Protein AF-0000000073177075 (afdb_homodimer)

pLDDT: mean 92.56, std 8.44, range [56.84, 98.81]

Radius of gyration: 24.3 Å; Cα contacts (8 Å, |Δi|>4): 740; chains: 2; bounding box: 48×80×52 Å

Nearest PDB structures (foldseek):
  7rj1-assembly2_D-2  TM=9.735E-01  e=5.074E-26  Candida albicans SC5314
  7rj1-assembly1_B  TM=9.539E-01  e=8.743E-26  Candida albicans SC5314
  1csm-assembly1_B  TM=9.696E-01  e=1.059E-24  Saccharomyces cerevisiae
  7rj1-assembly2_C  TM=9.628E-01  e=1.390E-24  Candida albicans SC5314
  3csm-assembly1_A  TM=9.648E-01  e=2.314E-23  Saccharomyces cerevisiae

Sequence (520 aa):
MDFMKPETVLDLDNIRQALQRMEDSIIFNFIERSQFYTCPSVYKADVFPIPNFKGSFLDWLLSQHEAIQSQVRRYEAPDEYPFFPDALLPTFLPKINYPPILASYANDININNTIKKIYIETIVPGVSIGDADQMVNLGSTAMTDIDALQSLSRRIHFGMFVAEAKFRSERERFTKLIRENDVKGIEDAITNKVVEDKILLRLLEKGKAYGVDPTLKFTQHIEGKVKPEVIVNIYRDYVIPLTKKVEVDYLLRRLDVEDPMDFMKPETVLDLDNIRQALQRMEDSIIFNFIERSQFYTCPSVYKADVFPIPNFKGSFLDWLLSQHEAIQSQVRRYEAPDEYPFFPDALLPTFLPKINYPPILASYANDININNTIKKIYIETIVPGVSIGDADQMVNLGSTAMTDIDALQSLSRRIHFGMFVAEAKFRSERERFTKLIRENDVKGIEDAITNKVVEDKILLRLLEKGKAYGVDPTLKFTQHIEGKVKPEVIVNIYRDYVIPLTKKVEVDYLLRRLDVEDP

Foldseek 3Di:
DDLQDLVCLLPPVSLVVVLLVLLLLLLQLLLQLQLAALQLQQAAWPSDDDPPDTGGVLVVVLLVVQQVVLQCPQCVDPLFAGPCPVSHDHHPDDDDDGPDNADPCLNVLQPLVVLLVCCSPPVSCQRYNYHDRDPVCSVVNSVSVSSNSRSLRSSLSSLRSVLSSVCVVPVVQLVVCLVVVPLVSLLVSSDDVVVLVVSLVVLLVSLVVCQPDRDHDRDPGNPGRRHSVSSSCCCVPPSVVSSSVSSSVRSNCVVVDDRD/DDLQDLVCLLPPVSLVVVLLVLLLLLLQLLLQLQLAALQLQQAAWPSDDDPPDTGGVLVVVLLVVQQVCLQCPQCVDPLFAGPCPVSHDHHPDDDDDGDDNADPCLNVLQPLVVLLVCCSPPVSCQRYNYHDRDPVCSVVNSVSVSSNSRSLRSSLSSLRSVLSSVCVVPVVQLVVCLVVVPLVSLLVSSDDVVVLVVSLVVLLVSLVVCQPDRDHDRDPGNPGRRHSVSSSCCCVPPSVVSSSVSSSVRSNCVVVDDRD

InterPro domains:
  IPR002701 Chorismate mutase II, prokaryotic-type [PF01817] (142-247)
  IPR008238 Chorismate mutase, AroQ class, eukaryotic type [PIRSF017318] (2-256)
  IPR008238 Chorismate mutase, AroQ class, eukaryotic type [PS51169] (3-256)
  IPR008238 Chorismate mutase, AroQ class, eukaryotic type [PTHR21145] (4-256)
  IPR008238 Chorismate mutase, AroQ class, eukaryotic type [TIGR01802] (10-256)
  IPR036263 Chorismate mutase type II superfamily [SSF48600] (1-256)
  IPR037039 Chorismate mutase, AroQ class superfamily, eukaryotic [G3DSA:1.10.590.10] (4-258)

Solvent-accessible surface area (backbone atoms only — not comparable to full-atom values): 28112 Å² total; per-residue (Å²): 101,40,69,78,40,52,72,43,45,46,28,66,67,47,43,50,52,49,53,55,40,46,48,45,38,42,52,51,29,43,41,52,36,2,49,30,50,50,26,64,64,40,70,38,62,64,72,62,70,48,82,96,56,88,45,19,56,40,57,52,53,46,34,54,50,45,23,56,39,24,31,50,46,48,61,71,39,93,60,40,77,68,82,46,70,87,49,49,41,79,50,55,59,82,84,76,85,63,58,65,67,58,52,91,62,52,78,73,70,67,60,42,69,59,52,53,52,48,37,63,73,48,47,37,66,66,33,25,64,41,91,43,76,49,81,94,42,49,47,48,48,42,53,33,47,44,53,33,50,54,45,48,46,28,57,25,57,41,22,42,49,54,36,52,31,49,36,70,74,38,41,70,61,47,51,54,32,40,76,64,65,33,60,70,57,47,52,54,69,74,53,51,67,68,60,52,51,49,51,43,52,49,42,36,54,49,31,60,61,52,58,73,70,69,58,47,87,72,51,74,58,86,72,32,67,44,57,26,64,52,56,31,47,47,36,65,71,42,49,51,53,51,17,50,48,40,19,49,62,48,50,63,52,50,85,78,51,69,83,84,100,40,70,78,39,53,73,43,46,45,27,65,67,47,42,51,52,52,53,54,39,46,48,46,40,42,53,51,28,44,41,53,38,1,50,30,50,51,27,64,66,39,69,36,60,65,74,59,71,50,80,96,56,89,46,18,56,39,57,50,54,46,35,54,51,45,23,57,39,22,30,50,46,48,62,71,39,93,60,40,76,68,82,47,70,88,50,50,40,80,51,56,58,81,83,77,84,62,57,64,69,58,52,92,63,51,80,74,70,66,59,42,69,60,52,52,50,48,37,63,74,48,47,38,70,66,34,25,64,41,91,43,74,49,82,93,43,49,47,48,47,41,52,32,47,46,52,34,50,54,45,49,46,31,58,26,56,40,22,43,50,54,36,52,32,48,36,68,74,39,42,71,61,47,51,52,32,41,76,64,65,32,61,67,58,47,51,55,69,73,53,52,68,69,58,52,50,51,50,43,52,50,41,36,54,48,31,59,61,52,58,74,69,70,58,44,86,73,50,77,56,85,73,32,69,44,57,27,65,53,57,32,48,48,37,65,71,42,48,51,52,51,17,49,48,42,19,49,62,46,51,64,52,49,84,80,50,67,83,84

Organism: Brettanomyces naardenensis (NCBI:txid13370)

Structure (mmCIF, N/CA/C/O backbone):
data_AF-0000000073177075-model_v1
#
loop_
_entity.id
_entity.type
_entity.pdbx_description
1 polymer 'Chorismate mutase'
#
loop_
_atom_site.group_PDB
_atom_site.id
_atom_site.type_symbol
_atom_site.label_atom_id
_atom_site.label_alt_id
_atom_site.label_comp_id
_atom_site.label_asym_id
_atom_site.label_entity_id
_atom_site.label_seq_id
_atom_site.pdbx_PDB_ins_code
_atom_site.Cartn_x
_atom_site.Cartn_y
_atom_site.Cartn_z
_atom_site.occupancy
_atom_site.B_iso_or_equiv
_atom_site.auth_seq_id
_atom_site.auth_comp_id
_atom_site.auth_asym_id
_atom_site.auth_atom_id
_atom_site.pdbx_PDB_model_num
ATOM 1 N N . MET A 1 1 ? -12.328 11.477 12.852 1 81.62 1 MET A N 1
ATOM 2 C CA . MET A 1 1 ? -12.133 12.805 12.289 1 81.62 1 MET A CA 1
ATOM 3 C C . MET A 1 1 ? -12.734 12.898 10.891 1 81.62 1 MET A C 1
ATOM 5 O O . MET A 1 1 ? -12.625 11.961 10.102 1 81.62 1 MET A O 1
ATOM 9 N N . ASP A 1 2 ? -13.461 13.914 10.773 1 84.88 2 ASP A N 1
ATOM 10 C CA . ASP A 1 2 ? -14.156 14.172 9.516 1 84.88 2 ASP A CA 1
ATOM 11 C C . ASP A 1 2 ? -13.828 15.562 8.977 1 84.88 2 ASP A C 1
ATOM 13 O O . ASP A 1 2 ? -14.234 16.562 9.562 1 84.88 2 ASP A O 1
ATOM 17 N N . PHE A 1 3 ? -13.219 15.703 7.879 1 88.12 3 PHE A N 1
ATOM 18 C CA . PHE A 1 3 ? -12.758 16.969 7.332 1 88.12 3 PHE A CA 1
ATOM 19 C C . PHE A 1 3 ? -13.938 17.828 6.895 1 88.12 3 PHE A C 1
ATOM 21 O O . PHE A 1 3 ? -13.781 19.031 6.637 1 88.12 3 PHE A O 1
ATOM 28 N N . MET A 1 4 ? -15.094 17.188 6.84 1 87.75 4 MET A N 1
ATOM 29 C CA . MET A 1 4 ? -16.297 17.953 6.527 1 87.75 4 MET A CA 1
ATOM 30 C C . MET A 1 4 ? -16.828 18.656 7.773 1 87.75 4 MET A C 1
ATOM 32 O O . MET A 1 4 ? -17.672 19.547 7.672 1 87.75 4 MET A O 1
ATOM 36 N N . LYS A 1 5 ? -16.328 18.266 8.93 1 91.81 5 LYS A N 1
ATOM 37 C CA . LYS A 1 5 ? -16.703 18.844 10.211 1 91.81 5 LYS A CA 1
ATOM 38 C C . LYS A 1 5 ? -15.484 19.406 10.945 1 91.81 5 LYS A C 1
ATOM 40 O O . LYS A 1 5 ? -14.922 18.734 11.82 1 91.81 5 LYS A O 1
ATOM 45 N N . PRO A 1 6 ? -15.227 20.641 10.742 1 90.88 6 PRO A N 1
ATOM 46 C CA . PRO A 1 6 ? -14.008 21.25 11.258 1 90.88 6 PRO A CA 1
ATOM 47 C C . PRO A 1 6 ? -13.836 21.047 12.766 1 90.88 6 PRO A C 1
ATOM 49 O O . PRO A 1 6 ? -12.711 20.859 13.242 1 90.88 6 PRO A O 1
ATOM 52 N N . GLU A 1 7 ? -14.906 21.016 13.484 1 91.5 7 GLU A N 1
ATOM 53 C CA . GLU A 1 7 ? -14.844 20.875 14.938 1 91.5 7 GLU A CA 1
ATOM 54 C C . GLU A 1 7 ? -14.25 19.516 15.328 1 91.5 7 GLU A C 1
ATOM 56 O O . GLU A 1 7 ? -13.609 19.406 16.375 1 91.5 7 GLU A O 1
ATOM 61 N N . THR A 1 8 ? -14.445 18.547 14.477 1 91.56 8 THR A N 1
ATOM 62 C CA . THR A 1 8 ? -13.898 17.234 14.773 1 91.56 8 THR A CA 1
ATOM 63 C C . THR A 1 8 ? -12.406 17.172 14.453 1 91.56 8 THR A C 1
ATOM 65 O O . THR A 1 8 ? -11.656 16.422 15.078 1 91.56 8 THR A O 1
ATOM 68 N N . VAL A 1 9 ? -12.023 18.031 13.539 1 91.38 9 VAL A N 1
ATOM 69 C CA . VAL A 1 9 ? -10.641 18.031 13.078 1 91.38 9 VAL A CA 1
ATOM 70 C C . VAL A 1 9 ? -9.766 18.797 14.062 1 91.38 9 VAL A C 1
ATOM 72 O O . VAL A 1 9 ? -8.625 18.391 14.336 1 91.38 9 VAL A O 1
ATOM 75 N N . LEU A 1 10 ? -10.352 19.844 14.641 1 94.62 10 LEU A N 1
ATOM 76 C CA . LEU A 1 10 ? -9.547 20.719 15.477 1 94.62 10 LEU A CA 1
ATOM 77 C C . LEU A 1 10 ? -9.648 20.328 16.938 1 94.62 10 LEU A C 1
ATOM 79 O O . LEU A 1 10 ? -9.125 21.016 17.812 1 94.62 10 LEU A O 1
ATOM 83 N N . ASP A 1 11 ? -10.297 19.156 17.141 1 94.5 11 ASP A N 1
ATOM 84 C CA . ASP A 1 11 ? -10.273 18.562 18.484 1 94.5 11 ASP A CA 1
ATOM 85 C C . ASP A 1 11 ? -8.945 17.875 18.75 1 94.5 11 ASP A C 1
ATOM 87 O O . ASP A 1 11 ? -8.578 16.922 18.062 1 94.5 11 ASP A O 1
ATOM 91 N N . LEU A 1 12 ? -8.281 18.297 19.828 1 92.12 12 LEU A N 1
ATOM 92 C CA . LEU A 1 12 ? -6.922 17.844 20.109 1 92.12 12 LEU A CA 1
ATOM 93 C C . LEU A 1 12 ? -6.906 16.344 20.391 1 92.12 12 LEU A C 1
ATOM 95 O O . LEU A 1 12 ? -5.938 15.648 20.062 1 92.12 12 LEU A O 1
ATOM 99 N N . ASP A 1 13 ? -7.914 15.852 20.969 1 91.38 13 ASP A N 1
ATOM 100 C CA . ASP A 1 13 ? -7.98 14.414 21.219 1 91.38 13 ASP A CA 1
ATOM 101 C C . ASP A 1 13 ? -8.109 13.633 19.906 1 91.38 13 ASP A C 1
ATOM 103 O O . ASP A 1 13 ? -7.496 12.578 19.75 1 91.38 13 ASP A O 1
ATOM 107 N N . ASN A 1 14 ? -8.93 14.18 19.016 1 92.19 14 ASN A N 1
ATOM 108 C CA . ASN A 1 14 ? -9.062 13.555 17.703 1 92.19 14 ASN A CA 1
ATOM 109 C C . ASN A 1 14 ? -7.742 13.602 16.938 1 92.19 14 ASN A C 1
ATOM 111 O O . ASN A 1 14 ? -7.375 12.641 16.266 1 92.19 14 ASN A O 1
ATOM 115 N N . ILE A 1 15 ? -7.074 14.703 17.062 1 93.56 15 ILE A N 1
ATOM 116 C CA . ILE A 1 15 ? -5.785 14.867 16.391 1 93.56 15 ILE A CA 1
ATOM 117 C C . ILE A 1 15 ? -4.785 13.859 16.953 1 93.56 15 ILE A C 1
ATOM 119 O O . ILE A 1 15 ? -4.066 13.203 16.188 1 93.56 15 ILE A O 1
ATOM 123 N N . ARG A 1 16 ? -4.801 13.742 18.266 1 90.44 16 ARG A N 1
ATOM 124 C CA . ARG A 1 16 ? -3.898 12.797 18.906 1 90.44 16 ARG A CA 1
ATOM 125 C C . ARG A 1 16 ? -4.172 11.367 18.422 1 90.44 16 ARG A C 1
ATOM 127 O O . ARG A 1 16 ? -3.238 10.609 18.156 1 90.44 16 ARG A O 1
ATOM 134 N N . GLN A 1 17 ? -5.359 11.039 18.312 1 88.5 17 GLN A N 1
ATOM 135 C CA . GLN A 1 17 ? -5.723 9.703 17.844 1 88.5 17 GLN A CA 1
ATOM 136 C C . GLN A 1 17 ? -5.281 9.484 16.406 1 88.5 17 GLN A C 1
ATOM 138 O O . GLN A 1 17 ? -4.773 8.414 16.047 1 88.5 17 GLN A O 1
ATOM 143 N N . ALA A 1 18 ? -5.508 10.477 15.586 1 90.25 18 ALA A N 1
ATOM 144 C CA . ALA A 1 18 ? -5.07 10.391 14.195 1 90.25 18 ALA A CA 1
ATOM 145 C C . ALA A 1 18 ? -3.557 10.211 14.102 1 90.25 18 ALA A C 1
ATOM 147 O O . ALA A 1 18 ? -3.068 9.383 13.336 1 90.25 18 ALA A O 1
ATOM 148 N N . LEU A 1 19 ? -2.828 10.938 14.938 1 93.12 19 LEU A N 1
ATOM 149 C CA . LEU A 1 19 ? -1.371 10.875 14.938 1 93.12 19 LEU A CA 1
ATOM 150 C C . LEU A 1 19 ? -0.887 9.508 15.406 1 93.12 19 LEU A C 1
ATOM 152 O O . LEU A 1 19 ? 0.099 8.984 14.883 1 93.12 19 LEU A O 1
ATOM 156 N N . GLN A 1 20 ? -1.537 8.953 16.312 1 89.5 20 GLN A N 1
ATOM 157 C CA . GLN A 1 20 ? -1.19 7.617 16.781 1 89.5 20 GLN A CA 1
ATOM 158 C C . GLN A 1 20 ? -1.384 6.578 15.688 1 89.5 20 GLN A C 1
ATOM 160 O O . GLN A 1 20 ? -0.563 5.672 15.523 1 89.5 20 GLN A O 1
ATOM 165 N N . ARG A 1 21 ? -2.404 6.742 14.953 1 86.62 21 ARG A N 1
ATOM 166 C CA . ARG A 1 21 ? -2.66 5.82 13.852 1 86.62 21 ARG A CA 1
ATOM 167 C C . ARG A 1 21 ? -1.604 5.969 12.758 1 86.62 21 ARG A C 1
ATOM 169 O O . ARG A 1 21 ? -1.199 4.98 12.141 1 86.62 21 ARG A O 1
ATOM 176 N N . MET A 1 22 ? -1.221 7.133 12.531 1 91.81 22 MET A N 1
ATOM 177 C CA . MET A 1 22 ? -0.186 7.379 11.531 1 91.81 22 MET A CA 1
ATOM 178 C C . MET A 1 22 ? 1.133 6.734 11.945 1 91.81 22 MET A C 1
ATOM 180 O O . MET A 1 22 ? 1.918 6.32 11.094 1 91.81 22 MET A O 1
ATOM 184 N N . GLU A 1 23 ? 1.313 6.598 13.242 1 91.62 23 GLU A N 1
ATOM 185 C CA . GLU A 1 23 ? 2.492 5.891 13.734 1 91.62 23 GLU A CA 1
ATOM 186 C C . GLU A 1 23 ? 2.508 4.445 13.25 1 91.62 23 GLU A C 1
ATOM 188 O O . GLU A 1 23 ? 3.549 3.939 12.82 1 91.62 23 GLU A O 1
ATOM 193 N N . ASP A 1 24 ? 1.395 3.855 13.32 1 86.25 24 ASP A N 1
ATOM 194 C CA . ASP A 1 24 ? 1.286 2.463 12.891 1 86.25 24 ASP A CA 1
ATOM 195 C C . ASP A 1 24 ? 1.657 2.312 11.422 1 86.25 24 ASP A C 1
ATOM 197 O O . ASP A 1 24 ? 2.396 1.396 11.055 1 86.25 24 ASP A O 1
ATOM 201 N N . SER A 1 25 ? 1.092 3.201 10.617 1 87.31 25 SER A N 1
ATOM 202 C CA . SER A 1 25 ? 1.376 3.164 9.18 1 87.31 25 SER A CA 1
ATOM 203 C C . SER A 1 25 ? 2.863 3.357 8.906 1 87.31 25 SER A C 1
ATOM 205 O O . SER A 1 25 ? 3.438 2.672 8.062 1 87.31 25 SER A O 1
ATOM 207 N N . ILE A 1 26 ? 3.459 4.203 9.617 1 93.12 26 ILE A N 1
ATOM 208 C CA . ILE A 1 26 ? 4.867 4.516 9.406 1 93.12 26 ILE A CA 1
ATOM 209 C C . ILE A 1 26 ? 5.73 3.328 9.828 1 93.12 26 ILE A C 1
ATOM 211 O O . ILE A 1 26 ? 6.656 2.941 9.117 1 93.12 26 ILE A O 1
ATOM 215 N N . ILE A 1 27 ? 5.422 2.711 10.961 1 89.88 27 ILE A N 1
ATOM 216 C CA . ILE A 1 27 ? 6.152 1.538 11.43 1 89.88 27 ILE A CA 1
ATOM 217 C C . ILE A 1 27 ? 6.035 0.412 10.406 1 89.88 27 ILE A C 1
ATOM 219 O O . ILE A 1 27 ? 7.031 -0.229 10.062 1 89.88 27 ILE A O 1
ATOM 223 N N . PHE A 1 28 ? 4.859 0.224 9.906 1 84.94 28 PHE A N 1
ATOM 224 C CA . PHE A 1 28 ? 4.617 -0.809 8.906 1 84.94 28 PHE A CA 1
ATOM 225 C C . PHE A 1 28 ? 5.445 -0.547 7.648 1 84.94 28 PHE A C 1
ATOM 227 O O . PHE A 1 28 ? 6.043 -1.469 7.09 1 84.94 28 PHE A O 1
ATOM 234 N N . ASN A 1 29 ? 5.414 0.663 7.227 1 91.19 29 ASN A N 1
ATOM 235 C CA . ASN A 1 29 ? 6.164 1.011 6.023 1 91.19 29 ASN A CA 1
ATOM 236 C C . ASN A 1 29 ? 7.664 0.823 6.223 1 91.19 29 ASN A C 1
ATOM 238 O O . ASN A 1 29 ? 8.375 0.422 5.297 1 91.19 29 ASN A O 1
ATOM 242 N N . PHE A 1 30 ? 8.156 1.101 7.438 1 92.25 30 PHE A N 1
ATOM 243 C CA . PHE A 1 30 ? 9.57 0.893 7.73 1 92.25 30 PHE A CA 1
ATOM 244 C C . PHE A 1 30 ? 9.906 -0.594 7.746 1 92.25 30 PHE A C 1
ATOM 246 O O . PHE A 1 30 ? 10.977 -0.999 7.289 1 92.25 30 PHE A O 1
ATOM 253 N N . ILE A 1 31 ? 9.023 -1.356 8.258 1 86.69 31 ILE A N 1
ATOM 254 C CA . ILE A 1 31 ? 9.227 -2.801 8.273 1 86.69 31 ILE A CA 1
ATOM 255 C C . ILE A 1 31 ? 9.273 -3.334 6.844 1 86.69 31 ILE A C 1
ATOM 257 O O . ILE A 1 31 ? 10.141 -4.137 6.504 1 86.69 31 ILE A O 1
ATOM 261 N N . GLU A 1 32 ? 8.406 -2.879 6.012 1 87.44 32 GLU A N 1
ATOM 262 C CA . GLU A 1 32 ? 8.422 -3.281 4.609 1 87.44 32 GLU A CA 1
ATOM 263 C C . GLU A 1 32 ? 9.719 -2.861 3.924 1 87.44 32 GLU A C 1
ATOM 265 O O . GLU A 1 32 ? 10.305 -3.637 3.166 1 87.44 32 GLU A O 1
ATOM 270 N N . ARG A 1 33 ? 10.156 -1.699 4.258 1 92.5 33 ARG A N 1
ATOM 271 C CA . ARG A 1 33 ? 11.367 -1.18 3.635 1 92.5 33 ARG A CA 1
ATOM 272 C C . ARG A 1 33 ? 12.594 -1.939 4.117 1 92.5 33 ARG A C 1
ATOM 274 O O . ARG A 1 33 ? 13.562 -2.102 3.369 1 92.5 33 ARG A O 1
ATOM 281 N N . SER A 1 34 ? 12.523 -2.439 5.266 1 90.69 34 SER A N 1
ATOM 282 C CA . SER A 1 34 ? 13.672 -3.104 5.875 1 90.69 34 SER A CA 1
ATOM 283 C C . SER A 1 34 ? 13.969 -4.43 5.188 1 90.69 34 SER A C 1
ATOM 285 O O . SER A 1 34 ? 15.023 -5.027 5.414 1 90.69 34 SER A O 1
ATOM 287 N N . GLN A 1 35 ? 13.086 -4.824 4.277 1 87.75 35 GLN A N 1
ATOM 288 C CA . GLN A 1 35 ? 13.281 -6.094 3.586 1 87.75 35 GLN A CA 1
ATOM 289 C C . GLN A 1 35 ? 14.234 -5.934 2.4 1 87.75 35 GLN A C 1
ATOM 291 O O . GLN A 1 35 ? 14.625 -6.922 1.776 1 87.75 35 GLN A O 1
ATOM 296 N N . PHE A 1 36 ? 14.625 -4.723 2.15 1 91.56 36 PHE A N 1
ATOM 297 C CA . PHE A 1 36 ? 15.414 -4.453 0.95 1 91.56 36 PHE A CA 1
ATOM 298 C C . PHE A 1 36 ? 16.719 -3.76 1.304 1 91.56 36 PHE A C 1
ATOM 300 O O . PHE A 1 36 ? 16.812 -3.098 2.34 1 91.56 36 PHE A O 1
ATOM 307 N N . TYR A 1 37 ? 17.641 -3.941 0.435 1 94.12 37 TYR A N 1
ATOM 308 C CA . TYR A 1 37 ? 18.875 -3.193 0.534 1 94.12 37 TYR A CA 1
ATOM 309 C C . TYR A 1 37 ? 18.656 -1.712 0.261 1 94.12 37 TYR A C 1
ATOM 311 O O . TYR A 1 37 ? 17.562 -1.312 -0.155 1 94.12 37 TYR A O 1
ATOM 319 N N . THR A 1 38 ? 19.625 -0.916 0.52 1 96.31 38 THR A N 1
ATOM 320 C CA . THR A 1 38 ? 19.484 0.524 0.332 1 96.31 38 THR A CA 1
ATOM 321 C C . THR A 1 38 ? 19.172 0.853 -1.123 1 96.31 38 THR A C 1
ATOM 323 O O . THR A 1 38 ? 18.344 1.733 -1.399 1 96.31 38 THR A O 1
ATOM 326 N N . CYS A 1 39 ? 19.859 0.136 -2.098 1 96.06 39 CYS A N 1
ATOM 327 C CA . CYS A 1 39 ? 19.688 0.346 -3.529 1 96.06 39 CYS A CA 1
ATOM 328 C C . CYS A 1 39 ? 19.938 1.802 -3.904 1 96.06 39 CYS A C 1
ATOM 330 O O . CYS A 1 39 ? 19.047 2.473 -4.441 1 96.06 39 CYS A O 1
ATOM 332 N N . PRO A 1 40 ? 21.125 2.279 -3.758 1 96.94 40 PRO A N 1
ATOM 333 C CA . PRO A 1 40 ? 21.453 3.688 -3.998 1 96.94 40 PRO A CA 1
ATOM 334 C C . PRO A 1 40 ? 21.109 4.137 -5.418 1 96.94 40 PRO A C 1
ATOM 336 O O . PRO A 1 40 ? 20.812 5.312 -5.645 1 96.94 40 PRO A O 1
ATOM 339 N N . SER A 1 41 ? 21.047 3.268 -6.398 1 96.31 41 SER A N 1
ATOM 340 C CA . SER A 1 41 ? 20.75 3.609 -7.785 1 96.31 41 SER A CA 1
ATOM 341 C C . SER A 1 41 ? 19.344 4.164 -7.922 1 96.31 41 SER A C 1
ATOM 343 O O . SER A 1 41 ? 19.031 4.867 -8.891 1 96.31 41 SER A O 1
ATOM 345 N N . VAL A 1 42 ? 18.5 3.842 -6.98 1 97.38 42 VAL A N 1
ATOM 346 C CA . VAL A 1 42 ? 17.109 4.277 -6.988 1 97.38 42 VAL A CA 1
ATOM 347 C C . VAL A 1 42 ? 17.047 5.789 -6.789 1 97.38 42 VAL A C 1
ATOM 349 O O . VAL A 1 42 ? 16.125 6.445 -7.277 1 97.38 42 VAL A O 1
ATOM 352 N N . TYR A 1 43 ? 18.094 6.391 -6.16 1 98.19 43 TYR A N 1
ATOM 353 C CA . TYR A 1 43 ? 18.016 7.781 -5.723 1 98.19 43 TYR A CA 1
ATOM 354 C C . TYR A 1 43 ? 18.906 8.672 -6.578 1 98.19 43 TYR A C 1
ATOM 356 O O . TYR A 1 43 ? 18.812 9.898 -6.512 1 98.19 43 TYR A O 1
ATOM 364 N N . LYS A 1 44 ? 19.75 8.086 -7.297 1 96.69 44 LYS A N 1
ATOM 365 C CA . LYS A 1 44 ? 20.672 8.844 -8.125 1 96.69 44 LYS A CA 1
ATOM 366 C C . LYS A 1 44 ? 20.031 9.25 -9.445 1 96.69 44 LYS A C 1
ATOM 368 O O . LYS A 1 44 ? 19.312 8.453 -10.07 1 96.69 44 LYS A O 1
ATOM 373 N N . ALA A 1 45 ? 20.297 10.43 -9.859 1 95.69 45 ALA A N 1
ATOM 374 C CA . ALA A 1 45 ? 19.719 10.953 -11.094 1 95.69 45 ALA A CA 1
ATOM 375 C C . ALA A 1 45 ? 20.359 10.328 -12.32 1 95.69 45 ALA A C 1
ATOM 377 O O . ALA A 1 45 ? 21.578 10.102 -12.336 1 95.69 45 ALA A O 1
ATOM 378 N N . ASP A 1 46 ? 19.516 9.984 -13.266 1 93.19 46 ASP A N 1
ATOM 379 C CA . ASP A 1 46 ? 19.906 9.664 -14.633 1 93.19 46 ASP A CA 1
ATOM 380 C C . ASP A 1 46 ? 20.734 8.375 -14.688 1 93.19 46 ASP A C 1
ATOM 382 O O . ASP A 1 46 ? 21.703 8.289 -15.438 1 93.19 46 ASP A O 1
ATOM 386 N N . VAL A 1 47 ? 20.484 7.473 -13.781 1 93.69 47 VAL A N 1
ATOM 387 C CA . VAL A 1 47 ? 21.109 6.148 -13.789 1 93.69 47 VAL A CA 1
ATOM 388 C C . VAL A 1 47 ? 20.391 5.258 -14.805 1 93.69 47 VAL A C 1
ATOM 390 O O . VAL A 1 47 ? 21.031 4.48 -15.516 1 93.69 47 VAL A O 1
ATOM 393 N N . PHE A 1 48 ? 19.094 5.41 -14.922 1 94 48 PHE A N 1
ATOM 394 C CA . PHE A 1 48 ? 18.281 4.598 -15.82 1 94 48 PHE A CA 1
ATOM 395 C C . PHE A 1 48 ? 17.734 5.445 -16.953 1 94 48 PHE A C 1
ATOM 397 O O . PHE A 1 48 ? 17.5 6.645 -16.797 1 94 48 PHE A O 1
ATOM 404 N N . PRO A 1 49 ? 17.547 4.816 -18.062 1 93.69 49 PRO A N 1
ATOM 405 C CA . PRO A 1 49 ? 17.047 5.562 -19.219 1 93.69 49 PRO A CA 1
ATOM 406 C C . PRO A 1 49 ? 15.539 5.746 -19.203 1 93.69 49 PRO A C 1
ATOM 408 O O . PRO A 1 49 ? 14.844 5.23 -20.094 1 93.69 49 PRO A O 1
ATOM 411 N N . ILE A 1 50 ? 15.039 6.543 -18.344 1 94.5 50 ILE A N 1
ATOM 412 C CA . ILE A 1 50 ? 13.609 6.805 -18.219 1 94.5 50 ILE A CA 1
ATOM 413 C C . ILE A 1 50 ? 13.172 7.77 -19.312 1 94.5 50 ILE A C 1
ATOM 415 O O . ILE A 1 50 ? 13.68 8.891 -19.406 1 94.5 50 ILE A O 1
ATOM 419 N N . PRO A 1 51 ? 12.219 7.367 -20.078 1 92.5 51 PRO A N 1
ATOM 420 C CA . PRO A 1 51 ? 11.805 8.219 -21.203 1 92.5 51 PRO A CA 1
ATOM 421 C C . PRO A 1 51 ? 11.227 9.555 -20.75 1 92.5 51 PRO A C 1
ATOM 423 O O . PRO A 1 51 ? 10.367 9.594 -19.859 1 92.5 51 PRO A O 1
ATOM 426 N N . ASN A 1 52 ? 11.719 10.625 -21.344 1 92 52 ASN A N 1
ATOM 427 C CA . ASN A 1 52 ? 11.18 11.969 -21.172 1 92 52 ASN A CA 1
ATOM 428 C C . ASN A 1 52 ? 11.211 12.398 -19.703 1 92 52 ASN A C 1
ATOM 430 O O . ASN A 1 52 ? 10.258 13.016 -19.219 1 92 52 ASN A O 1
ATOM 434 N N . PHE A 1 53 ? 12.203 11.922 -19.031 1 95 53 PHE A N 1
ATOM 435 C CA . PHE A 1 53 ? 12.305 12.281 -17.625 1 95 53 PHE A CA 1
ATOM 436 C C . PHE A 1 53 ? 13.766 12.414 -17.188 1 95 53 PHE A C 1
ATOM 438 O O . PHE A 1 53 ? 14.578 11.531 -17.484 1 95 53 PHE A O 1
ATOM 445 N N . LYS A 1 54 ? 14.047 13.547 -16.609 1 94.25 54 LYS A N 1
ATOM 446 C CA . LYS A 1 54 ? 15.352 13.758 -16.016 1 94.25 54 LYS A CA 1
ATOM 447 C C . LYS A 1 54 ? 15.266 13.719 -14.484 1 94.25 54 LYS A C 1
ATOM 449 O O . LYS A 1 54 ? 14.492 14.469 -13.883 1 94.25 54 LYS A O 1
ATOM 454 N N . GLY A 1 55 ? 15.922 12.797 -13.859 1 96.69 55 GLY A N 1
ATOM 455 C CA . GLY A 1 55 ? 15.891 12.633 -12.414 1 96.69 55 GLY A CA 1
ATOM 456 C C . GLY A 1 55 ? 16.125 11.203 -11.961 1 96.69 55 GLY A C 1
ATOM 457 O O . GLY A 1 55 ? 16.672 10.398 -12.711 1 96.69 55 GLY A O 1
ATOM 458 N N . SER A 1 56 ? 15.859 10.93 -10.734 1 98 56 SER A N 1
ATOM 459 C CA . SER A 1 56 ? 16.094 9.602 -10.18 1 98 56 SER A CA 1
ATOM 460 C C . SER A 1 56 ? 14.914 8.672 -10.445 1 98 56 SER A C 1
ATOM 462 O O . SER A 1 56 ? 13.812 9.125 -10.758 1 98 56 SER A O 1
ATOM 464 N N . PHE A 1 57 ? 15.18 7.383 -10.312 1 97.44 57 PHE A N 1
ATOM 465 C CA . PHE A 1 57 ? 14.156 6.355 -10.422 1 97.44 57 PHE A CA 1
ATOM 466 C C . PHE A 1 57 ? 13.031 6.605 -9.43 1 97.44 57 PHE A C 1
ATOM 468 O O . PHE A 1 57 ? 11.852 6.562 -9.789 1 97.44 57 PHE A O 1
ATOM 475 N N . LEU A 1 58 ? 13.328 6.953 -8.203 1 98.38 58 LEU A N 1
ATOM 476 C CA . LEU A 1 58 ? 12.336 7.242 -7.172 1 98.38 58 LEU A CA 1
ATOM 477 C C . LEU A 1 58 ? 11.5 8.461 -7.551 1 98.38 58 LEU A C 1
ATOM 479 O O . LEU A 1 58 ? 10.273 8.445 -7.426 1 98.38 58 LEU A O 1
ATOM 483 N N . ASP A 1 59 ? 12.164 9.492 -8.008 1 98.38 59 ASP A N 1
ATOM 484 C CA . ASP A 1 59 ? 11.445 10.719 -8.359 1 98.38 59 ASP A CA 1
ATOM 485 C C . ASP A 1 59 ? 10.438 10.461 -9.477 1 98.38 59 ASP A C 1
ATOM 487 O O . ASP A 1 59 ? 9.312 10.969 -9.438 1 98.38 59 ASP A O 1
ATOM 491 N N . TRP A 1 60 ? 10.867 9.727 -10.422 1 98.19 60 TRP A N 1
ATOM 492 C CA . TRP A 1 60 ? 9.969 9.406 -11.523 1 98.19 60 TRP A CA 1
ATOM 493 C C . TRP A 1 60 ? 8.758 8.617 -11.031 1 98.19 60 TRP A C 1
ATOM 495 O O . TRP A 1 60 ? 7.617 9.008 -11.281 1 98.19 60 TRP A O 1
ATOM 505 N N . LEU A 1 61 ? 9.039 7.559 -10.352 1 98.06 61 LEU A N 1
ATOM 506 C CA . LEU A 1 61 ? 7.965 6.676 -9.914 1 98.06 61 LEU A CA 1
ATOM 507 C C . LEU A 1 61 ? 7.012 7.406 -8.977 1 98.06 61 LEU A C 1
ATOM 509 O O . LEU A 1 61 ? 5.789 7.27 -9.094 1 98.06 61 LEU A O 1
ATOM 513 N N . LEU A 1 62 ? 7.539 8.141 -8.023 1 98.5 62 LEU A N 1
ATOM 514 C CA . LEU A 1 62 ? 6.73 8.914 -7.09 1 98.5 62 LEU A CA 1
ATOM 515 C C . LEU A 1 62 ? 5.871 9.938 -7.828 1 98.5 62 LEU A C 1
ATOM 517 O O . LEU A 1 62 ? 4.691 10.102 -7.516 1 98.5 62 LEU A O 1
ATOM 521 N N . SER A 1 63 ? 6.461 10.602 -8.812 1 98.38 63 SER A N 1
ATOM 522 C CA . SER A 1 63 ? 5.711 11.602 -9.57 1 98.38 63 SER A CA 1
ATOM 523 C C . SER A 1 63 ? 4.582 10.953 -10.367 1 98.38 63 SER A C 1
ATOM 525 O O . SER A 1 63 ? 3.506 11.539 -10.516 1 98.38 63 SER A O 1
ATOM 527 N N . GLN A 1 64 ? 4.82 9.75 -10.938 1 97.88 64 GLN A N 1
ATOM 528 C CA . GLN A 1 64 ? 3.771 9.023 -11.648 1 97.88 64 GLN A CA 1
ATOM 529 C C . GLN A 1 64 ? 2.613 8.672 -10.711 1 97.88 64 GLN A C 1
ATOM 531 O O . GLN A 1 64 ? 1.447 8.836 -11.078 1 97.88 64 GLN A O 1
ATOM 536 N N . HIS A 1 65 ? 2.918 8.234 -9.539 1 97.38 65 HIS A N 1
ATOM 537 C CA . HIS A 1 65 ? 1.891 7.891 -8.562 1 97.38 65 HIS A CA 1
ATOM 538 C C . HIS A 1 65 ? 1.09 9.125 -8.148 1 97.38 65 HIS A C 1
ATOM 540 O O . HIS A 1 65 ? -0.139 9.07 -8.062 1 97.38 65 HIS A O 1
ATOM 546 N N . GLU A 1 66 ? 1.793 10.18 -7.906 1 98.06 66 GLU A N 1
ATOM 547 C CA . GLU A 1 66 ? 1.101 11.391 -7.48 1 98.06 66 GLU A CA 1
ATOM 548 C C . GLU A 1 66 ? 0.216 11.945 -8.594 1 98.06 66 GLU A C 1
ATOM 550 O O . GLU A 1 66 ? -0.849 12.508 -8.336 1 98.06 66 GLU A O 1
ATOM 555 N N . ALA A 1 67 ? 0.668 11.781 -9.859 1 97.81 67 ALA A N 1
ATOM 556 C CA . ALA A 1 67 ? -0.151 12.203 -10.992 1 97.81 67 ALA A CA 1
ATOM 557 C C . ALA A 1 67 ? -1.471 11.438 -11.031 1 97.81 67 ALA A C 1
ATOM 559 O O . ALA A 1 67 ? -2.537 12.039 -11.203 1 97.81 67 ALA A O 1
ATOM 560 N N . ILE A 1 68 ? -1.401 10.188 -10.797 1 96.94 68 ILE A N 1
ATOM 561 C CA . ILE A 1 68 ? -2.604 9.367 -10.812 1 96.94 68 ILE A CA 1
ATOM 562 C C . ILE A 1 68 ? -3.477 9.703 -9.609 1 96.94 68 ILE A C 1
ATOM 564 O O . ILE A 1 68 ? -4.688 9.883 -9.742 1 96.94 68 ILE A O 1
ATOM 568 N N . GLN A 1 69 ? -2.875 9.844 -8.492 1 95.62 69 GLN A N 1
ATOM 569 C CA . GLN A 1 69 ? -3.6 10.094 -7.25 1 95.62 69 GLN A CA 1
ATOM 570 C C . GLN A 1 69 ? -4.285 11.453 -7.277 1 95.62 69 GLN A C 1
ATOM 572 O O . GLN A 1 69 ? -5.367 11.617 -6.711 1 95.62 69 GLN A O 1
ATOM 577 N N . SER A 1 70 ? -3.662 12.406 -7.91 1 96.94 70 SER A N 1
ATOM 578 C CA . SER A 1 70 ? -4.258 13.734 -7.996 1 96.94 70 SER A CA 1
ATOM 579 C C . SER A 1 70 ? -5.547 13.711 -8.812 1 96.94 70 SER A C 1
ATOM 581 O O . SER A 1 70 ? -6.473 14.477 -8.547 1 96.94 70 SER A O 1
ATOM 583 N N . GLN A 1 71 ? -5.641 12.805 -9.758 1 96.38 71 GLN A N 1
ATOM 584 C CA . GLN A 1 71 ? -6.816 12.711 -10.617 1 96.38 71 GLN A CA 1
ATOM 585 C C . GLN A 1 71 ? -8.016 12.156 -9.852 1 96.38 71 GLN A C 1
ATOM 587 O O . GLN A 1 71 ? -9.156 12.25 -10.312 1 96.38 71 GLN A O 1
ATOM 592 N N . VAL A 1 72 ? -7.707 11.641 -8.664 1 94.5 72 VAL A N 1
ATOM 593 C CA . VAL A 1 72 ? -8.797 11.094 -7.855 1 94.5 72 VAL A CA 1
ATOM 594 C C . VAL A 1 72 ? -8.867 11.836 -6.523 1 94.5 72 VAL A C 1
ATOM 596 O O . VAL A 1 72 ? -9.25 11.258 -5.504 1 94.5 72 VAL A O 1
ATOM 599 N N . ARG A 1 73 ? -8.398 13.008 -6.43 1 93.94 73 ARG A N 1
ATOM 600 C CA . ARG A 1 73 ? -8.641 14.039 -5.426 1 93.94 73 ARG A CA 1
ATOM 601 C C . ARG A 1 73 ? -7.73 13.844 -4.215 1 93.94 73 ARG A C 1
ATOM 603 O O . ARG A 1 73 ? -8.008 14.375 -3.135 1 93.94 73 ARG A O 1
ATOM 610 N N . ARG A 1 74 ? -6.648 13.078 -4.332 1 93.06 74 ARG A N 1
ATOM 611 C CA . ARG A 1 74 ? -5.812 12.844 -3.16 1 93.06 74 ARG A CA 1
ATOM 612 C C . ARG A 1 74 ? -5.324 14.156 -2.561 1 93.06 74 ARG A C 1
ATOM 614 O O . ARG A 1 74 ? -5.488 14.391 -1.362 1 93.06 74 ARG A O 1
ATOM 621 N N . TYR A 1 75 ? -4.895 15.047 -3.354 1 93.88 75 TYR A N 1
ATOM 622 C CA . TYR A 1 75 ? -4.207 16.234 -2.852 1 93.88 75 TYR A CA 1
ATOM 623 C C . TYR A 1 75 ? -5.172 17.406 -2.709 1 93.88 75 TYR A C 1
ATOM 625 O O . TYR A 1 75 ? -4.746 18.547 -2.514 1 93.88 75 TYR A O 1
ATOM 633 N N . GLU A 1 76 ? -6.473 17.078 -2.848 1 92.06 76 GLU A N 1
ATOM 634 C CA . GLU A 1 76 ? -7.508 18.016 -2.441 1 92.06 76 GLU A CA 1
ATOM 635 C C . GLU A 1 76 ? -7.836 17.875 -0.958 1 92.06 76 GLU A C 1
ATOM 637 O O . GLU A 1 76 ? -8.438 18.766 -0.36 1 92.06 76 GLU A O 1
ATOM 642 N N . ALA A 1 77 ? -7.484 16.75 -0.442 1 90.25 77 ALA A N 1
ATOM 643 C CA . ALA A 1 77 ? -7.645 16.562 0.997 1 90.25 77 ALA A CA 1
ATOM 644 C C . ALA A 1 77 ? -6.719 17.484 1.779 1 90.25 77 ALA A C 1
ATOM 646 O O . ALA A 1 77 ? -5.559 17.672 1.407 1 90.25 77 ALA A O 1
ATOM 647 N N . PRO A 1 78 ? -7.188 18.031 2.871 1 91.69 78 PRO A N 1
ATOM 648 C CA . PRO A 1 78 ? -6.43 19.047 3.596 1 91.69 78 PRO A CA 1
ATOM 649 C C . PRO A 1 78 ? -5.137 18.5 4.203 1 91.69 78 PRO A C 1
ATOM 651 O O . PRO A 1 78 ? -4.223 19.281 4.508 1 91.69 78 PRO A O 1
ATOM 654 N N . ASP A 1 79 ? -5.043 17.219 4.375 1 93 79 ASP A N 1
ATOM 655 C CA . ASP A 1 79 ? -3.902 16.656 5.094 1 93 79 ASP A CA 1
ATOM 656 C C . ASP A 1 79 ? -2.912 16.016 4.129 1 93 79 ASP A C 1
ATOM 658 O O . ASP A 1 79 ? -1.971 15.336 4.559 1 93 79 ASP A O 1
ATOM 662 N N . GLU A 1 80 ? -3.107 16.125 2.852 1 94.38 80 GLU A N 1
ATOM 663 C CA . GLU A 1 80 ? -2.246 15.477 1.867 1 94.38 80 GLU A CA 1
ATOM 664 C C . GLU A 1 80 ? -1.439 16.5 1.08 1 94.38 80 GLU A C 1
ATOM 666 O O . GLU A 1 80 ? -2.004 17.453 0.524 1 94.38 80 GLU A O 1
ATOM 671 N N . TYR A 1 81 ? -0.121 16.344 1.005 1 97.31 81 TYR A N 1
ATOM 672 C CA . TYR A 1 81 ? 0.78 17.266 0.313 1 97.31 81 TYR A CA 1
ATOM 673 C C . TYR A 1 81 ? 1.662 16.516 -0.678 1 97.31 81 TYR A C 1
ATOM 675 O O . TYR A 1 81 ? 2.312 15.531 -0.319 1 97.31 81 TYR A O 1
ATOM 683 N N . PRO A 1 82 ? 1.73 16.938 -1.883 1 98.12 82 PRO A N 1
ATOM 684 C CA . PRO A 1 82 ? 2.508 16.234 -2.904 1 98.12 82 PRO A CA 1
ATOM 685 C C . PRO A 1 82 ? 3.998 16.562 -2.838 1 98.12 82 PRO A C 1
ATOM 687 O O . PRO A 1 82 ? 4.379 17.672 -2.469 1 98.12 82 PRO A O 1
ATOM 690 N N . PHE A 1 83 ? 4.84 15.648 -3.217 1 98.62 83 PHE A N 1
ATOM 691 C CA . PHE A 1 83 ? 6.27 15.852 -3.416 1 98.62 83 PHE A CA 1
ATOM 692 C C . PHE A 1 83 ? 6.539 16.562 -4.742 1 98.62 83 PHE A C 1
ATOM 694 O O . PHE A 1 83 ? 7.504 17.312 -4.863 1 98.62 83 PHE A O 1
ATOM 701 N N . PHE A 1 84 ? 5.711 16.359 -5.691 1 98.19 84 PHE A N 1
ATOM 702 C CA . PHE A 1 84 ? 5.859 16.906 -7.031 1 98.19 84 PHE A CA 1
ATOM 703 C C . PHE A 1 84 ? 4.594 17.641 -7.457 1 98.19 84 PHE A C 1
ATOM 705 O O . PHE A 1 84 ? 3.877 17.188 -8.352 1 98.19 84 PHE A O 1
ATOM 712 N N . PRO A 1 85 ? 4.398 18.828 -6.934 1 97.31 85 PRO A N 1
ATOM 713 C CA . PRO A 1 85 ? 3.188 19.578 -7.254 1 97.31 85 PRO A CA 1
ATOM 714 C C . PRO A 1 85 ? 3.033 19.844 -8.75 1 97.31 85 PRO A C 1
ATOM 716 O O . PRO A 1 85 ? 1.91 19.906 -9.258 1 97.31 85 PRO A O 1
ATOM 719 N N . ASP A 1 86 ? 4.098 19.938 -9.461 1 96.44 86 ASP A N 1
ATOM 720 C CA . ASP A 1 86 ? 4.062 20.266 -10.883 1 96.44 86 ASP A CA 1
ATOM 721 C C . ASP A 1 86 ? 3.613 19.062 -11.711 1 96.44 86 ASP A C 1
ATOM 723 O O . ASP A 1 86 ? 3.264 19.203 -12.883 1 96.44 86 ASP A O 1
ATOM 727 N N . ALA A 1 87 ? 3.641 17.875 -11.125 1 96.69 87 ALA A N 1
ATOM 728 C CA . ALA A 1 87 ? 3.27 16.656 -11.852 1 96.69 87 ALA A CA 1
ATOM 729 C C . ALA A 1 87 ? 1.782 16.359 -11.688 1 96.69 87 ALA A C 1
ATOM 731 O O . ALA A 1 87 ? 1.255 15.445 -12.328 1 96.69 87 ALA A O 1
ATOM 732 N N . LEU A 1 88 ? 1.083 17.094 -10.859 1 97.62 88 LEU A N 1
ATOM 733 C CA . LEU A 1 88 ? -0.314 16.812 -10.555 1 97.62 88 LEU A CA 1
ATOM 734 C C . LEU A 1 88 ? -1.205 17.094 -11.758 1 97.62 88 LEU A C 1
ATOM 736 O O . LEU A 1 88 ? -0.934 18.016 -12.531 1 97.62 88 LEU A O 1
ATOM 740 N N . LEU A 1 89 ? -2.213 16.312 -11.906 1 96.94 89 LEU A N 1
ATOM 741 C CA . LEU A 1 89 ? -3.209 16.438 -12.969 1 96.94 89 LEU A CA 1
ATOM 742 C C . LEU A 1 89 ? -4.578 16.766 -12.383 1 96.94 89 LEU A C 1
ATOM 744 O O . LEU A 1 89 ? -4.871 16.422 -11.242 1 96.94 89 LEU A O 1
ATOM 748 N N . PRO A 1 90 ? -5.395 17.453 -13.164 1 95.38 90 PRO A N 1
ATOM 749 C CA . PRO A 1 90 ? -6.73 17.781 -12.656 1 95.38 90 PRO A CA 1
ATOM 750 C C . PRO A 1 90 ? -7.59 16.547 -12.414 1 95.38 90 PRO A C 1
ATOM 752 O O . PRO A 1 90 ? -7.5 15.57 -13.164 1 95.38 90 PRO A O 1
ATOM 755 N N . THR A 1 91 ? -8.406 16.656 -11.453 1 94.94 91 THR A N 1
ATOM 756 C CA . THR A 1 91 ? -9.32 15.562 -11.133 1 94.94 91 THR A CA 1
ATOM 757 C C . THR A 1 91 ? -10.508 15.555 -12.086 1 94.94 91 THR A C 1
ATOM 759 O O . THR A 1 91 ? -10.914 16.594 -12.602 1 94.94 91 THR A O 1
ATOM 762 N N . PHE A 1 92 ? -11.055 14.344 -12.367 1 94.5 92 PHE A N 1
ATOM 763 C CA . PHE A 1 92 ? -12.281 14.219 -13.148 1 94.5 92 PHE A CA 1
ATOM 764 C C . PHE A 1 92 ? -13.469 13.93 -12.242 1 94.5 92 PHE A C 1
ATOM 766 O O . PHE A 1 92 ? -14.602 13.82 -12.719 1 94.5 92 PHE A O 1
ATOM 773 N N . LEU A 1 93 ? -13.211 13.828 -10.938 1 93.31 93 LEU A N 1
ATOM 774 C CA . LEU A 1 93 ? -14.281 13.625 -9.969 1 93.31 93 LEU A CA 1
ATOM 775 C C . LEU A 1 93 ? -14.891 14.961 -9.547 1 93.31 93 LEU A C 1
ATOM 777 O O . LEU A 1 93 ? -14.219 15.992 -9.586 1 93.31 93 LEU A O 1
ATOM 781 N N . PRO A 1 94 ? -16.141 14.859 -9.172 1 89.69 94 PRO A N 1
ATOM 782 C CA . PRO A 1 94 ? -16.734 16.094 -8.656 1 89.69 94 PRO A CA 1
ATOM 783 C C . PRO A 1 94 ? -16 16.641 -7.441 1 89.69 94 PRO A C 1
ATOM 785 O O . PRO A 1 94 ? -15.578 15.875 -6.574 1 89.69 94 PRO A O 1
ATOM 788 N N . LYS A 1 95 ? -15.914 17.891 -7.441 1 87.75 95 LYS A N 1
ATOM 789 C CA . LYS A 1 95 ? -15.188 18.547 -6.359 1 87.75 95 LYS A CA 1
ATOM 790 C C . LYS A 1 95 ? -15.898 18.344 -5.023 1 87.75 95 LYS A C 1
ATOM 792 O O . LYS A 1 95 ? -17.125 18.328 -4.961 1 87.75 95 LYS A O 1
ATOM 797 N N . ILE A 1 96 ? -15.055 18.141 -4.094 1 88.56 96 ILE A N 1
ATOM 798 C CA . ILE A 1 96 ? -15.547 18.156 -2.719 1 88.56 96 ILE A CA 1
ATOM 799 C C . ILE A 1 96 ? -15.258 19.5 -2.072 1 88.56 96 ILE A C 1
ATOM 801 O O . ILE A 1 96 ? -14.117 19.984 -2.098 1 88.56 96 ILE A O 1
ATOM 805 N N . ASN A 1 97 ? -16.234 20.094 -1.592 1 89.31 97 ASN A N 1
ATOM 806 C CA . ASN A 1 97 ? -16.047 21.391 -0.957 1 89.31 97 ASN A CA 1
ATOM 807 C C . ASN A 1 97 ? -15.789 21.25 0.541 1 89.31 97 ASN A C 1
ATOM 809 O O . ASN A 1 97 ? -16.703 21.422 1.352 1 89.31 97 ASN A O 1
ATOM 813 N N . TYR A 1 98 ? -14.547 21.062 0.853 1 89.12 98 TYR A N 1
ATOM 814 C CA . TYR A 1 98 ? -14.172 21 2.262 1 89.12 98 TYR A CA 1
ATOM 815 C C . TYR A 1 98 ? -14.258 22.391 2.906 1 89.12 98 TYR A C 1
ATOM 817 O O . TYR A 1 98 ? -13.812 23.375 2.322 1 89.12 98 TYR A O 1
ATOM 825 N N . PRO A 1 99 ? -14.836 22.391 4.074 1 92.94 99 PRO A N 1
ATOM 826 C CA . PRO A 1 99 ? -14.734 23.656 4.789 1 92.94 99 PRO A CA 1
ATOM 827 C C . PRO A 1 99 ? -13.289 24.031 5.117 1 92.94 99 PRO A C 1
ATOM 829 O O . PRO A 1 99 ? -12.445 23.156 5.305 1 92.94 99 PRO A O 1
ATOM 832 N N . PRO A 1 100 ? -13.094 25.312 5.105 1 92.5 100 PRO A N 1
ATOM 833 C CA . PRO A 1 100 ? -11.734 25.719 5.469 1 92.5 100 PRO A CA 1
ATOM 834 C C . PRO A 1 100 ? -11.391 25.406 6.926 1 92.5 100 PRO A C 1
ATOM 836 O O . PRO A 1 100 ? -12.125 25.812 7.836 1 92.5 100 PRO A O 1
ATOM 839 N N . ILE A 1 101 ? -10.383 24.703 7.051 1 94.38 101 ILE A N 1
ATOM 840 C CA . ILE A 1 101 ? -9.969 24.328 8.398 1 94.38 101 ILE A CA 1
ATOM 841 C C . ILE A 1 101 ? -8.656 25.031 8.75 1 94.38 101 ILE A C 1
ATOM 843 O O . ILE A 1 101 ? -8.531 25.625 9.828 1 94.38 101 ILE A O 1
ATOM 847 N N . LEU A 1 102 ? -7.754 25.047 7.863 1 96.69 102 LEU A N 1
ATOM 848 C CA . LEU A 1 102 ? -6.461 25.703 8.031 1 96.69 102 LEU A CA 1
ATOM 849 C C . LEU A 1 102 ? -6.43 27.047 7.324 1 96.69 102 LEU A C 1
ATOM 851 O O . LEU A 1 102 ? -7.309 27.344 6.508 1 96.69 102 LEU A O 1
ATOM 855 N N . ALA A 1 103 ? -5.484 27.844 7.734 1 95.94 103 ALA A N 1
ATOM 856 C CA . ALA A 1 103 ? -5.285 29.125 7.082 1 95.94 103 ALA A CA 1
ATOM 857 C C . ALA A 1 103 ? -5.02 28.953 5.59 1 95.94 103 ALA A C 1
ATOM 859 O O . ALA A 1 103 ? -4.535 27.906 5.156 1 95.94 103 ALA A O 1
ATOM 860 N N . SER A 1 104 ? -5.281 29.953 4.797 1 94.5 104 SER A N 1
ATOM 861 C CA . SER A 1 104 ? -5.262 29.875 3.34 1 94.5 104 SER A CA 1
ATOM 862 C C . SER A 1 104 ? -3.848 29.641 2.818 1 94.5 104 SER A C 1
ATOM 864 O O . SER A 1 104 ? -3.666 29.172 1.695 1 94.5 104 SER A O 1
ATOM 866 N N . TYR A 1 105 ? -2.855 29.938 3.631 1 95.38 105 TYR A N 1
ATOM 867 C CA . TYR A 1 105 ? -1.478 29.781 3.18 1 95.38 105 TYR A CA 1
ATOM 868 C C . TYR A 1 105 ? -0.931 28.406 3.535 1 95.38 105 TYR A C 1
ATOM 870 O O . TYR A 1 105 ? 0.254 28.125 3.33 1 95.38 105 TYR A O 1
ATOM 878 N N . ALA A 1 106 ? -1.713 27.562 4.109 1 95.12 106 ALA A N 1
ATOM 879 C CA . ALA A 1 106 ? -1.275 26.266 4.598 1 95.12 106 ALA A CA 1
ATOM 880 C C . ALA A 1 106 ? -0.526 25.5 3.51 1 95.12 106 ALA A C 1
ATOM 882 O O . ALA A 1 106 ? 0.507 24.875 3.779 1 95.12 106 ALA A O 1
ATOM 883 N N . ASN A 1 107 ? -0.979 25.562 2.301 1 92.44 107 ASN A N 1
ATOM 884 C CA . ASN A 1 107 ? -0.387 24.797 1.205 1 92.44 107 ASN A CA 1
ATOM 885 C C . ASN A 1 107 ? 1.018 25.281 0.874 1 92.44 107 ASN A C 1
ATOM 887 O O . ASN A 1 107 ? 1.799 24.578 0.245 1 92.44 107 ASN A O 1
ATOM 891 N N . ASP A 1 108 ? 1.289 26.453 1.359 1 94.19 108 ASP A N 1
ATOM 89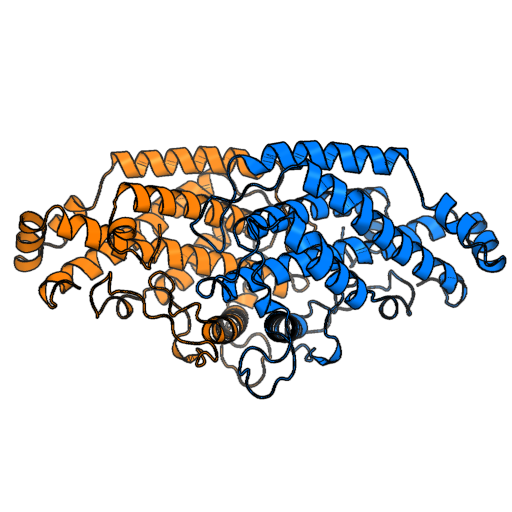2 C CA . ASP A 1 108 ? 2.615 27 1.115 1 94.19 108 ASP A CA 1
ATOM 893 C C . ASP A 1 108 ? 3.65 26.391 2.055 1 94.19 108 ASP A C 1
ATOM 895 O O . ASP A 1 108 ? 4.855 26.516 1.823 1 94.19 108 ASP A O 1
ATOM 899 N N . ILE A 1 109 ? 3.137 25.781 3.066 1 95.81 109 ILE A N 1
ATOM 900 C CA . ILE A 1 109 ? 4.031 25.172 4.035 1 95.81 109 ILE A CA 1
ATOM 901 C C . ILE A 1 109 ? 4.273 23.703 3.652 1 95.81 109 ILE A C 1
ATOM 903 O O . ILE A 1 109 ? 3.67 22.797 4.23 1 95.81 109 ILE A O 1
ATOM 907 N N . ASN A 1 110 ? 4.777 23.406 2.51 1 97.5 110 ASN A N 1
ATOM 908 C CA . ASN A 1 110 ? 5.156 22.078 2.037 1 97.5 110 ASN A CA 1
ATOM 909 C C . ASN A 1 110 ? 6.66 21.844 2.152 1 97.5 110 ASN A C 1
ATOM 911 O O . ASN A 1 110 ? 7.441 22.438 1.399 1 97.5 110 ASN A O 1
ATOM 915 N N . ILE A 1 111 ? 7.031 20.969 3.1 1 98.44 111 ILE A N 1
ATOM 916 C CA . ILE A 1 111 ? 8.461 20.75 3.324 1 98.44 111 ILE A CA 1
ATOM 917 C C . ILE A 1 111 ? 8.867 19.375 2.803 1 98.44 111 ILE A C 1
ATOM 919 O O . ILE A 1 111 ? 9.758 18.734 3.354 1 98.44 111 ILE A O 1
ATOM 923 N N . ASN A 1 112 ? 8.227 18.859 1.817 1 98.62 112 ASN A N 1
ATOM 924 C CA . ASN A 1 112 ? 8.438 17.516 1.275 1 98.62 112 ASN A CA 1
ATOM 925 C C . ASN A 1 112 ? 9.844 17.359 0.716 1 98.62 112 ASN A C 1
ATOM 927 O O . ASN A 1 112 ? 10.422 16.266 0.788 1 98.62 112 ASN A O 1
ATOM 931 N N . ASN A 1 113 ? 10.414 18.453 0.212 1 98.31 113 ASN A N 1
ATOM 932 C CA . ASN A 1 113 ? 11.797 18.344 -0.245 1 98.31 113 ASN A CA 1
ATOM 933 C C . ASN A 1 113 ? 12.742 17.984 0.899 1 98.31 113 ASN A C 1
ATOM 935 O O . ASN A 1 113 ? 13.633 17.156 0.738 1 98.31 113 ASN A O 1
ATOM 939 N N . THR A 1 114 ? 12.508 18.609 2.012 1 98.69 114 THR A N 1
ATOM 940 C CA . THR A 1 114 ? 13.312 18.344 3.197 1 98.69 114 THR A CA 1
ATOM 941 C C . THR A 1 114 ? 13.078 16.922 3.699 1 98.69 114 THR A C 1
ATOM 943 O O . THR A 1 114 ? 14.031 16.203 4.039 1 98.69 114 THR A O 1
ATOM 946 N N . ILE A 1 115 ? 11.828 16.5 3.732 1 98.81 115 ILE A N 1
ATOM 947 C CA . ILE A 1 115 ? 11.461 15.156 4.18 1 98.81 115 ILE A CA 1
ATOM 948 C C . ILE A 1 115 ? 12.133 14.117 3.289 1 98.81 115 ILE A C 1
ATOM 950 O O . ILE A 1 115 ? 12.742 13.164 3.787 1 98.81 115 ILE A O 1
ATOM 954 N N . LYS A 1 116 ? 12.047 14.312 1.975 1 98.81 116 LYS A N 1
ATOM 955 C CA . LYS A 1 116 ? 12.633 13.375 1.023 1 98.81 116 LYS A CA 1
ATOM 956 C C . LYS A 1 116 ? 14.141 13.281 1.192 1 98.81 116 LYS A C 1
ATOM 958 O O . LYS A 1 116 ? 14.711 12.188 1.157 1 98.81 116 LYS A O 1
ATOM 963 N N . LYS A 1 117 ? 14.797 14.398 1.393 1 98.62 117 LYS A N 1
ATOM 964 C CA . LYS A 1 117 ? 16.234 14.422 1.588 1 98.62 117 LYS A CA 1
ATOM 965 C C . LYS A 1 117 ? 16.641 13.641 2.83 1 98.62 117 LYS A C 1
ATOM 967 O O . LYS A 1 117 ? 17.531 12.789 2.771 1 98.62 117 LYS A O 1
ATOM 972 N N . ILE A 1 118 ? 16 13.883 3.941 1 98.62 118 ILE A N 1
ATOM 973 C CA . ILE A 1 118 ? 16.312 13.211 5.199 1 98.62 118 ILE A CA 1
ATOM 974 C C . ILE A 1 118 ? 16.016 11.719 5.066 1 98.62 118 ILE A C 1
ATOM 976 O O . ILE A 1 118 ? 16.781 10.883 5.551 1 98.62 118 ILE A O 1
ATOM 980 N N . TYR A 1 119 ? 14.922 11.43 4.391 1 98.81 119 TYR A N 1
ATOM 981 C CA . TYR A 1 119 ? 14.531 10.039 4.191 1 98.81 119 TYR A CA 1
ATOM 982 C C . TYR A 1 119 ? 15.633 9.266 3.475 1 98.81 119 TYR A C 1
ATOM 984 O O . TYR A 1 119 ? 16.062 8.211 3.945 1 98.81 119 TYR A O 1
ATOM 992 N N . ILE A 1 120 ? 16.109 9.781 2.383 1 98.56 120 ILE A N 1
ATOM 993 C CA . ILE A 1 120 ? 17.078 9.094 1.524 1 98.56 120 ILE A CA 1
ATOM 994 C C . ILE A 1 120 ? 18.422 9.016 2.223 1 98.56 120 ILE A C 1
ATOM 996 O O . ILE A 1 120 ? 19.062 7.961 2.234 1 98.56 120 ILE A O 1
ATOM 1000 N N . GLU A 1 121 ? 18.797 10.094 2.893 1 97.81 121 GLU A N 1
ATOM 1001 C CA . GLU A 1 121 ? 20.156 10.195 3.41 1 97.81 121 GLU A CA 1
ATOM 1002 C C . GLU A 1 121 ? 20.266 9.539 4.781 1 97.81 121 GLU A C 1
ATOM 1004 O O . GLU A 1 121 ? 21.344 9.078 5.164 1 97.81 121 GLU A O 1
ATOM 1009 N N . THR A 1 122 ? 19.188 9.469 5.504 1 97.06 122 THR A N 1
ATOM 1010 C CA . THR A 1 122 ? 19.312 9.047 6.895 1 97.06 122 THR A CA 1
ATOM 1011 C C . THR A 1 122 ? 18.422 7.848 7.188 1 97.06 122 THR A C 1
ATOM 1013 O O . THR A 1 122 ? 18.875 6.836 7.723 1 97.06 122 THR A O 1
ATOM 1016 N N . ILE A 1 123 ? 17.188 7.891 6.777 1 97.75 123 ILE A N 1
ATOM 1017 C CA . ILE A 1 123 ? 16.219 6.879 7.184 1 97.75 123 ILE A CA 1
ATOM 1018 C C . ILE A 1 123 ? 16.469 5.586 6.414 1 97.75 123 ILE A C 1
ATOM 1020 O O . ILE A 1 123 ? 16.531 4.504 7.004 1 97.75 123 ILE A O 1
ATOM 1024 N N . VAL A 1 124 ? 16.703 5.695 5.086 1 97.69 124 VAL A N 1
ATOM 1025 C CA . VAL A 1 124 ? 16.906 4.523 4.242 1 97.69 124 VAL A CA 1
ATOM 1026 C C . VAL A 1 124 ? 18.094 3.723 4.762 1 97.69 124 VAL A C 1
ATOM 1028 O O . VAL A 1 124 ? 17.984 2.521 5.02 1 97.69 124 VAL A O 1
ATOM 1031 N N . PRO A 1 125 ? 19.219 4.363 5.031 1 96.19 125 PRO A N 1
ATOM 1032 C CA . PRO A 1 125 ? 20.359 3.594 5.555 1 96.19 125 PRO A CA 1
ATOM 1033 C C . PRO A 1 125 ? 20.062 2.967 6.918 1 96.19 125 PRO A C 1
ATOM 1035 O O . PRO A 1 125 ? 20.609 1.912 7.246 1 96.19 125 PRO A O 1
ATOM 1038 N N . GLY A 1 126 ? 19.203 3.564 7.668 1 94.5 126 GLY A N 1
ATOM 1039 C CA . GLY A 1 126 ? 18.906 3.094 9.016 1 94.5 126 GLY A CA 1
ATOM 1040 C C . GLY A 1 126 ? 17.969 1.912 9.047 1 94.5 126 GLY A C 1
ATOM 1041 O O . GLY A 1 126 ? 18 1.098 9.969 1 94.5 126 GLY A O 1
ATOM 1042 N N . VAL A 1 127 ? 17.141 1.762 7.984 1 94.62 127 VAL A N 1
ATOM 1043 C CA . VAL A 1 127 ? 16.078 0.765 8.047 1 94.62 127 VAL A CA 1
ATOM 1044 C C . VAL A 1 127 ? 16.375 -0.384 7.094 1 94.62 127 VAL A C 1
ATOM 1046 O O . VAL A 1 127 ? 15.828 -1.478 7.227 1 94.62 127 VAL A O 1
ATOM 1049 N N . SER A 1 128 ? 17.281 -0.164 6.133 1 94.44 128 SER A N 1
ATOM 1050 C CA . SER A 1 128 ? 17.562 -1.158 5.102 1 94.44 128 SER A CA 1
ATOM 1051 C C . SER A 1 128 ? 18.328 -2.344 5.676 1 94.44 128 SER A C 1
ATOM 1053 O O . SER A 1 128 ? 19 -2.221 6.707 1 94.44 128 SER A O 1
ATOM 1055 N N . ILE A 1 129 ? 18.281 -3.461 5.023 1 91.5 129 ILE A N 1
ATOM 1056 C CA . ILE A 1 129 ? 18.891 -4.684 5.516 1 91.5 129 ILE A CA 1
ATOM 1057 C C . ILE A 1 129 ? 20.406 -4.641 5.25 1 91.5 129 ILE A C 1
ATOM 1059 O O . ILE A 1 129 ? 21.172 -5.367 5.887 1 91.5 129 ILE A O 1
ATOM 1063 N N . GLY A 1 130 ? 20.828 -3.824 4.371 1 92.56 130 GLY A N 1
ATOM 1064 C CA . GLY A 1 130 ? 22.234 -3.674 4.031 1 92.56 130 GLY A CA 1
ATOM 1065 C C . GLY A 1 130 ? 22.469 -2.645 2.943 1 92.56 130 GLY A C 1
ATOM 1066 O O . GLY A 1 130 ? 21.531 -2.09 2.383 1 92.56 130 GLY A O 1
ATOM 1067 N N . ASP A 1 131 ? 23.766 -2.439 2.746 1 93.75 131 ASP A N 1
ATOM 1068 C CA . ASP A 1 131 ? 24.156 -1.422 1.776 1 93.75 131 ASP A CA 1
ATOM 1069 C C . ASP A 1 131 ? 24.594 -2.061 0.46 1 93.75 131 ASP A C 1
ATOM 1071 O O . ASP A 1 131 ? 25.766 -2.402 0.29 1 93.75 131 ASP A O 1
ATOM 1075 N N . ALA A 1 132 ? 23.688 -2.213 -0.452 1 94.69 132 ALA A N 1
ATOM 1076 C CA . ALA A 1 132 ? 23.953 -2.783 -1.769 1 94.69 132 ALA A CA 1
ATOM 1077 C C . ALA A 1 132 ? 22.891 -2.375 -2.775 1 94.69 132 ALA A C 1
ATOM 1079 O O . ALA A 1 132 ? 21.844 -1.831 -2.398 1 94.69 132 ALA A O 1
ATOM 1080 N N . ASP A 1 133 ? 23.281 -2.539 -4.027 1 92.94 133 ASP A N 1
ATOM 1081 C CA . ASP A 1 133 ? 22.297 -2.418 -5.094 1 92.94 133 ASP A CA 1
ATOM 1082 C C . ASP A 1 133 ? 21.719 -3.783 -5.473 1 92.94 133 ASP A C 1
ATOM 1084 O O . ASP A 1 133 ? 22.469 -4.758 -5.598 1 92.94 133 ASP A O 1
ATOM 1088 N N . GLN A 1 134 ? 20.484 -3.926 -5.438 1 88.88 134 GLN A N 1
ATOM 1089 C CA . GLN A 1 134 ? 19.812 -5.145 -5.887 1 88.88 134 GLN A CA 1
ATOM 1090 C C . GLN A 1 134 ? 18.922 -4.867 -7.09 1 88.88 134 GLN A C 1
ATOM 1092 O O . GLN A 1 134 ? 17.75 -4.484 -6.93 1 88.88 134 GLN A O 1
ATOM 1097 N N . MET A 1 135 ? 19.312 -5.27 -8.195 1 85.5 135 MET A N 1
ATOM 1098 C CA . MET A 1 135 ? 18.672 -4.91 -9.461 1 85.5 135 MET A CA 1
ATOM 1099 C C . MET A 1 135 ? 17.297 -5.57 -9.578 1 85.5 135 MET A C 1
ATOM 1101 O O . MET A 1 135 ? 16.375 -5 -10.164 1 85.5 135 MET A O 1
ATOM 1105 N N . VAL A 1 136 ? 17.156 -6.691 -8.977 1 86.38 136 VAL A N 1
ATOM 1106 C CA . VAL A 1 136 ? 15.938 -7.473 -9.133 1 86.38 136 VAL A CA 1
ATOM 1107 C C . VAL A 1 136 ? 14.82 -6.863 -8.289 1 86.38 136 VAL A C 1
ATOM 1109 O O . VAL A 1 136 ? 13.641 -7.152 -8.508 1 86.38 136 VAL A O 1
ATOM 1112 N N . ASN A 1 137 ? 15.203 -5.883 -7.398 1 88.38 137 ASN A N 1
ATOM 1113 C CA . ASN A 1 137 ? 14.203 -5.391 -6.453 1 88.38 137 ASN A CA 1
ATOM 1114 C C . ASN A 1 137 ? 14.062 -3.871 -6.523 1 88.38 137 ASN A C 1
ATOM 1116 O O . ASN A 1 137 ? 13.562 -3.244 -5.594 1 88.38 137 ASN A O 1
ATOM 1120 N N . LEU A 1 138 ? 14.469 -3.303 -7.582 1 91.94 138 LEU A N 1
ATOM 1121 C CA . LEU A 1 138 ? 14.453 -1.847 -7.68 1 91.94 138 LEU A CA 1
ATOM 1122 C C . LEU A 1 138 ? 13.031 -1.305 -7.598 1 91.94 138 LEU A C 1
ATOM 1124 O O . LEU A 1 138 ? 12.773 -0.351 -6.863 1 91.94 138 LEU A O 1
ATOM 1128 N N . GLY A 1 139 ? 12.133 -1.903 -8.367 1 92.69 139 GLY A N 1
ATOM 1129 C CA . GLY A 1 139 ? 10.75 -1.461 -8.344 1 92.69 139 GLY A CA 1
ATOM 1130 C C . GLY A 1 139 ? 10.102 -1.585 -6.973 1 92.69 139 GLY A C 1
ATOM 1131 O O . GLY A 1 139 ? 9.5 -0.63 -6.477 1 92.69 139 GLY A O 1
ATOM 1132 N N . SER A 1 140 ? 10.234 -2.732 -6.387 1 91.5 140 SER A N 1
ATOM 1133 C CA . SER A 1 140 ? 9.672 -2.973 -5.059 1 91.5 140 SER A CA 1
ATOM 1134 C C . SER A 1 140 ? 10.281 -2.035 -4.023 1 91.5 140 SER A C 1
ATOM 1136 O O . SER A 1 140 ? 9.578 -1.533 -3.145 1 91.5 140 SER A O 1
ATOM 1138 N N . THR A 1 141 ? 11.555 -1.854 -4.133 1 94.12 141 THR A N 1
ATOM 1139 C CA . THR A 1 141 ? 12.242 -0.936 -3.232 1 94.12 141 THR A CA 1
ATOM 1140 C C . THR A 1 141 ? 11.656 0.468 -3.342 1 94.12 141 THR A C 1
ATOM 1142 O O . THR A 1 141 ? 11.312 1.081 -2.33 1 94.12 141 THR A O 1
ATOM 1145 N N . ALA A 1 142 ? 11.5 0.923 -4.535 1 96.56 142 ALA A N 1
ATOM 1146 C CA . ALA A 1 142 ? 10.984 2.27 -4.762 1 96.56 142 ALA A CA 1
ATOM 1147 C C . ALA A 1 142 ? 9.531 2.381 -4.297 1 96.56 142 ALA A C 1
ATOM 1149 O O . ALA A 1 142 ? 9.109 3.426 -3.795 1 96.56 142 ALA A O 1
ATOM 1150 N N . MET A 1 143 ? 8.766 1.331 -4.465 1 94.38 143 MET A N 1
ATOM 1151 C CA . MET A 1 143 ? 7.375 1.335 -4.023 1 94.38 143 MET A CA 1
ATOM 1152 C C . MET A 1 143 ? 7.285 1.479 -2.506 1 94.38 143 MET A C 1
ATOM 1154 O O . MET A 1 143 ? 6.434 2.209 -1.996 1 94.38 143 MET A O 1
ATOM 1158 N N . THR A 1 144 ? 8.156 0.785 -1.785 1 94.25 144 THR A N 1
ATOM 1159 C CA . THR A 1 144 ? 8.172 0.905 -0.332 1 94.25 144 THR A CA 1
ATOM 1160 C C . THR A 1 144 ? 8.609 2.305 0.091 1 94.25 144 THR A C 1
ATOM 1162 O O . THR A 1 144 ? 8.117 2.84 1.088 1 94.25 144 THR A O 1
ATOM 1165 N N . ASP A 1 145 ? 9.547 2.855 -0.691 1 98.06 145 ASP A N 1
ATOM 1166 C CA . ASP A 1 145 ? 9.969 4.23 -0.433 1 98.06 145 ASP A CA 1
ATOM 1167 C C . ASP A 1 145 ? 8.797 5.195 -0.551 1 98.06 145 ASP A C 1
ATOM 1169 O O . ASP A 1 145 ? 8.641 6.098 0.277 1 98.06 145 ASP A O 1
ATOM 1173 N N . ILE A 1 146 ? 8.039 5.012 -1.583 1 97.75 146 ILE A N 1
ATOM 1174 C CA . ILE A 1 146 ? 6.91 5.902 -1.846 1 97.75 146 ILE A CA 1
ATOM 1175 C C . ILE A 1 146 ? 5.918 5.832 -0.688 1 97.75 146 ILE A C 1
ATOM 1177 O O . ILE A 1 146 ? 5.469 6.863 -0.183 1 97.75 146 ILE A O 1
ATOM 1181 N N . ASP A 1 147 ? 5.613 4.648 -0.231 1 94.38 147 ASP A N 1
ATOM 1182 C CA . ASP A 1 147 ? 4.695 4.48 0.89 1 94.38 147 ASP A CA 1
ATOM 1183 C C . ASP A 1 147 ? 5.227 5.172 2.145 1 94.38 147 ASP A C 1
ATOM 1185 O O . ASP A 1 147 ? 4.48 5.859 2.844 1 94.38 147 ASP A O 1
ATOM 1189 N N . ALA A 1 148 ? 6.492 4.953 2.389 1 97.06 148 ALA A N 1
ATOM 1190 C CA . ALA A 1 148 ? 7.117 5.547 3.568 1 97.06 148 ALA A CA 1
ATOM 1191 C C . ALA A 1 148 ? 7.121 7.07 3.48 1 97.06 148 ALA A C 1
ATOM 1193 O O . ALA A 1 148 ? 6.746 7.754 4.438 1 97.06 148 ALA A O 1
ATOM 1194 N N . LEU A 1 149 ? 7.465 7.566 2.334 1 98.69 149 LEU A N 1
ATOM 1195 C CA . LEU A 1 149 ? 7.555 9.008 2.135 1 98.69 149 LEU A CA 1
ATOM 1196 C C . LEU A 1 149 ? 6.188 9.664 2.281 1 98.69 149 LEU A C 1
ATOM 1198 O O . LEU A 1 149 ? 6.051 10.688 2.961 1 98.69 149 LEU A O 1
ATOM 1202 N N . GLN A 1 150 ? 5.199 9.102 1.667 1 97.06 150 GLN A N 1
ATOM 1203 C CA . GLN A 1 150 ? 3.867 9.695 1.717 1 97.06 150 GLN A CA 1
ATOM 1204 C C . GLN A 1 150 ? 3.297 9.648 3.133 1 97.06 150 GLN A C 1
ATOM 1206 O O . GLN A 1 150 ? 2.623 10.586 3.568 1 97.06 150 GLN A O 1
ATOM 1211 N N . SER A 1 151 ? 3.59 8.578 3.83 1 95.94 151 SER A N 1
ATOM 1212 C CA . SER A 1 151 ? 3.125 8.492 5.211 1 95.94 151 SER A CA 1
ATOM 1213 C C . SER A 1 151 ? 3.854 9.5 6.102 1 95.94 151 SER A C 1
ATOM 1215 O O . SER A 1 151 ? 3.246 10.109 6.98 1 95.94 151 SER A O 1
ATOM 1217 N N . LEU A 1 152 ? 5.145 9.664 5.883 1 98.25 152 LEU A N 1
ATOM 1218 C CA . LEU A 1 152 ? 5.918 10.648 6.629 1 98.25 152 LEU A CA 1
ATOM 1219 C C . LEU A 1 152 ? 5.418 12.062 6.34 1 98.25 152 LEU A C 1
ATOM 1221 O O . LEU A 1 152 ? 5.258 12.867 7.258 1 98.25 152 LEU A O 1
ATOM 1225 N N . SER A 1 153 ? 5.215 12.312 5.082 1 98.38 153 SER A N 1
ATOM 1226 C CA . SER A 1 153 ? 4.723 13.625 4.68 1 98.38 153 SER A CA 1
ATOM 1227 C C . SER A 1 153 ? 3.414 13.961 5.387 1 98.38 153 SER A C 1
ATOM 1229 O O . SER A 1 153 ? 3.279 15.047 5.969 1 98.38 153 SER A O 1
ATOM 1231 N N . ARG A 1 154 ? 2.459 13.047 5.34 1 96.5 154 ARG A N 1
ATOM 1232 C CA . ARG A 1 154 ? 1.165 13.281 5.973 1 96.5 154 ARG A CA 1
ATOM 1233 C C . ARG A 1 154 ? 1.32 13.508 7.473 1 96.5 154 ARG A C 1
ATOM 1235 O O . ARG A 1 154 ? 0.743 14.453 8.023 1 96.5 154 ARG A O 1
ATOM 1242 N N . ARG A 1 155 ? 2.08 12.695 8.125 1 97 155 ARG A N 1
ATOM 1243 C CA . ARG A 1 155 ? 2.299 12.781 9.562 1 97 155 ARG A CA 1
ATOM 1244 C C . ARG A 1 155 ? 2.902 14.133 9.945 1 97 155 ARG A C 1
ATOM 1246 O O . ARG A 1 155 ? 2.475 14.758 10.914 1 97 155 ARG A O 1
ATOM 1253 N N . ILE A 1 156 ? 3.865 14.531 9.211 1 98.44 156 ILE A N 1
ATOM 1254 C CA . ILE A 1 156 ? 4.609 15.742 9.539 1 98.44 156 ILE A CA 1
ATOM 1255 C C . ILE A 1 156 ? 3.744 16.969 9.25 1 98.44 156 ILE A C 1
ATOM 1257 O O . ILE A 1 156 ? 3.641 17.875 10.086 1 98.44 156 ILE A O 1
ATOM 1261 N N . HIS A 1 157 ? 3.086 16.984 8.141 1 98.19 157 HIS A N 1
ATOM 1262 C CA . HIS A 1 157 ? 2.273 18.141 7.773 1 98.19 157 HIS A CA 1
ATOM 1263 C C . HIS A 1 157 ? 1 18.203 8.609 1 98.19 157 HIS A C 1
ATOM 1265 O O . HIS A 1 157 ? 0.358 19.25 8.695 1 98.19 157 HIS A O 1
ATOM 1271 N N . PHE A 1 158 ? 0.633 17.062 9.188 1 96.69 158 PHE A N 1
ATOM 1272 C CA . PHE A 1 158 ? -0.519 17.062 10.078 1 96.69 158 PHE A CA 1
ATOM 1273 C C . PHE A 1 158 ? -0.302 18 11.25 1 96.69 158 PHE A C 1
ATOM 1275 O O . PHE A 1 158 ? -1.261 18.422 11.906 1 96.69 158 PHE A O 1
ATOM 1282 N N . GLY A 1 159 ? 0.899 18.406 11.531 1 97.31 159 GLY A N 1
ATOM 1283 C CA . GLY A 1 159 ? 1.252 19.391 12.539 1 97.31 159 GLY A CA 1
ATOM 1284 C C . GLY A 1 159 ? 0.521 20.703 12.367 1 97.31 159 GLY A C 1
ATOM 1285 O O . GLY A 1 159 ? 0.314 21.438 13.344 1 97.31 159 GLY A O 1
ATOM 1286 N N . MET A 1 160 ? 0.129 20.984 11.195 1 97.75 160 MET A N 1
ATOM 1287 C CA . MET A 1 160 ? -0.579 22.234 10.961 1 97.75 160 MET A CA 1
ATOM 1288 C C . MET A 1 160 ? -1.942 22.234 11.648 1 97.75 160 MET A C 1
ATOM 1290 O O . MET A 1 160 ? -2.416 23.266 12.109 1 97.75 160 MET A O 1
ATOM 1294 N N . PHE A 1 161 ? -2.578 21.078 11.688 1 97.06 161 PHE A N 1
ATOM 1295 C CA . PHE A 1 161 ? -3.836 20.953 12.414 1 97.06 161 PHE A CA 1
ATOM 1296 C C . PHE A 1 161 ? -3.609 21.109 13.914 1 97.06 161 PHE A C 1
ATOM 1298 O O . PHE A 1 161 ? -4.43 21.703 14.617 1 97.06 161 PHE A O 1
ATOM 1305 N N . VAL A 1 162 ? -2.494 20.562 14.383 1 96.69 162 VAL A N 1
ATOM 1306 C CA . VAL A 1 162 ? -2.115 20.734 15.781 1 96.69 162 VAL A CA 1
ATOM 1307 C C . VAL A 1 162 ? -1.912 22.203 16.094 1 96.69 162 VAL A C 1
ATOM 1309 O O . VAL A 1 162 ? -2.443 22.719 17.078 1 96.69 162 VAL A O 1
ATOM 1312 N N . ALA A 1 163 ? -1.166 22.844 15.25 1 97.75 163 ALA A N 1
ATOM 1313 C CA . ALA A 1 163 ? -0.867 24.266 15.422 1 97.75 163 ALA A CA 1
ATOM 1314 C C . ALA A 1 163 ? -2.146 25.094 15.445 1 97.75 163 ALA A C 1
ATOM 1316 O O . ALA A 1 163 ? -2.318 25.953 16.312 1 97.75 163 ALA A O 1
ATOM 1317 N N . GLU A 1 164 ? -3.002 24.844 14.484 1 97.69 164 GLU A N 1
ATOM 1318 C CA . GLU A 1 164 ? -4.254 25.578 14.414 1 97.69 164 GLU A CA 1
ATOM 1319 C C . GLU A 1 164 ? -5.117 25.344 15.648 1 97.69 164 GLU A C 1
ATOM 1321 O O . GLU A 1 164 ? -5.691 26.281 16.203 1 97.69 164 GLU A O 1
ATOM 1326 N N . ALA A 1 165 ? -5.227 24.094 16.047 1 96.38 165 ALA A N 1
ATOM 1327 C CA . ALA A 1 165 ? -6.012 23.75 17.234 1 96.38 165 ALA A CA 1
ATOM 1328 C C . ALA A 1 165 ? -5.469 24.453 18.469 1 96.38 165 ALA A C 1
ATOM 1330 O O . ALA A 1 165 ? -6.234 24.984 19.281 1 96.38 165 ALA A O 1
ATOM 1331 N N . LYS A 1 166 ? -4.207 24.484 18.656 1 96.38 166 LYS A N 1
ATOM 1332 C CA . LYS A 1 166 ? -3.578 25.141 19.812 1 96.38 166 LYS A CA 1
ATOM 1333 C C . LYS A 1 166 ? -3.746 26.656 19.75 1 96.38 166 LYS A C 1
ATOM 1335 O O . LYS A 1 166 ? -4.004 27.297 20.766 1 96.38 166 LYS A O 1
ATOM 1340 N N . PHE A 1 167 ? -3.594 27.203 18.594 1 97.56 167 PHE A N 1
ATOM 1341 C CA . PHE A 1 167 ? -3.791 28.641 18.422 1 97.56 167 PHE A CA 1
ATOM 1342 C C . PHE A 1 167 ? -5.188 29.047 18.875 1 97.56 167 PHE A C 1
ATOM 1344 O O . PHE A 1 167 ? -5.348 30.016 19.625 1 97.56 167 PHE A O 1
ATOM 1351 N N . ARG A 1 168 ? -6.098 28.25 18.422 1 95.62 168 ARG A N 1
ATOM 1352 C CA . ARG A 1 168 ? -7.484 28.578 18.734 1 95.62 168 ARG A CA 1
ATOM 1353 C C . ARG A 1 168 ? -7.773 28.391 20.219 1 95.62 168 ARG A C 1
ATOM 1355 O O . ARG A 1 168 ? -8.562 29.125 20.797 1 95.62 168 ARG A O 1
ATOM 1362 N N . SER A 1 169 ? -7.156 27.453 20.828 1 94.94 169 SER A N 1
ATOM 1363 C CA . SER A 1 169 ? -7.379 27.156 22.234 1 94.94 169 SER A CA 1
ATOM 1364 C C . SER A 1 169 ? -6.66 28.156 23.141 1 94.94 169 SER A C 1
ATOM 1366 O O . SER A 1 169 ? -7.098 28.422 24.25 1 94.94 169 SER A O 1
ATOM 1368 N N . GLU A 1 170 ? -5.555 28.641 22.703 1 96.44 170 GLU A N 1
ATOM 1369 C CA . GLU A 1 170 ? -4.75 29.594 23.453 1 96.44 170 GLU A CA 1
ATOM 1370 C C . GLU A 1 170 ? -4.414 30.828 22.609 1 96.44 170 GLU A C 1
ATOM 1372 O O . GLU A 1 170 ? -3.25 31.219 22.516 1 96.44 170 GLU A O 1
ATOM 1377 N N . ARG A 1 171 ? -5.383 31.469 22.141 1 96.44 171 ARG A N 1
ATOM 1378 C CA . ARG A 1 171 ? -5.246 32.531 21.141 1 96.44 171 ARG A CA 1
ATOM 1379 C C . ARG A 1 171 ? -4.422 33.688 21.688 1 96.44 171 ARG A C 1
ATOM 1381 O O . ARG A 1 171 ? -3.539 34.219 21 1 96.44 171 ARG A O 1
ATOM 1388 N N . GLU A 1 172 ? -4.738 34.094 22.906 1 97.62 172 GLU A N 1
ATOM 1389 C CA . GLU A 1 172 ? -4.039 35.219 23.484 1 97.62 172 GLU A CA 1
ATOM 1390 C C . GLU A 1 172 ? -2.541 34.969 23.609 1 97.62 172 GLU A C 1
ATOM 1392 O O . GLU A 1 172 ? -1.718 35.781 23.234 1 97.62 172 GLU A O 1
ATOM 1397 N N . ARG A 1 173 ? -2.258 33.781 24.031 1 97.62 173 ARG A N 1
ATOM 1398 C CA . ARG A 1 173 ? -0.865 33.406 24.219 1 97.62 173 ARG A CA 1
ATOM 1399 C C . ARG A 1 173 ? -0.115 33.375 22.891 1 97.62 173 ARG A C 1
ATOM 1401 O O . ARG A 1 173 ? 0.956 33.969 22.766 1 97.62 173 ARG A O 1
ATOM 1408 N N . PHE A 1 174 ? -0.66 32.781 21.922 1 97.94 174 PHE A N 1
ATOM 1409 C CA . PHE A 1 174 ? 0.03 32.625 20.641 1 97.94 174 PHE A CA 1
ATOM 1410 C C . PHE A 1 174 ? 0.061 33.938 19.875 1 97.94 174 PHE A C 1
ATOM 1412 O O . PHE A 1 174 ? 1.025 34.219 19.156 1 97.94 174 PHE A O 1
ATOM 1419 N N . THR A 1 175 ? -0.963 34.781 20.047 1 97.94 175 THR A N 1
ATOM 1420 C CA . THR A 1 175 ? -0.962 36.094 19.422 1 97.94 175 THR A CA 1
ATOM 1421 C C . THR A 1 175 ? 0.212 36.938 19.922 1 97.94 175 THR A C 1
ATOM 1423 O O . THR A 1 175 ? 0.915 37.562 19.141 1 97.94 175 THR A O 1
ATOM 1426 N N . LYS A 1 176 ? 0.388 36.875 21.188 1 98.19 176 LYS A N 1
ATOM 1427 C CA . LYS A 1 176 ? 1.496 37.625 21.797 1 98.19 176 LYS A CA 1
ATOM 1428 C C . LYS A 1 176 ? 2.838 37.125 21.266 1 98.19 176 LYS A C 1
ATOM 1430 O O . LYS A 1 176 ? 3.686 37.906 20.859 1 98.19 176 LYS A O 1
ATOM 1435 N N . LEU A 1 177 ? 3.025 35.812 21.266 1 98.19 177 LEU A N 1
ATOM 1436 C CA . LEU A 1 177 ? 4.281 35.219 20.828 1 98.19 177 LEU A CA 1
ATOM 1437 C C . LEU A 1 177 ? 4.562 35.531 19.359 1 98.19 177 LEU A C 1
ATOM 1439 O O . LEU A 1 177 ? 5.707 35.781 18.984 1 98.19 177 LEU A O 1
ATOM 1443 N N . ILE A 1 178 ? 3.547 35.5 18.469 1 97.88 178 ILE A N 1
ATOM 1444 C CA . ILE A 1 178 ? 3.682 35.719 17.047 1 97.88 178 ILE A CA 1
ATOM 1445 C C . ILE A 1 178 ? 4.039 37.188 16.781 1 97.88 178 ILE A C 1
ATOM 1447 O O . ILE A 1 178 ? 4.938 37.5 16 1 97.88 178 ILE A O 1
ATOM 1451 N N . ARG A 1 179 ? 3.363 38.062 17.531 1 97.69 179 ARG A N 1
ATOM 1452 C CA . ARG A 1 179 ? 3.621 39.5 17.359 1 97.69 179 ARG A CA 1
ATOM 1453 C C . ARG A 1 179 ? 5.043 39.844 17.797 1 97.69 179 ARG A C 1
ATOM 1455 O O . ARG A 1 179 ? 5.668 40.75 17.203 1 97.69 179 ARG A O 1
ATOM 1462 N N . GLU A 1 180 ? 5.539 39.156 18.734 1 97.69 180 GLU A N 1
ATOM 1463 C CA . GLU A 1 180 ? 6.887 39.375 19.234 1 97.69 180 GLU A CA 1
ATOM 1464 C C . GLU A 1 180 ? 7.922 38.625 18.406 1 97.69 180 GLU A C 1
ATOM 1466 O O . GLU A 1 180 ? 9.125 38.688 18.688 1 97.69 180 GLU A O 1
ATOM 1471 N N . ASN A 1 181 ? 7.457 37.969 17.438 1 96.25 181 ASN A N 1
ATOM 1472 C CA . ASN A 1 181 ? 8.328 37.125 16.625 1 96.25 181 ASN A CA 1
ATOM 1473 C C . ASN A 1 181 ? 9.211 36.219 17.5 1 96.25 181 ASN A C 1
ATOM 1475 O O . ASN A 1 181 ? 10.406 36.094 17.266 1 96.25 181 ASN A O 1
ATOM 1479 N N . ASP A 1 182 ? 8.594 35.688 18.547 1 96.88 182 ASP A N 1
ATOM 1480 C CA . ASP A 1 182 ? 9.312 34.875 19.516 1 96.88 182 ASP A CA 1
ATOM 1481 C C . ASP A 1 182 ? 9.305 33.406 19.109 1 96.88 182 ASP A C 1
ATOM 1483 O O . ASP A 1 182 ? 8.609 32.562 19.719 1 96.88 182 ASP A O 1
ATOM 1487 N N . VAL A 1 183 ? 10.094 33.062 18.234 1 97.12 183 VAL A N 1
ATOM 1488 C CA . VAL A 1 183 ? 10.156 31.734 17.672 1 97.12 183 VAL A CA 1
ATOM 1489 C C . VAL A 1 183 ? 10.406 30.719 18.781 1 97.12 183 VAL A C 1
ATOM 1491 O O . VAL A 1 183 ? 9.742 29.672 18.844 1 97.12 183 VAL A O 1
ATOM 1494 N N . LYS A 1 184 ? 11.359 30.969 19.609 1 96.69 184 LYS A N 1
ATOM 1495 C CA . LYS A 1 184 ? 11.664 30.062 20.703 1 96.69 184 LYS A CA 1
ATOM 1496 C C . LYS A 1 184 ? 10.469 29.906 21.641 1 96.69 184 LYS A C 1
ATOM 1498 O O . LYS A 1 184 ? 10.18 28.797 22.125 1 96.69 184 LYS A O 1
ATOM 1503 N N . GLY A 1 185 ? 9.828 30.984 21.906 1 97.38 185 GLY A N 1
ATOM 1504 C CA . GLY A 1 185 ? 8.633 30.953 22.734 1 97.38 185 GLY A CA 1
ATOM 1505 C C . GLY A 1 185 ? 7.527 30.094 22.141 1 97.38 185 GLY A C 1
ATOM 1506 O O . GLY A 1 185 ? 6.848 29.359 22.859 1 97.38 185 GLY A O 1
ATOM 1507 N N . ILE A 1 186 ? 7.316 30.219 20.844 1 97.94 186 ILE A N 1
ATOM 1508 C CA . ILE A 1 186 ? 6.328 29.406 20.141 1 97.94 186 ILE A CA 1
ATOM 1509 C C . ILE A 1 186 ? 6.715 27.938 20.219 1 97.94 186 ILE A C 1
ATOM 1511 O O . ILE A 1 186 ? 5.879 27.078 20.531 1 97.94 186 ILE A O 1
ATOM 1515 N N . GLU A 1 187 ? 7.934 27.656 19.953 1 96.81 187 GLU A N 1
ATOM 1516 C CA . GLU A 1 187 ? 8.422 26.281 20.031 1 96.81 187 GLU A CA 1
ATOM 1517 C C . GLU A 1 187 ? 8.164 25.688 21.422 1 96.81 187 GLU A C 1
ATOM 1519 O O . GLU A 1 187 ? 7.734 24.531 21.531 1 96.81 187 GLU A O 1
ATOM 1524 N N . ASP A 1 188 ? 8.492 26.453 22.422 1 95.88 188 ASP A N 1
ATOM 1525 C CA . ASP A 1 188 ? 8.297 25.984 23.797 1 95.88 188 ASP A CA 1
ATOM 1526 C C . ASP A 1 188 ? 6.816 25.75 24.094 1 95.88 188 ASP A C 1
ATOM 1528 O O . ASP A 1 188 ? 6.461 24.797 24.781 1 95.88 188 ASP A O 1
ATOM 1532 N N . ALA A 1 189 ? 6.027 26.578 23.562 1 96.06 189 ALA A N 1
ATOM 1533 C CA . ALA A 1 189 ? 4.59 26.516 23.828 1 96.06 189 ALA A CA 1
ATOM 1534 C C . ALA A 1 189 ? 3.975 25.281 23.188 1 96.06 189 ALA A C 1
ATOM 1536 O O . ALA A 1 189 ? 3.027 24.688 23.734 1 96.06 189 ALA A O 1
ATOM 1537 N N . ILE A 1 190 ? 4.5 24.859 22.062 1 95.56 190 ILE A N 1
ATOM 1538 C CA . ILE A 1 190 ? 3.877 23.75 21.359 1 95.56 190 ILE A CA 1
ATOM 1539 C C . ILE A 1 190 ? 4.559 22.438 21.781 1 95.56 190 ILE A C 1
ATOM 1541 O O . ILE A 1 190 ? 4.094 21.359 21.422 1 95.56 190 ILE A O 1
ATOM 1545 N N . THR A 1 191 ? 5.652 22.562 22.5 1 93.88 191 THR A N 1
ATOM 1546 C CA . THR A 1 191 ? 6.398 21.375 22.922 1 93.88 191 THR A CA 1
ATOM 1547 C C . THR A 1 191 ? 5.852 20.828 24.234 1 93.88 191 THR A C 1
ATOM 1549 O O . THR A 1 191 ? 5.656 21.562 25.188 1 93.88 191 THR A O 1
ATOM 1552 N N . ASN A 1 192 ? 5.449 19.625 24.25 1 91.81 192 ASN A N 1
ATOM 1553 C CA . ASN A 1 192 ? 5.105 18.859 25.453 1 91.81 192 ASN A CA 1
ATOM 1554 C C . ASN A 1 192 ? 5.996 17.641 25.609 1 91.81 192 ASN A C 1
ATOM 1556 O O . ASN A 1 192 ? 5.695 16.578 25.062 1 91.81 192 ASN A O 1
ATOM 1560 N N . LYS A 1 193 ? 6.961 17.734 26.438 1 93.06 193 LYS A N 1
ATOM 1561 C CA . LYS A 1 193 ? 7.98 16.688 26.578 1 93.06 193 LYS A CA 1
ATOM 1562 C C . LYS A 1 193 ? 7.375 15.391 27.094 1 93.06 193 LYS A C 1
ATOM 1564 O O . LYS A 1 193 ? 7.82 14.305 26.703 1 93.06 193 LYS A O 1
ATOM 1569 N N . VAL A 1 194 ? 6.457 15.453 27.906 1 93.25 194 VAL A N 1
ATOM 1570 C CA . VAL A 1 194 ? 5.805 14.266 28.453 1 93.25 194 VAL A CA 1
ATOM 1571 C C . VAL A 1 194 ? 5.105 13.492 27.344 1 93.25 194 VAL A C 1
ATOM 1573 O O . VAL A 1 194 ? 5.203 12.266 27.266 1 93.25 194 VAL A O 1
ATOM 1576 N N . VAL A 1 195 ? 4.445 14.258 26.516 1 91.38 195 VAL A N 1
ATOM 1577 C CA . VAL A 1 195 ? 3.746 13.641 25.391 1 91.38 195 VAL A CA 1
ATOM 1578 C C . VAL A 1 195 ? 4.758 13.031 24.422 1 91.38 195 VAL A C 1
ATOM 1580 O O . VAL A 1 195 ? 4.562 11.922 23.922 1 91.38 195 VAL A O 1
ATOM 1583 N N . GLU A 1 196 ? 5.801 13.758 24.188 1 94.25 196 GLU A N 1
ATOM 1584 C CA . GLU A 1 196 ? 6.84 13.266 23.297 1 94.25 196 GLU A CA 1
ATOM 1585 C C . GLU A 1 196 ? 7.445 11.961 23.812 1 94.25 196 GLU A C 1
ATOM 1587 O O . GLU A 1 196 ? 7.637 11.008 23.062 1 94.25 196 GLU A O 1
ATOM 1592 N N . ASP A 1 197 ? 7.684 11.898 25.094 1 95 197 ASP A N 1
ATOM 1593 C CA . ASP A 1 197 ? 8.25 10.695 25.688 1 95 197 ASP A CA 1
ATOM 1594 C C . ASP A 1 197 ? 7.285 9.516 25.578 1 95 197 ASP A C 1
ATOM 1596 O O . ASP A 1 197 ? 7.707 8.383 25.344 1 95 197 ASP A O 1
ATOM 1600 N N . LYS A 1 198 ? 6.109 9.812 25.75 1 94.75 198 LYS A N 1
ATOM 1601 C CA . LYS A 1 198 ? 5.094 8.766 25.625 1 94.75 198 LYS A CA 1
ATOM 1602 C C . LYS A 1 198 ? 5.035 8.227 24.203 1 94.75 198 LYS A C 1
ATOM 1604 O O . LYS A 1 198 ? 4.844 7.023 24 1 94.75 198 LYS A O 1
ATOM 1609 N N . ILE A 1 199 ? 5.121 9.125 23.266 1 94.81 199 ILE A N 1
ATOM 1610 C CA . ILE A 1 199 ? 5.145 8.727 21.859 1 94.81 199 ILE A CA 1
ATOM 1611 C C . ILE A 1 199 ? 6.305 7.762 21.625 1 94.81 199 ILE A C 1
ATOM 1613 O O . ILE A 1 199 ? 6.129 6.707 21 1 94.81 199 ILE A O 1
ATOM 1617 N N . LEU A 1 200 ? 7.477 8.117 22.141 1 96.69 200 LEU A N 1
ATOM 1618 C CA . LEU A 1 200 ? 8.672 7.312 21.922 1 96.69 200 LEU A CA 1
ATOM 1619 C C . LEU A 1 200 ? 8.547 5.945 22.578 1 96.69 200 LEU A C 1
ATOM 1621 O O . LEU A 1 200 ? 8.93 4.93 21.984 1 96.69 200 LEU A O 1
ATOM 1625 N N . LEU A 1 201 ? 7.973 5.891 23.75 1 95.75 201 LEU A N 1
ATOM 1626 C CA . LEU A 1 201 ? 7.742 4.625 24.438 1 95.75 201 LEU A CA 1
ATOM 1627 C C . LEU A 1 201 ? 6.754 3.758 23.672 1 95.75 201 LEU A C 1
ATOM 1629 O O . LEU A 1 201 ? 6.945 2.547 23.547 1 95.75 201 LEU A O 1
ATOM 1633 N N . ARG A 1 202 ? 5.742 4.348 23.203 1 94.38 202 ARG A N 1
ATOM 1634 C CA . ARG A 1 202 ? 4.734 3.627 22.438 1 94.38 202 ARG A CA 1
ATOM 1635 C C . ARG A 1 202 ? 5.336 3.062 21.141 1 94.38 202 ARG A C 1
ATOM 1637 O O . ARG A 1 202 ? 5.043 1.927 20.766 1 94.38 202 ARG A O 1
ATOM 1644 N N . LEU A 1 203 ? 6.133 3.854 20.516 1 94.12 203 LEU A N 1
ATOM 1645 C CA . LEU A 1 203 ? 6.805 3.412 19.297 1 94.12 203 LEU A CA 1
ATOM 1646 C C . LEU A 1 203 ? 7.691 2.201 19.578 1 94.12 203 LEU A C 1
ATOM 1648 O O . LEU A 1 203 ? 7.754 1.277 18.766 1 94.12 203 LEU A O 1
ATOM 1652 N N . LEU A 1 204 ? 8.391 2.256 20.703 1 93.69 204 LEU A N 1
ATOM 1653 C CA . LEU A 1 204 ? 9.242 1.129 21.078 1 93.69 204 LEU A CA 1
ATOM 1654 C C . LEU A 1 204 ? 8.406 -0.137 21.266 1 93.69 204 LEU A C 1
ATOM 1656 O O . LEU A 1 204 ? 8.773 -1.201 20.75 1 93.69 204 LEU A O 1
ATOM 1660 N N . GLU A 1 205 ? 7.305 -0.02 21.906 1 90.94 205 GLU A N 1
ATOM 1661 C CA . GLU A 1 205 ? 6.418 -1.152 22.156 1 90.94 205 GLU A CA 1
ATOM 1662 C C . GLU A 1 205 ? 5.812 -1.671 20.859 1 90.94 205 GLU A C 1
ATOM 1664 O O . GLU A 1 205 ? 5.781 -2.881 20.625 1 90.94 205 GLU A O 1
ATOM 1669 N N . LYS A 1 206 ? 5.344 -0.772 20.031 1 86.94 206 LYS A N 1
ATOM 1670 C CA . LYS A 1 206 ? 4.777 -1.161 18.734 1 86.94 206 LYS A CA 1
ATOM 1671 C C . LYS A 1 206 ? 5.824 -1.833 17.859 1 86.94 206 LYS A C 1
ATOM 1673 O O . LYS A 1 206 ? 5.531 -2.828 17.188 1 86.94 206 LYS A O 1
ATOM 1678 N N . GLY A 1 207 ? 7.004 -1.216 17.828 1 86.44 207 GLY A N 1
ATOM 1679 C CA . GLY A 1 207 ? 8.086 -1.79 17.047 1 86.44 207 GLY A CA 1
ATOM 1680 C C . GLY A 1 207 ? 8.422 -3.213 17.453 1 86.44 207 GLY A C 1
ATOM 1681 O O . GLY A 1 207 ? 8.703 -4.055 16.594 1 86.44 207 GLY A O 1
ATOM 1682 N N . LYS A 1 208 ? 8.344 -3.537 18.75 1 84.94 208 LYS A N 1
ATOM 1683 C CA . LYS A 1 208 ? 8.578 -4.887 19.266 1 84.94 208 LYS A CA 1
ATOM 1684 C C . LYS A 1 208 ? 7.457 -5.832 18.859 1 84.94 208 LYS A C 1
ATOM 1686 O O . LYS A 1 208 ? 7.703 -6.996 18.531 1 84.94 208 LYS A O 1
ATOM 1691 N N . ALA A 1 209 ? 6.328 -5.332 18.844 1 78 209 ALA A N 1
ATOM 1692 C CA . ALA A 1 209 ? 5.152 -6.145 18.547 1 78 209 ALA A CA 1
ATOM 1693 C C . ALA A 1 209 ? 5.078 -6.488 17.062 1 78 209 ALA A C 1
ATOM 1695 O O . ALA A 1 209 ? 4.77 -7.621 16.688 1 78 209 ALA A O 1
ATOM 1696 N N . TYR A 1 210 ? 5.289 -5.543 16.141 1 73.5 210 TYR A N 1
ATOM 1697 C CA . TYR A 1 210 ? 5.164 -5.719 14.695 1 73.5 210 TYR A CA 1
ATOM 1698 C C . TYR A 1 210 ? 6.332 -6.531 14.148 1 73.5 210 TYR A C 1
ATOM 1700 O O . TYR A 1 210 ? 6.211 -7.16 13.094 1 73.5 210 TYR A O 1
ATOM 1708 N N . GLY A 1 211 ? 7.457 -6.562 14.688 1 63.59 211 GLY A N 1
ATOM 1709 C CA . GLY A 1 211 ? 8.648 -7.25 14.219 1 63.59 211 GLY A CA 1
ATOM 1710 C C . GLY A 1 211 ? 8.5 -8.758 14.211 1 63.59 211 GLY A C 1
ATOM 1711 O O . GLY A 1 211 ? 9.305 -9.469 13.594 1 63.59 211 GLY A O 1
ATOM 1712 N N . VAL A 1 212 ? 7.551 -9.328 14.703 1 59.72 212 VAL A N 1
ATOM 1713 C CA . VAL A 1 212 ? 7.484 -10.781 14.859 1 59.72 212 VAL A CA 1
ATOM 1714 C C . VAL A 1 212 ? 6.914 -11.406 13.594 1 59.72 212 VAL A C 1
ATOM 1716 O O . VAL A 1 212 ? 7.297 -12.516 13.211 1 59.72 212 VAL A O 1
ATOM 1719 N N . ASP A 1 213 ? 5.988 -10.852 12.836 1 58.84 213 ASP A N 1
ATOM 1720 C CA . ASP A 1 213 ? 5.465 -11.469 11.617 1 58.84 213 ASP A CA 1
ATOM 1721 C C . ASP A 1 213 ? 5.012 -10.414 10.617 1 58.84 213 ASP A C 1
ATOM 1723 O O . ASP A 1 213 ? 3.828 -10.062 10.57 1 58.84 213 ASP A O 1
ATOM 1727 N N . PRO A 1 214 ? 6.047 -9.984 9.828 1 56.84 214 PRO A N 1
ATOM 1728 C CA . PRO A 1 214 ? 5.672 -8.844 8.977 1 56.84 214 PRO A CA 1
ATOM 1729 C C . PRO A 1 214 ? 4.852 -9.266 7.758 1 56.84 214 PRO A C 1
ATOM 1731 O O . PRO A 1 214 ? 4.949 -10.406 7.305 1 56.84 214 PRO A O 1
ATOM 1734 N N . THR A 1 215 ? 3.713 -8.617 7.461 1 60 215 THR A N 1
ATOM 1735 C CA . THR A 1 215 ? 3.084 -8.68 6.145 1 60 215 THR A CA 1
ATOM 1736 C C . THR A 1 215 ? 4.066 -8.266 5.055 1 60 215 THR A C 1
ATOM 1738 O O . THR A 1 215 ? 4.914 -7.398 5.27 1 60 215 THR A O 1
ATOM 1741 N N . LEU A 1 216 ? 4.309 -9.102 4.086 1 64.44 216 LEU A N 1
ATOM 1742 C CA . LEU A 1 216 ? 5.246 -8.719 3.031 1 64.44 216 LEU A CA 1
ATOM 1743 C C . LEU A 1 216 ? 4.508 -8.461 1.721 1 64.44 216 LEU A C 1
ATOM 1745 O O . LEU A 1 216 ? 4.238 -9.398 0.962 1 64.44 216 LEU A O 1
ATOM 1749 N N . LYS A 1 217 ? 4.324 -7.242 1.452 1 65.38 217 LYS A N 1
ATOM 1750 C CA . LYS A 1 217 ? 3.588 -6.793 0.275 1 65.38 217 LYS A CA 1
ATOM 1751 C C . LYS A 1 217 ? 4.426 -6.941 -0.991 1 65.38 217 LYS A C 1
ATOM 1753 O O . LYS A 1 217 ? 3.914 -7.344 -2.037 1 65.38 217 LYS A O 1
ATOM 1758 N N . PHE A 1 218 ? 5.695 -6.711 -0.801 1 63.12 218 PHE A N 1
ATOM 1759 C CA . PHE A 1 218 ? 6.449 -6.52 -2.035 1 63.12 218 PHE A CA 1
ATOM 1760 C C . PHE A 1 218 ? 7.539 -7.578 -2.174 1 63.12 218 PHE A C 1
ATOM 1762 O O . PHE A 1 218 ? 8.195 -7.668 -3.215 1 63.12 218 PHE A O 1
ATOM 1769 N N . THR A 1 219 ? 7.879 -8.266 -1.115 1 61.69 219 THR A N 1
ATOM 1770 C CA . THR A 1 219 ? 8.961 -9.242 -1.188 1 61.69 219 THR A CA 1
ATOM 1771 C C . THR A 1 219 ? 8.57 -10.539 -0.488 1 61.69 219 THR A C 1
ATOM 1773 O O . THR A 1 219 ? 7.621 -10.57 0.297 1 61.69 219 THR A O 1
ATOM 1776 N N . GLN A 1 220 ? 9.227 -11.555 -0.969 1 60.78 220 GLN A N 1
ATOM 1777 C CA . GLN A 1 220 ? 9.062 -12.836 -0.29 1 60.78 220 GLN A CA 1
ATOM 1778 C C . GLN A 1 220 ? 10.188 -13.07 0.717 1 60.78 220 GLN A C 1
ATOM 1780 O O . GLN A 1 220 ? 10.156 -14.047 1.472 1 60.78 220 GLN A O 1
ATOM 1785 N N . HIS A 1 221 ? 11.062 -12.133 0.853 1 62.16 221 HIS A N 1
ATOM 1786 C CA . HIS A 1 221 ? 12.227 -12.336 1.706 1 62.16 221 HIS A CA 1
ATOM 1787 C C . HIS A 1 221 ? 12.023 -11.703 3.078 1 62.16 221 HIS A C 1
ATOM 1789 O O . HIS A 1 221 ? 11.57 -10.555 3.176 1 62.16 221 HIS A O 1
ATOM 1795 N N . ILE A 1 222 ? 12.023 -12.664 4.219 1 62.22 222 ILE A N 1
ATOM 1796 C CA . ILE A 1 222 ? 11.883 -12.156 5.582 1 62.22 222 ILE A CA 1
ATOM 1797 C C . ILE A 1 222 ? 13.266 -11.898 6.176 1 62.22 222 ILE A C 1
ATOM 1799 O O . ILE A 1 222 ? 13.906 -12.812 6.707 1 62.22 222 ILE A O 1
ATOM 1803 N N . GLU A 1 223 ? 13.977 -11.25 5.578 1 61.19 223 GLU A N 1
ATOM 1804 C CA . GLU A 1 223 ? 15.273 -11.125 6.227 1 61.19 223 GLU A CA 1
ATOM 1805 C C . GLU A 1 223 ? 15.359 -9.844 7.051 1 61.19 223 GLU A C 1
ATOM 1807 O O . GLU A 1 223 ? 16.047 -9.797 8.07 1 61.19 223 GLU A O 1
ATOM 1812 N N . GLY A 1 224 ? 14.531 -9.031 6.711 1 62.53 224 GLY A N 1
ATOM 1813 C CA . GLY A 1 224 ? 14.773 -7.742 7.34 1 62.53 224 GLY A CA 1
ATOM 1814 C C . GLY A 1 224 ? 13.859 -7.465 8.516 1 62.53 224 GLY A C 1
ATOM 1815 O O . GLY A 1 224 ? 12.664 -7.758 8.461 1 62.53 224 GLY A O 1
ATOM 1816 N N . LYS A 1 225 ? 14.539 -7.312 9.664 1 77 225 LYS A N 1
ATOM 1817 C CA . LYS A 1 225 ? 13.82 -6.816 10.836 1 77 225 LYS A CA 1
ATOM 1818 C C . LYS A 1 225 ? 14.344 -5.453 11.266 1 77 225 LYS A C 1
ATOM 1820 O O . LYS A 1 225 ? 15.555 -5.266 11.406 1 77 225 LYS A O 1
ATOM 1825 N N . VAL A 1 226 ? 13.469 -4.52 11.266 1 82.88 226 VAL A N 1
ATOM 1826 C CA . VAL A 1 226 ? 13.875 -3.209 11.758 1 82.88 226 VAL A CA 1
ATOM 1827 C C . VAL A 1 226 ? 13.906 -3.217 13.289 1 82.88 226 VAL A C 1
ATOM 1829 O O . VAL A 1 226 ? 12.922 -3.584 13.93 1 82.88 226 VAL A O 1
ATOM 1832 N N . LYS A 1 227 ? 15.109 -2.867 13.844 1 88.69 227 LYS A N 1
ATOM 1833 C CA . LYS A 1 227 ? 15.188 -2.729 15.297 1 88.69 227 LYS A CA 1
ATOM 1834 C C . LYS A 1 227 ? 14.258 -1.627 15.797 1 88.69 227 LYS A C 1
ATOM 1836 O O . LYS A 1 227 ? 14.281 -0.506 15.281 1 88.69 227 LYS A O 1
ATOM 1841 N N . PRO A 1 228 ? 13.445 -1.978 16.75 1 91.31 228 PRO A N 1
ATOM 1842 C CA . PRO A 1 228 ? 12.531 -0.976 17.297 1 91.31 228 PRO A CA 1
ATOM 1843 C C . PRO A 1 228 ? 13.227 0.336 17.656 1 91.31 228 PRO A C 1
ATOM 1845 O O . PRO A 1 228 ? 12.648 1.412 17.484 1 91.31 228 PRO A O 1
ATOM 1848 N N . GLU A 1 229 ? 14.43 0.287 18.125 1 95 229 GLU A N 1
ATOM 1849 C CA . GLU A 1 229 ? 15.18 1.473 18.531 1 95 229 GLU A CA 1
ATOM 1850 C C . GLU A 1 229 ? 15.438 2.395 17.344 1 95 229 GLU A C 1
ATOM 1852 O O . GLU A 1 229 ? 15.492 3.617 17.5 1 95 229 GLU A O 1
ATOM 1857 N N . VAL A 1 230 ? 15.602 1.819 16.234 1 94.44 230 VAL A N 1
ATOM 1858 C CA . VAL A 1 230 ? 15.836 2.613 15.031 1 94.44 230 VAL A CA 1
ATOM 1859 C C . VAL A 1 230 ? 14.609 3.467 14.727 1 94.44 230 VAL A C 1
ATOM 1861 O O . VAL A 1 230 ? 14.734 4.648 14.398 1 94.44 230 VAL A O 1
ATOM 1864 N N . ILE A 1 231 ? 13.469 2.895 14.859 1 94.38 231 ILE A N 1
ATOM 1865 C CA . ILE A 1 231 ? 12.219 3.609 14.633 1 94.38 231 ILE A CA 1
ATOM 1866 C C . ILE A 1 231 ? 12.086 4.762 15.625 1 94.38 231 ILE A C 1
ATOM 1868 O O . ILE A 1 231 ? 11.742 5.883 15.242 1 94.38 231 ILE A O 1
ATOM 1872 N N . VAL A 1 232 ? 12.414 4.441 16.844 1 96.62 232 VAL A N 1
ATOM 1873 C CA . VAL A 1 232 ? 12.344 5.441 17.891 1 96.62 232 VAL A CA 1
ATOM 1874 C C . VAL A 1 232 ? 13.297 6.598 17.578 1 96.62 232 VAL A C 1
ATOM 1876 O O . VAL A 1 232 ? 12.914 7.766 17.672 1 96.62 232 VAL A O 1
ATOM 1879 N N . ASN A 1 233 ? 14.477 6.289 17.188 1 97.38 233 ASN A N 1
ATOM 1880 C CA . ASN A 1 233 ? 15.477 7.305 16.875 1 97.38 233 ASN A CA 1
ATOM 1881 C C . ASN A 1 233 ? 15.062 8.156 15.688 1 97.38 233 ASN A C 1
ATOM 1883 O O . ASN A 1 233 ? 15.273 9.375 15.68 1 97.38 233 ASN A O 1
ATOM 1887 N N . ILE A 1 234 ? 14.492 7.543 14.727 1 97.31 234 ILE A N 1
ATOM 1888 C CA . ILE A 1 234 ? 14.023 8.266 13.547 1 97.31 234 ILE A CA 1
ATOM 1889 C C . ILE A 1 234 ? 12.938 9.258 13.953 1 97.31 234 ILE A C 1
ATOM 1891 O O . ILE A 1 234 ? 12.953 10.422 13.531 1 97.31 234 ILE A O 1
ATOM 1895 N N . TYR A 1 235 ? 12.078 8.836 14.789 1 97.38 235 TYR A N 1
ATOM 1896 C CA . TYR A 1 235 ? 11 9.711 15.227 1 97.38 235 TYR A CA 1
ATOM 1897 C C . TYR A 1 235 ? 11.539 10.859 16.078 1 97.38 235 TYR A C 1
ATOM 1899 O O . TYR A 1 235 ? 11.156 12.016 15.883 1 97.38 235 TYR A O 1
ATOM 1907 N N . ARG A 1 236 ? 12.383 10.492 16.969 1 97.44 236 ARG A N 1
ATOM 1908 C CA . ARG A 1 236 ? 12.938 11.461 17.906 1 97.44 236 ARG A CA 1
ATOM 1909 C C . ARG A 1 236 ? 13.758 12.523 17.172 1 97.44 236 ARG A C 1
ATOM 1911 O O . ARG A 1 236 ? 13.609 13.719 17.438 1 97.44 236 ARG A O 1
ATOM 1918 N N . ASP A 1 237 ? 14.492 12.094 16.266 1 97.94 237 ASP A N 1
ATOM 1919 C CA . ASP A 1 237 ? 15.523 12.969 15.711 1 97.94 237 ASP A CA 1
ATOM 1920 C C . ASP A 1 237 ? 15.031 13.68 14.453 1 97.94 237 ASP A C 1
ATOM 1922 O O . ASP A 1 237 ? 15.578 14.711 14.062 1 97.94 237 ASP A O 1
ATOM 1926 N N . TYR A 1 238 ? 13.945 13.148 13.867 1 98.12 238 TYR A N 1
ATOM 1927 C CA . TYR A 1 238 ? 13.578 13.734 12.586 1 98.12 238 TYR A CA 1
ATOM 1928 C C . TYR A 1 238 ? 12.078 14.008 12.516 1 98.12 238 TYR A C 1
ATOM 1930 O O . TYR A 1 238 ? 11.656 15.141 12.273 1 98.12 238 TYR A O 1
ATOM 1938 N N . VAL A 1 239 ? 11.195 13.062 12.789 1 98.19 239 VAL A N 1
ATOM 1939 C CA . VAL A 1 239 ? 9.758 13.211 12.57 1 98.19 239 VAL A CA 1
ATOM 1940 C C . VAL A 1 239 ? 9.195 14.266 13.516 1 98.19 239 VAL A C 1
ATOM 1942 O O . VAL A 1 239 ? 8.477 15.18 13.086 1 98.19 239 VAL A O 1
ATOM 1945 N N . ILE A 1 240 ? 9.539 14.148 14.797 1 97.62 240 ILE A N 1
ATOM 1946 C CA . ILE A 1 240 ? 9 15.07 15.789 1 97.62 240 ILE A CA 1
ATOM 1947 C C . ILE A 1 240 ? 9.539 16.469 15.539 1 97.62 240 ILE A C 1
ATOM 1949 O O . ILE A 1 240 ? 8.766 17.438 15.43 1 97.62 240 ILE A O 1
ATOM 1953 N N . PRO A 1 241 ? 10.852 16.625 15.305 1 97.62 241 PRO A N 1
ATOM 1954 C CA . PRO A 1 241 ? 11.367 17.969 15.047 1 97.62 241 PRO A CA 1
ATOM 1955 C C . PRO A 1 241 ? 10.805 18.578 13.766 1 97.62 241 PRO A C 1
ATOM 1957 O O . PRO A 1 241 ? 10.523 19.781 13.727 1 97.62 241 PRO A O 1
ATOM 1960 N N . LEU A 1 242 ? 10.633 17.812 12.727 1 98.38 242 LEU A N 1
ATOM 1961 C CA . LEU A 1 242 ? 10.078 18.344 11.484 1 98.38 242 LEU A CA 1
ATOM 1962 C C . LEU A 1 242 ? 8.617 18.719 11.656 1 98.38 242 LEU A C 1
ATOM 1964 O O . LEU A 1 242 ? 8.148 19.688 11.047 1 98.38 242 LEU A O 1
ATOM 1968 N N . THR A 1 243 ? 7.883 17.938 12.453 1 98.06 243 THR A N 1
ATOM 1969 C CA . THR A 1 243 ? 6.504 18.297 12.773 1 98.06 243 THR A CA 1
ATOM 1970 C C . THR A 1 243 ? 6.441 19.641 13.484 1 98.06 243 THR A C 1
ATOM 1972 O O . THR A 1 243 ? 5.598 20.484 13.164 1 98.06 243 THR A O 1
ATOM 1975 N N . LYS A 1 244 ? 7.352 19.828 14.445 1 97.12 244 LYS A N 1
ATOM 1976 C CA . LYS A 1 244 ? 7.422 21.094 15.172 1 97.12 244 LYS A CA 1
ATOM 1977 C C . LYS A 1 244 ? 7.762 22.25 14.234 1 97.12 244 LYS A C 1
ATOM 1979 O O . LYS A 1 244 ? 7.223 23.344 14.375 1 97.12 244 LYS A O 1
ATOM 1984 N N . LYS A 1 245 ? 8.641 21.953 13.328 1 97.44 245 LYS A N 1
ATOM 1985 C CA . LYS A 1 245 ? 9 22.969 12.359 1 97.44 245 LYS A CA 1
ATOM 1986 C C . LYS A 1 245 ? 7.781 23.438 11.57 1 97.44 245 LYS A C 1
ATOM 1988 O O . LYS A 1 245 ? 7.574 24.641 11.383 1 97.44 245 LYS A O 1
ATOM 1993 N N . VAL A 1 246 ? 6.992 22.5 11.125 1 98.12 246 VAL A N 1
ATOM 1994 C CA . VAL A 1 246 ? 5.781 22.797 10.375 1 98.12 246 VAL A CA 1
ATOM 1995 C C . VAL A 1 246 ? 4.809 23.578 11.25 1 98.12 246 VAL A C 1
ATOM 1997 O O . VAL A 1 246 ? 4.172 24.531 10.789 1 98.12 246 VAL A O 1
ATOM 2000 N N . GLU A 1 247 ? 4.68 23.203 12.516 1 98.19 247 GLU A N 1
ATOM 2001 C CA . GLU A 1 247 ? 3.816 23.922 13.453 1 98.19 247 GLU A CA 1
ATOM 2002 C C . GLU A 1 247 ? 4.258 25.359 13.625 1 98.19 247 GLU A C 1
ATOM 2004 O O . GLU A 1 247 ? 3.434 26.281 13.562 1 98.19 247 GLU A O 1
ATOM 2009 N N . VAL A 1 248 ? 5.527 25.531 13.797 1 98 248 VAL A N 1
ATOM 2010 C CA . VAL A 1 248 ? 6.07 26.859 14.016 1 98 248 VAL A CA 1
ATOM 2011 C C . VAL A 1 248 ? 5.879 27.719 12.758 1 98 248 VAL A C 1
ATOM 2013 O O . VAL A 1 248 ? 5.426 28.859 12.836 1 98 248 VAL A O 1
ATOM 2016 N N . ASP A 1 249 ? 6.238 27.156 11.578 1 97.5 249 ASP A N 1
ATOM 2017 C CA . ASP A 1 249 ? 6.082 27.875 10.32 1 97.5 249 ASP A CA 1
ATOM 2018 C C . ASP A 1 249 ? 4.633 28.297 10.102 1 97.5 249 ASP A C 1
ATOM 2020 O O . ASP A 1 249 ? 4.371 29.391 9.578 1 97.5 249 ASP A O 1
ATOM 2024 N N . TYR A 1 250 ? 3.707 27.469 10.492 1 98.06 250 TYR A N 1
ATOM 2025 C CA . TYR A 1 250 ? 2.281 27.75 10.375 1 98.06 250 TYR A CA 1
ATOM 2026 C C . TYR A 1 250 ? 1.872 28.891 11.312 1 98.06 250 TYR A C 1
ATOM 2028 O O . TYR A 1 250 ? 1.202 29.828 10.898 1 98.06 250 TYR A O 1
ATOM 2036 N N . LEU A 1 251 ? 2.336 28.844 12.562 1 98.12 251 LEU A N 1
ATOM 2037 C CA . LEU A 1 251 ? 1.897 29.781 13.594 1 98.12 251 LEU A CA 1
ATOM 2038 C C . LEU A 1 251 ? 2.459 31.172 13.336 1 98.12 251 LEU A C 1
ATOM 2040 O O . LEU A 1 251 ? 1.78 32.188 13.578 1 98.12 251 LEU A O 1
ATOM 2044 N N . LEU A 1 252 ? 3.615 31.203 12.82 1 97.44 252 LEU A N 1
ATOM 2045 C CA . LEU A 1 252 ? 4.281 32.5 12.625 1 97.44 252 LEU A CA 1
ATOM 2046 C C . LEU A 1 252 ? 3.512 33.375 11.641 1 97.44 252 LEU A C 1
ATOM 2048 O O . LEU A 1 252 ? 3.588 34.594 11.703 1 97.44 252 LEU A O 1
ATOM 2052 N N . ARG A 1 253 ? 2.719 32.75 10.781 1 96.25 253 ARG A N 1
ATOM 2053 C CA . ARG A 1 253 ? 1.991 33.5 9.766 1 96.25 253 ARG A CA 1
ATOM 2054 C C . ARG A 1 253 ? 0.499 33.531 10.078 1 96.25 253 ARG A C 1
ATOM 2056 O O . ARG A 1 253 ? -0.295 34.031 9.273 1 96.25 253 ARG A O 1
ATOM 2063 N N . ARG A 1 254 ? 0.13 33.062 11.242 1 96.88 254 ARG A N 1
ATOM 2064 C CA . ARG A 1 254 ? -1.281 32.781 11.5 1 96.88 254 ARG A CA 1
ATOM 2065 C C . ARG A 1 254 ? -2.066 34.094 11.656 1 96.88 254 ARG A C 1
ATOM 2067 O O . ARG A 1 254 ? -3.27 34.125 11.391 1 96.88 254 ARG A O 1
ATOM 2074 N N . LEU A 1 255 ? -1.445 35.156 12.039 1 95.81 255 LEU A N 1
ATOM 2075 C CA . LEU A 1 255 ? -2.133 36.438 12.266 1 95.81 255 LEU A CA 1
ATOM 2076 C C . LEU A 1 255 ? -2.283 37.219 10.953 1 95.81 255 LEU A C 1
ATOM 2078 O O . LEU A 1 255 ? -2.953 38.25 10.914 1 95.81 255 LEU A O 1
ATOM 2082 N N . ASP A 1 256 ? -1.735 36.656 9.836 1 92.25 256 ASP A N 1
ATOM 2083 C CA . ASP A 1 256 ? -1.775 37.312 8.539 1 92.25 256 ASP A CA 1
ATOM 2084 C C . ASP A 1 256 ? -3.141 37.156 7.879 1 92.25 256 ASP A C 1
ATOM 2086 O O . ASP A 1 256 ? -3.463 37.875 6.922 1 92.25 256 ASP A O 1
ATOM 2090 N N . VAL A 1 257 ? -3.83 36.188 8.367 1 91.12 257 VAL A N 1
ATOM 2091 C CA . VAL A 1 257 ? -5.117 35.906 7.746 1 91.12 257 VAL A CA 1
ATOM 2092 C C . VAL A 1 257 ? -6.191 35.781 8.82 1 91.12 257 VAL A C 1
ATOM 2094 O O . VAL A 1 257 ? -5.883 35.594 10 1 91.12 257 VAL A O 1
ATOM 2097 N N . GLU A 1 258 ? -7.387 35.844 8.328 1 86.38 258 GLU A N 1
ATOM 2098 C CA . GLU A 1 258 ? -8.508 35.625 9.234 1 86.38 258 GLU A CA 1
ATOM 2099 C C . GLU A 1 258 ? -8.719 34.125 9.508 1 86.38 258 GLU A C 1
ATOM 2101 O O . GLU A 1 258 ? -8.109 33.281 8.852 1 86.38 258 GLU A O 1
ATOM 2106 N N . ASP A 1 259 ? -9.484 34 10.578 1 88.06 259 ASP A N 1
ATOM 2107 C CA . ASP A 1 259 ? -9.82 32.625 10.898 1 88.06 259 ASP A CA 1
ATOM 2108 C C . ASP A 1 259 ? -10.523 31.953 9.727 1 88.06 259 ASP A C 1
ATOM 2110 O O . ASP A 1 259 ? -11.367 32.562 9.055 1 88.06 259 ASP A O 1
ATOM 2114 N N . PRO A 1 260 ? -10.031 30.891 9.477 1 84.62 260 PRO A N 1
ATOM 2115 C CA . PRO A 1 260 ? -10.75 30.156 8.422 1 84.62 260 PRO A CA 1
ATOM 2116 C C . PRO A 1 260 ? -12.18 29.812 8.82 1 84.62 260 PRO A C 1
ATOM 2118 O O . PRO A 1 260 ? -12.5 29.734 10.008 1 84.62 260 PRO A O 1
ATOM 2121 N N . MET B 1 1 ? 12.477 -17.719 -0.902 1 81.94 1 MET B N 1
ATOM 2122 C CA . MET B 1 1 ? 12.281 -18.062 -2.307 1 81.94 1 MET B CA 1
ATOM 2123 C C . MET B 1 1 ? 12.906 -17.016 -3.221 1 81.94 1 MET B C 1
ATOM 2125 O O . MET B 1 1 ? 12.812 -15.82 -2.951 1 81.94 1 MET B O 1
ATOM 2129 N N . ASP B 1 2 ? 13.625 -17.547 -4.102 1 85.19 2 ASP B N 1
ATOM 2130 C CA . ASP B 1 2 ? 14.344 -16.719 -5.066 1 85.19 2 ASP B CA 1
ATOM 2131 C C . ASP B 1 2 ? 14.039 -17.156 -6.496 1 85.19 2 ASP B C 1
ATOM 2133 O O . ASP B 1 2 ? 14.445 -18.234 -6.918 1 85.19 2 ASP B O 1
ATOM 2137 N N . PHE B 1 3 ? 13.453 -16.375 -7.301 1 88.25 3 PHE B N 1
ATOM 2138 C CA . PHE B 1 3 ? 13.016 -16.719 -8.648 1 88.25 3 PHE B CA 1
ATOM 2139 C C . PHE B 1 3 ? 14.219 -16.922 -9.57 1 88.25 3 PHE B C 1
ATOM 2141 O O . PHE B 1 3 ? 14.078 -17.469 -10.672 1 88.25 3 PHE B O 1
ATOM 2148 N N . MET B 1 4 ? 15.359 -16.484 -9.062 1 87.81 4 MET B N 1
ATOM 2149 C CA . MET B 1 4 ? 16.578 -16.734 -9.836 1 87.81 4 MET B CA 1
ATOM 2150 C C . MET B 1 4 ? 17.094 -18.141 -9.594 1 87.81 4 MET B C 1
ATOM 2152 O O . MET B 1 4 ? 17.969 -18.625 -10.328 1 87.81 4 MET B O 1
ATOM 2156 N N . LYS B 1 5 ? 16.562 -18.797 -8.602 1 91.88 5 LYS B N 1
ATOM 2157 C CA . LYS B 1 5 ? 16.922 -20.172 -8.242 1 91.88 5 LYS B CA 1
ATOM 2158 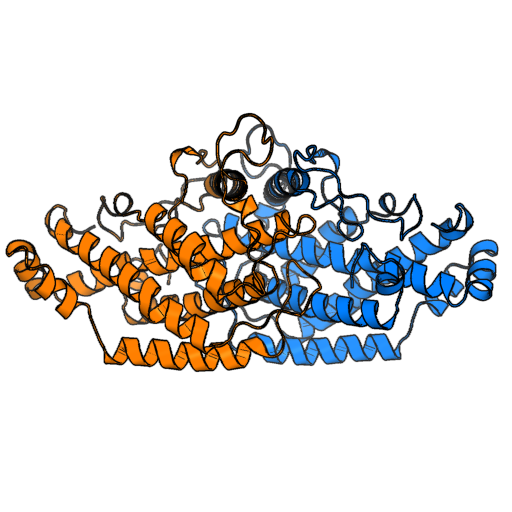C C . LYS B 1 5 ? 15.703 -21.078 -8.242 1 91.88 5 LYS B C 1
ATOM 2160 O O . LYS B 1 5 ? 15.117 -21.344 -7.188 1 91.88 5 LYS B O 1
ATOM 2165 N N . PRO B 1 6 ? 15.453 -21.688 -9.352 1 91 6 PRO B N 1
ATOM 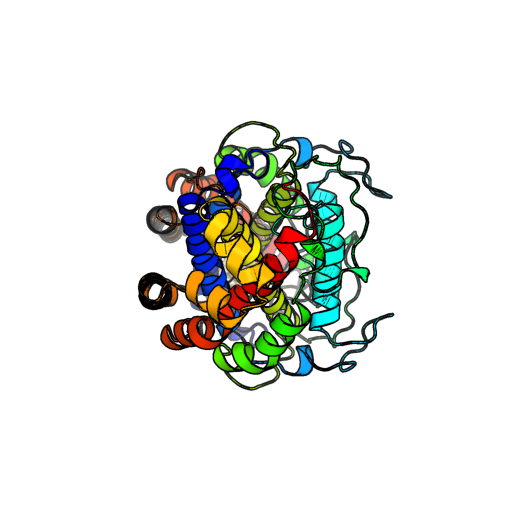2166 C CA . PRO B 1 6 ? 14.227 -22.469 -9.531 1 91 6 PRO B CA 1
ATOM 2167 C C . PRO B 1 6 ? 14.031 -23.516 -8.438 1 91 6 PRO B C 1
ATOM 2169 O O . PRO B 1 6 ? 12.898 -23.766 -8.023 1 91 6 PRO B O 1
ATOM 2172 N N . GLU B 1 7 ? 15.086 -24.078 -7.949 1 91.56 7 GLU B N 1
ATOM 2173 C CA . GLU B 1 7 ? 14.992 -25.125 -6.938 1 91.56 7 GLU B CA 1
ATOM 2174 C C . GLU B 1 7 ? 14.383 -24.578 -5.645 1 91.56 7 GLU B C 1
ATOM 2176 O O . GLU B 1 7 ? 13.719 -25.328 -4.914 1 91.56 7 GLU B O 1
ATOM 2181 N N . THR B 1 8 ? 14.586 -23.312 -5.41 1 91.56 8 THR B N 1
ATOM 2182 C CA . THR B 1 8 ? 14.023 -22.719 -4.203 1 91.56 8 THR B CA 1
ATOM 2183 C C . THR B 1 8 ? 12.539 -22.422 -4.391 1 91.56 8 THR B C 1
ATOM 2185 O O . THR B 1 8 ? 11.766 -22.438 -3.428 1 91.56 8 THR B O 1
ATOM 2188 N N . VAL B 1 9 ? 12.172 -22.234 -5.629 1 91.5 9 VAL B N 1
ATOM 2189 C CA . VAL B 1 9 ? 10.797 -21.859 -5.949 1 91.5 9 VAL B CA 1
ATOM 2190 C C . VAL B 1 9 ? 9.914 -23.109 -5.945 1 91.5 9 VAL B C 1
ATOM 2192 O O . VAL B 1 9 ? 8.773 -23.062 -5.48 1 91.5 9 VAL B O 1
ATOM 2195 N N . LEU B 1 10 ? 10.492 -24.203 -6.391 1 94.69 10 LEU B N 1
ATOM 2196 C CA . LEU B 1 10 ? 9.688 -25.406 -6.578 1 94.69 10 LEU B CA 1
ATOM 2197 C C . LEU B 1 10 ? 9.75 -26.312 -5.348 1 94.69 10 LEU B C 1
ATOM 2199 O O . LEU B 1 10 ? 9.227 -27.422 -5.359 1 94.69 10 LEU B O 1
ATOM 2203 N N . ASP B 1 11 ? 10.391 -25.734 -4.305 1 94.5 11 ASP B N 1
ATOM 2204 C CA . ASP B 1 11 ? 10.336 -26.422 -3.012 1 94.5 11 ASP B CA 1
ATOM 2205 C C . ASP B 1 11 ? 8.992 -26.188 -2.326 1 94.5 11 ASP B C 1
ATOM 2207 O O . ASP B 1 11 ? 8.641 -25.047 -2.02 1 94.5 11 ASP B O 1
ATOM 2211 N N . LEU B 1 12 ? 8.305 -27.281 -1.999 1 92.19 12 LEU B N 1
ATOM 2212 C CA . LEU B 1 12 ? 6.941 -27.203 -1.494 1 92.19 12 LEU B CA 1
ATOM 2213 C C . LEU B 1 12 ? 6.898 -26.5 -0.145 1 92.19 12 LEU B C 1
ATOM 2215 O O . LEU B 1 12 ? 5.934 -25.797 0.166 1 92.19 12 LEU B O 1
ATOM 2219 N N . ASP B 1 13 ? 7.895 -26.656 0.609 1 91.38 13 ASP B N 1
ATOM 2220 C CA . ASP B 1 13 ? 7.945 -25.953 1.892 1 91.38 13 ASP B CA 1
ATOM 2221 C C . ASP B 1 13 ? 8.094 -24.453 1.691 1 91.38 13 ASP B C 1
ATOM 2223 O O . ASP B 1 13 ? 7.473 -23.656 2.406 1 91.38 13 ASP B O 1
ATOM 2227 N N . ASN B 1 14 ? 8.938 -24.109 0.729 1 92.25 14 ASN B N 1
ATOM 2228 C CA . ASN B 1 14 ? 9.086 -22.688 0.401 1 92.25 14 ASN B CA 1
ATOM 2229 C C . ASN B 1 14 ? 7.789 -22.094 -0.145 1 92.25 14 ASN B C 1
ATOM 2231 O O . ASN B 1 14 ? 7.426 -20.969 0.187 1 92.25 14 ASN B O 1
ATOM 2235 N N . ILE B 1 15 ? 7.129 -22.875 -0.944 1 93.56 15 ILE B N 1
ATOM 2236 C CA . ILE B 1 15 ? 5.852 -22.438 -1.51 1 93.56 15 ILE B CA 1
ATOM 2237 C C . ILE B 1 15 ? 4.832 -22.25 -0.391 1 93.56 15 ILE B C 1
ATOM 2239 O O . ILE B 1 15 ? 4.129 -21.234 -0.361 1 93.56 15 ILE B O 1
ATOM 2243 N N . ARG B 1 16 ? 4.824 -23.203 0.518 1 90.38 16 ARG B N 1
ATOM 2244 C CA . ARG B 1 16 ? 3.898 -23.109 1.644 1 90.38 16 ARG B CA 1
ATOM 2245 C C . ARG B 1 16 ? 4.164 -21.844 2.469 1 90.38 16 ARG B C 1
ATOM 2247 O O . ARG B 1 16 ? 3.23 -21.156 2.879 1 90.38 16 ARG B O 1
ATOM 2254 N N . GLN B 1 17 ? 5.359 -21.562 2.686 1 88.38 17 GLN B N 1
ATOM 2255 C CA . GLN B 1 17 ? 5.723 -20.375 3.443 1 88.38 17 GLN B CA 1
ATOM 2256 C C . GLN B 1 17 ? 5.297 -19.094 2.709 1 88.38 17 GLN B C 1
ATOM 2258 O O . GLN B 1 17 ? 4.789 -18.156 3.324 1 88.38 17 GLN B O 1
ATOM 2263 N N . ALA B 1 18 ? 5.543 -19.078 1.43 1 90.25 18 ALA B N 1
ATOM 2264 C CA . ALA B 1 18 ? 5.129 -17.938 0.622 1 90.25 18 ALA B CA 1
ATOM 2265 C C . ALA B 1 18 ? 3.619 -17.734 0.676 1 90.25 18 ALA B C 1
ATOM 2267 O O . ALA B 1 18 ? 3.137 -16.609 0.843 1 90.25 18 ALA B O 1
ATOM 2268 N N . LEU B 1 19 ? 2.887 -18.828 0.613 1 93.12 19 LEU B N 1
ATOM 2269 C CA . LEU B 1 19 ? 1.428 -18.781 0.636 1 93.12 19 LEU B CA 1
ATOM 2270 C C . LEU B 1 19 ? 0.921 -18.297 1.989 1 93.12 19 LEU B C 1
ATOM 2272 O O . LEU B 1 19 ? -0.061 -17.562 2.061 1 93.12 19 LEU B O 1
ATOM 2276 N N . GLN B 1 20 ? 1.55 -18.672 2.996 1 89.31 20 GLN B N 1
ATOM 2277 C CA . GLN B 1 20 ? 1.183 -18.203 4.328 1 89.31 20 GLN B CA 1
ATOM 2278 C C . GLN B 1 20 ? 1.389 -16.703 4.465 1 89.31 20 GLN B C 1
ATOM 2280 O O . GLN B 1 20 ? 0.563 -16 5.062 1 89.31 20 GLN B O 1
ATOM 2285 N N . ARG B 1 21 ? 2.424 -16.25 3.9 1 86.56 21 ARG B N 1
ATOM 2286 C CA . ARG B 1 21 ? 2.693 -14.812 3.945 1 86.56 21 ARG B CA 1
ATOM 2287 C C . ARG B 1 21 ? 1.665 -14.031 3.131 1 86.56 21 ARG B C 1
ATOM 2289 O O . ARG B 1 21 ? 1.267 -12.93 3.516 1 86.56 21 ARG B O 1
ATOM 2296 N N . MET B 1 22 ? 1.293 -14.578 2.078 1 91.75 22 MET B N 1
ATOM 2297 C CA . MET B 1 22 ? 0.282 -13.938 1.242 1 91.75 22 MET B CA 1
ATOM 2298 C C . MET B 1 22 ? -1.05 -13.836 1.978 1 91.75 22 MET B C 1
ATOM 2300 O O . MET B 1 22 ? -1.818 -12.898 1.757 1 91.75 22 MET B O 1
ATOM 2304 N N . GLU B 1 23 ? -1.258 -14.758 2.891 1 91.38 23 GLU B N 1
ATOM 2305 C CA . GLU B 1 23 ? -2.451 -14.688 3.727 1 91.38 23 GLU B CA 1
ATOM 2306 C C . GLU B 1 23 ? -2.475 -13.406 4.551 1 91.38 23 GLU B C 1
ATOM 2308 O O . GLU B 1 23 ? -3.512 -12.75 4.66 1 91.38 23 GLU B O 1
ATOM 2313 N N . ASP B 1 24 ? -1.361 -13.102 5.078 1 86.06 24 ASP B N 1
ATOM 2314 C CA . ASP B 1 24 ? -1.258 -11.906 5.902 1 86.06 24 ASP B CA 1
ATOM 2315 C C . ASP B 1 24 ? -1.605 -10.656 5.098 1 86.06 24 ASP B C 1
ATOM 2317 O O . ASP B 1 24 ? -2.342 -9.789 5.574 1 86.06 24 ASP B O 1
ATOM 2321 N N . SER B 1 25 ? -1.032 -10.586 3.902 1 87.31 25 SER B N 1
ATOM 2322 C CA . SER B 1 25 ? -1.294 -9.445 3.037 1 87.31 25 SER B CA 1
ATOM 2323 C C . SER B 1 25 ? -2.775 -9.344 2.688 1 87.31 25 SER B C 1
ATOM 2325 O O . SER B 1 25 ? -3.344 -8.25 2.684 1 87.31 25 SER B O 1
ATOM 2327 N N . ILE B 1 26 ? -3.367 -10.422 2.463 1 93 26 ILE B N 1
ATOM 2328 C CA . ILE B 1 26 ? -4.77 -10.445 2.062 1 93 26 ILE B CA 1
ATOM 2329 C C . ILE B 1 26 ? -5.648 -10.031 3.238 1 93 26 ILE B C 1
ATOM 2331 O O . ILE B 1 26 ? -6.57 -9.219 3.08 1 93 26 ILE B O 1
ATOM 2335 N N . ILE B 1 27 ? -5.367 -10.523 4.426 1 89.88 27 ILE B N 1
ATOM 2336 C CA . ILE B 1 27 ? -6.113 -10.164 5.625 1 89.88 27 ILE B CA 1
ATOM 2337 C C . ILE B 1 27 ? -5.992 -8.656 5.871 1 89.88 27 ILE B C 1
ATOM 2339 O O . ILE B 1 27 ? -6.988 -7.984 6.141 1 89.88 27 ILE B O 1
ATOM 2343 N N . PHE B 1 28 ? -4.805 -8.172 5.73 1 85.06 28 PHE B N 1
ATOM 2344 C CA . PHE B 1 28 ? -4.555 -6.742 5.918 1 85.06 28 PHE B CA 1
ATOM 2345 C C . PHE B 1 28 ? -5.359 -5.918 4.918 1 85.06 28 PHE B C 1
ATOM 2347 O O . PHE B 1 28 ? -5.957 -4.906 5.285 1 85.06 28 PHE B O 1
ATOM 2354 N N . ASN B 1 29 ? -5.32 -6.332 3.709 1 91.25 29 ASN B N 1
ATOM 2355 C CA . ASN B 1 29 ? -6.043 -5.602 2.674 1 91.25 29 ASN B CA 1
ATOM 2356 C C . ASN B 1 29 ? -7.547 -5.629 2.916 1 91.25 29 ASN B C 1
ATOM 2358 O O . ASN B 1 29 ? -8.242 -4.648 2.641 1 91.25 29 ASN B O 1
ATOM 2362 N N . PHE B 1 30 ? -8.055 -6.742 3.447 1 92.25 30 PHE B N 1
ATOM 2363 C CA . PHE B 1 30 ? -9.477 -6.832 3.764 1 92.25 30 PHE B CA 1
ATOM 2364 C C . PHE B 1 30 ? -9.828 -5.918 4.93 1 92.25 30 PHE B C 1
ATOM 2366 O O . PHE B 1 30 ? -10.898 -5.297 4.941 1 92.25 30 PHE B O 1
ATOM 2373 N N . ILE B 1 31 ? -8.961 -5.844 5.863 1 86.81 31 ILE B N 1
ATOM 2374 C CA . ILE B 1 31 ? -9.18 -4.957 7 1 86.81 31 ILE B CA 1
ATOM 2375 C C . ILE B 1 31 ? -9.211 -3.506 6.523 1 86.81 31 ILE B C 1
ATOM 2377 O O . ILE B 1 31 ? -10.078 -2.732 6.922 1 86.81 31 ILE B O 1
ATOM 2381 N N . GLU B 1 32 ? -8.32 -3.148 5.668 1 87.62 32 GLU B N 1
ATOM 2382 C CA . GLU B 1 32 ? -8.312 -1.799 5.109 1 87.62 32 GLU B CA 1
ATOM 2383 C C . GLU B 1 32 ? -9.594 -1.514 4.328 1 87.62 32 GLU B C 1
ATOM 2385 O O . GLU B 1 32 ? -10.172 -0.434 4.453 1 87.62 32 GLU B O 1
ATOM 2390 N N . ARG B 1 33 ? -10.023 -2.494 3.617 1 92.62 33 ARG B N 1
ATOM 2391 C CA . ARG B 1 33 ? -11.219 -2.318 2.797 1 92.62 33 ARG B CA 1
ATOM 2392 C C . ARG B 1 33 ? -12.469 -2.213 3.664 1 92.62 33 ARG B C 1
ATOM 2394 O O . ARG B 1 33 ? -13.422 -1.519 3.307 1 92.62 33 ARG B O 1
ATOM 2401 N N . SER B 1 34 ? -12.414 -2.799 4.773 1 90.88 34 SER B N 1
ATOM 2402 C CA . SER B 1 34 ? -13.578 -2.852 5.652 1 90.88 34 SER B CA 1
ATOM 2403 C C . SER B 1 34 ? -13.875 -1.486 6.258 1 90.88 34 SER B C 1
ATOM 2405 O O . SER B 1 34 ? -14.938 -1.284 6.855 1 90.88 34 SER B O 1
ATOM 2407 N N . GLN B 1 35 ? -12.984 -0.536 6.016 1 87.94 35 GLN B N 1
ATOM 2408 C CA . GLN B 1 35 ? -13.172 0.797 6.578 1 87.94 35 GLN B CA 1
ATOM 2409 C C . GLN B 1 35 ? -14.102 1.635 5.703 1 87.94 35 GLN B C 1
ATOM 2411 O O . GLN B 1 35 ? -14.492 2.738 6.09 1 87.94 35 GLN B O 1
ATOM 2416 N N . PHE B 1 36 ? -14.477 1.082 4.586 1 91.69 36 PHE B N 1
ATOM 2417 C CA . PHE B 1 36 ? -15.242 1.862 3.619 1 91.69 36 PHE B CA 1
ATOM 2418 C C . PHE B 1 36 ? -16.547 1.161 3.268 1 91.69 36 PHE B C 1
ATOM 2420 O O . PHE B 1 36 ? -16.656 -0.061 3.393 1 91.69 36 PHE B O 1
ATOM 2427 N N . TYR B 1 37 ? -17.453 1.956 2.852 1 94.31 37 TYR B N 1
ATOM 2428 C CA . TYR B 1 37 ? -18.688 1.42 2.309 1 94.31 37 TYR B CA 1
ATOM 2429 C C . TYR B 1 37 ? -18.438 0.708 0.983 1 94.31 37 TYR B C 1
ATOM 2431 O O . TYR B 1 37 ? -17.344 0.776 0.43 1 94.31 37 TYR B O 1
ATOM 2439 N N . THR B 1 38 ? -19.422 0.014 0.499 1 96.38 38 THR B N 1
ATOM 2440 C CA . THR B 1 38 ? -19.266 -0.737 -0.743 1 96.38 38 THR B CA 1
ATOM 2441 C C . THR B 1 38 ? -18.922 0.193 -1.899 1 96.38 38 THR B C 1
ATOM 2443 O O . THR B 1 38 ? -18.094 -0.15 -2.746 1 96.38 38 THR B O 1
ATOM 2446 N N . CYS B 1 39 ? -19.578 1.426 -1.956 1 96.12 39 CYS B N 1
ATOM 2447 C CA . CYS B 1 39 ? -19.359 2.414 -3.006 1 96.12 39 CYS B CA 1
ATOM 2448 C C . CYS B 1 39 ? -19.609 1.807 -4.383 1 96.12 39 CYS B C 1
ATOM 2450 O O . CYS B 1 39 ? -18.703 1.802 -5.23 1 96.12 39 CYS B O 1
ATOM 2452 N N . PRO B 1 40 ? -20.797 1.412 -4.684 1 97 40 PRO B N 1
ATOM 2453 C CA . PRO B 1 40 ? -21.109 0.731 -5.941 1 97 40 PRO B CA 1
ATOM 2454 C C . PRO B 1 40 ? -20.734 1.563 -7.168 1 97 40 PRO B C 1
ATOM 2456 O O . PRO B 1 40 ? -20.438 1.008 -8.227 1 97 40 PRO B O 1
ATOM 2459 N N . SER B 1 41 ? -20.656 2.869 -7.09 1 96.31 41 SER B N 1
ATOM 2460 C CA . SER B 1 41 ? -20.328 3.742 -8.211 1 96.31 41 SER B CA 1
ATOM 2461 C C . SER B 1 41 ? -18.906 3.488 -8.703 1 96.31 41 SER B C 1
ATOM 2463 O O . SER B 1 41 ? -18.578 3.811 -9.844 1 96.31 41 SER B O 1
ATOM 2465 N N . VAL B 1 42 ? -18.094 2.936 -7.859 1 97.38 42 VAL B N 1
ATOM 2466 C CA . VAL B 1 42 ? -16.703 2.656 -8.18 1 97.38 42 VAL B CA 1
ATOM 2467 C C . VAL B 1 42 ? -16.625 1.561 -9.242 1 97.38 42 VAL B C 1
ATOM 2469 O O . VAL B 1 42 ? -15.68 1.526 -10.039 1 97.38 42 VAL B O 1
ATOM 2472 N N . TYR B 1 43 ? -17.672 0.712 -9.336 1 98.19 43 TYR B N 1
ATOM 2473 C CA . TYR B 1 43 ? -17.594 -0.494 -10.156 1 98.19 43 TYR B CA 1
ATOM 2474 C C . TYR B 1 43 ? -18.469 -0.369 -11.406 1 98.19 43 TYR B C 1
ATOM 2476 O O . TYR B 1 43 ? -18.359 -1.187 -12.32 1 98.19 43 TYR B O 1
ATOM 2484 N N . LYS B 1 44 ? -19.281 0.566 -11.406 1 96.62 44 LYS B N 1
ATOM 2485 C CA . LYS B 1 44 ? -20.203 0.755 -12.531 1 96.62 44 LYS B CA 1
ATOM 2486 C C . LYS B 1 44 ? -19.516 1.53 -13.656 1 96.62 44 LYS B C 1
ATOM 2488 O O . LYS B 1 44 ? -18.812 2.506 -13.406 1 96.62 44 LYS B O 1
ATOM 2493 N N . ALA B 1 45 ? -19.766 1.123 -14.852 1 95.62 45 ALA B N 1
ATOM 2494 C CA . ALA B 1 45 ? -19.156 1.76 -16.016 1 95.62 45 ALA B CA 1
ATOM 2495 C C . ALA B 1 45 ? -19.797 3.117 -16.297 1 95.62 45 ALA B C 1
ATOM 2497 O O . ALA B 1 45 ? -21.016 3.283 -16.141 1 95.62 45 ALA B O 1
ATOM 2498 N N . ASP B 1 46 ? -18.938 4.062 -16.594 1 93.06 46 ASP B N 1
ATOM 2499 C CA . ASP B 1 46 ? -19.297 5.344 -17.203 1 93.06 46 ASP B CA 1
ATOM 2500 C C . ASP B 1 46 ? -20.141 6.184 -16.234 1 93.06 46 ASP B C 1
ATOM 2502 O O . ASP B 1 46 ? -21.094 6.84 -16.641 1 93.06 46 ASP B O 1
ATOM 2506 N N . VAL B 1 47 ? -19.922 6.031 -14.961 1 93.62 47 VAL B N 1
ATOM 2507 C CA . VAL B 1 47 ? -20.547 6.871 -13.938 1 93.62 47 VAL B CA 1
ATOM 2508 C C . VAL B 1 47 ? -19.812 8.211 -13.859 1 93.62 47 VAL B C 1
ATOM 2510 O O . VAL B 1 47 ? -20.453 9.258 -13.695 1 93.62 47 VAL B O 1
ATOM 2513 N N . PHE B 1 48 ? -18.516 8.195 -14.023 1 94.06 48 PHE B N 1
ATOM 2514 C CA . PHE B 1 48 ? -17.703 9.398 -13.945 1 94.06 48 PHE B CA 1
ATOM 2515 C C . PHE B 1 48 ? -17.109 9.75 -15.305 1 94.06 48 PHE B C 1
ATOM 2517 O O . PHE B 1 48 ? -16.875 8.875 -16.141 1 94.06 48 PHE B O 1
ATOM 2524 N N . PRO B 1 49 ? -16.922 11 -15.5 1 93.75 49 PRO B N 1
ATOM 2525 C CA . PRO B 1 49 ? -16.391 11.438 -16.797 1 93.75 49 PRO B CA 1
ATOM 2526 C C . PRO B 1 49 ? -14.875 11.297 -16.891 1 93.75 49 PRO B C 1
ATOM 2528 O O . PRO B 1 49 ? -14.172 12.305 -17.016 1 93.75 49 PRO B O 1
ATOM 2531 N N . ILE B 1 50 ? -14.398 10.109 -16.969 1 94.5 50 ILE B N 1
ATOM 2532 C CA . ILE B 1 50 ? -12.969 9.836 -17.062 1 94.5 50 ILE B CA 1
ATOM 2533 C C . ILE B 1 50 ? -12.492 10.086 -18.484 1 94.5 50 ILE B C 1
ATOM 2535 O O . ILE B 1 50 ? -12.992 9.477 -19.438 1 94.5 50 ILE B O 1
ATOM 2539 N N . PRO B 1 51 ? -11.516 10.945 -18.641 1 92.5 51 PRO B N 1
ATOM 2540 C CA . PRO B 1 51 ? -11.07 11.289 -20 1 92.5 51 PRO B CA 1
ATOM 2541 C C . PRO B 1 51 ? -10.492 10.094 -20.75 1 92.5 51 PRO B C 1
ATOM 2543 O O . PRO B 1 51 ? -9.648 9.367 -20.203 1 92.5 51 PRO B O 1
ATOM 2546 N N . ASN B 1 52 ? -10.969 9.891 -21.969 1 91.94 52 ASN B N 1
ATOM 2547 C CA . ASN B 1 52 ? -10.422 8.914 -22.891 1 91.94 52 ASN B CA 1
ATOM 2548 C C . ASN B 1 52 ? -10.477 7.5 -22.328 1 91.94 52 ASN B C 1
ATOM 2550 O O . ASN B 1 52 ? -9.539 6.723 -22.484 1 91.94 52 ASN B O 1
ATOM 2554 N N . PHE B 1 53 ? -11.492 7.277 -21.562 1 95 53 PHE B N 1
ATOM 2555 C CA . PHE B 1 53 ? -11.617 5.949 -20.969 1 95 53 PHE B CA 1
ATOM 2556 C C . PHE B 1 53 ? -13.086 5.555 -20.828 1 95 53 PHE B C 1
ATOM 2558 O O . PHE B 1 53 ? -13.898 6.336 -20.328 1 95 53 PHE B O 1
ATOM 2565 N N . LYS B 1 54 ? -13.367 4.398 -21.359 1 94.19 54 LYS B N 1
ATOM 2566 C CA . LYS B 1 54 ? -14.688 3.807 -21.172 1 94.19 54 LYS B CA 1
ATOM 2567 C C . LYS B 1 54 ? -14.641 2.639 -20.203 1 94.19 54 LYS B C 1
ATOM 2569 O O . LYS B 1 54 ? -13.883 1.687 -20.391 1 94.19 54 LYS B O 1
ATOM 2574 N N . GLY B 1 55 ? -15.305 2.734 -19.094 1 96.62 55 GLY B N 1
ATOM 2575 C CA . GLY B 1 55 ? -15.305 1.698 -18.078 1 96.62 55 GLY B CA 1
ATOM 2576 C C . GLY B 1 55 ? -15.562 2.236 -16.672 1 96.62 55 GLY B C 1
ATOM 2577 O O . GLY B 1 55 ? -16.109 3.33 -16.516 1 96.62 55 GLY B O 1
ATOM 2578 N N . SER B 1 56 ? -15.32 1.443 -15.695 1 98 56 SER B N 1
ATOM 2579 C CA . SER B 1 56 ? -15.578 1.835 -14.312 1 98 56 SER B CA 1
ATOM 2580 C C . SER B 1 56 ? -14.406 2.609 -13.727 1 98 56 SER B C 1
ATOM 2582 O O . SER B 1 56 ? -13.297 2.561 -14.258 1 98 56 SER B O 1
ATOM 2584 N N . PHE B 1 57 ? -14.68 3.312 -12.641 1 97.44 57 PHE B N 1
ATOM 2585 C CA . PHE B 1 57 ? -13.656 4.027 -11.883 1 97.44 57 PHE B CA 1
ATOM 2586 C C . PHE B 1 57 ? -12.547 3.08 -11.445 1 97.44 57 PHE B C 1
ATOM 2588 O O . PHE B 1 57 ? -11.367 3.381 -11.609 1 97.44 57 PHE B O 1
ATOM 2595 N N . LEU B 1 58 ? -12.883 1.912 -10.961 1 98.38 58 LEU B N 1
ATOM 2596 C CA . LEU B 1 58 ? -11.906 0.917 -10.531 1 98.38 58 LEU B CA 1
ATOM 2597 C C . LEU B 1 58 ? -11.055 0.444 -11.703 1 98.38 58 LEU B C 1
ATOM 2599 O O . LEU B 1 58 ? -9.828 0.341 -11.586 1 98.38 58 LEU B O 1
ATOM 2603 N N . ASP B 1 59 ? -11.688 0.167 -12.805 1 98.38 59 ASP B N 1
ATOM 2604 C CA . ASP B 1 59 ? -10.961 -0.323 -13.969 1 98.38 59 ASP B CA 1
ATOM 2605 C C . ASP B 1 59 ? -9.93 0.703 -14.445 1 98.38 59 ASP B C 1
ATOM 2607 O O . ASP B 1 59 ? -8.805 0.346 -14.789 1 98.38 59 ASP B O 1
ATOM 2611 N N . TRP B 1 60 ? -10.344 1.9 -14.469 1 98.19 60 TRP B N 1
ATOM 2612 C CA . TRP B 1 60 ? -9.43 2.959 -14.883 1 98.19 60 TRP B CA 1
ATOM 2613 C C . TRP B 1 60 ? -8.234 3.049 -13.938 1 98.19 60 TRP B C 1
ATOM 2615 O O . TRP B 1 60 ? -7.086 2.992 -14.375 1 98.19 60 TRP B O 1
ATOM 2625 N N . LEU B 1 61 ? -8.547 3.18 -12.688 1 98.06 61 LEU B N 1
ATOM 2626 C CA . LEU B 1 61 ? -7.484 3.379 -11.703 1 98.06 61 LEU B CA 1
ATOM 2627 C C . LEU B 1 61 ? -6.539 2.182 -11.68 1 98.06 61 LEU B C 1
ATOM 2629 O O . LEU B 1 61 ? -5.32 2.35 -11.625 1 98.06 61 LEU B O 1
ATOM 2633 N N . LEU B 1 62 ? -7.086 0.986 -11.672 1 98.44 62 LEU B N 1
ATOM 2634 C CA . LEU B 1 62 ? -6.285 -0.236 -11.68 1 98.44 62 LEU B CA 1
ATOM 2635 C C . LEU B 1 62 ? -5.406 -0.301 -12.922 1 98.44 62 LEU B C 1
ATOM 2637 O O . LEU B 1 62 ? -4.227 -0.657 -12.836 1 98.44 62 LEU B O 1
ATOM 2641 N N . SER B 1 63 ? -5.965 0.055 -14.07 1 98.38 63 SER B N 1
ATOM 2642 C CA . SER B 1 63 ? -5.195 0.023 -15.312 1 98.38 63 SER B CA 1
ATOM 2643 C C . SER B 1 63 ? -4.055 1.038 -15.281 1 98.38 63 SER B C 1
ATOM 2645 O O . SER B 1 63 ? -2.971 0.779 -15.805 1 98.38 63 SER B O 1
ATOM 2647 N N . GLN B 1 64 ? -4.293 2.232 -14.688 1 97.81 64 GLN B N 1
ATOM 2648 C CA . GLN B 1 64 ? -3.238 3.232 -14.539 1 97.81 64 GLN B CA 1
ATOM 2649 C C . GLN B 1 64 ? -2.102 2.705 -13.672 1 97.81 64 GLN B C 1
ATOM 2651 O O . GLN B 1 64 ? -0.927 2.883 -14 1 97.81 64 GLN B O 1
ATOM 2656 N N . HIS B 1 65 ? -2.434 2.062 -12.602 1 97.38 65 HIS B N 1
ATOM 2657 C CA . HIS B 1 65 ? -1.428 1.499 -11.703 1 97.38 65 HIS B CA 1
ATOM 2658 C C . HIS B 1 65 ? -0.625 0.403 -12.398 1 97.38 65 HIS B C 1
ATOM 2660 O O . HIS B 1 65 ? 0.601 0.354 -12.273 1 97.38 65 HIS B O 1
ATOM 2666 N N . GLU B 1 66 ? -1.32 -0.431 -13.086 1 98.06 66 GLU B N 1
ATOM 2667 C CA . GLU B 1 66 ? -0.625 -1.525 -13.758 1 98.06 66 GLU B CA 1
ATOM 2668 C C . GLU B 1 66 ? 0.286 -1.003 -14.867 1 98.06 66 GLU B C 1
ATOM 2670 O O . GLU B 1 66 ? 1.35 -1.572 -15.117 1 98.06 66 GLU B O 1
ATOM 2675 N N . ALA B 1 67 ? -0.142 0.083 -15.523 1 97.81 67 ALA B N 1
ATOM 2676 C CA . ALA B 1 67 ? 0.704 0.698 -16.547 1 97.81 67 ALA B CA 1
ATOM 2677 C C . ALA B 1 67 ? 2.018 1.19 -15.945 1 97.81 67 ALA B C 1
ATOM 2679 O O . ALA B 1 67 ? 3.092 0.942 -16.5 1 97.81 67 ALA B O 1
ATOM 2680 N N . ILE B 1 68 ? 1.934 1.796 -14.836 1 96.94 68 ILE B N 1
ATOM 2681 C CA . ILE B 1 68 ? 3.127 2.311 -14.172 1 96.94 68 ILE B CA 1
ATOM 2682 C C . ILE B 1 68 ? 3.977 1.146 -13.664 1 96.94 68 ILE B C 1
ATOM 2684 O O . ILE B 1 68 ? 5.195 1.127 -13.859 1 96.94 68 ILE B O 1
ATOM 2688 N N . GLN B 1 69 ? 3.355 0.188 -13.094 1 95.56 69 GLN B N 1
ATOM 2689 C CA . GLN B 1 69 ? 4.059 -0.946 -12.5 1 95.56 69 GLN B CA 1
ATOM 2690 C C . GLN B 1 69 ? 4.758 -1.778 -13.57 1 95.56 69 GLN B C 1
ATOM 2692 O O . GLN B 1 69 ? 5.832 -2.336 -13.328 1 95.56 69 GLN B O 1
ATOM 2697 N N . SER B 1 70 ? 4.156 -1.865 -14.727 1 96.88 70 SER B N 1
ATOM 2698 C CA . SER B 1 70 ? 4.766 -2.631 -15.805 1 96.88 70 SER B CA 1
ATOM 2699 C C . SER B 1 70 ? 6.07 -1.987 -16.266 1 96.88 70 SER B C 1
ATOM 2701 O O . SER B 1 70 ? 6.996 -2.684 -16.688 1 96.88 70 SER B O 1
ATOM 2703 N N . GLN B 1 71 ? 6.176 -0.694 -16.156 1 96.38 71 GLN B N 1
ATOM 2704 C CA . GLN B 1 71 ? 7.367 0.025 -16.594 1 96.38 71 GLN B CA 1
ATOM 2705 C C . GLN B 1 71 ? 8.547 -0.239 -15.656 1 96.38 71 GLN B C 1
ATOM 2707 O O . GLN B 1 71 ? 9.688 0.055 -16 1 96.38 71 GLN B O 1
ATOM 2712 N N . VAL B 1 72 ? 8.211 -0.841 -14.523 1 94.38 72 VAL B N 1
ATOM 2713 C CA . VAL B 1 72 ? 9.281 -1.146 -13.578 1 94.38 72 VAL B CA 1
ATOM 2714 C C . VAL B 1 72 ? 9.328 -2.652 -13.328 1 94.38 72 VAL B C 1
ATOM 2716 O O . VAL B 1 72 ? 9.68 -3.092 -12.227 1 94.38 72 VAL B O 1
ATOM 2719 N N . ARG B 1 73 ? 8.867 -3.441 -14.18 1 93.88 73 ARG B N 1
ATOM 2720 C CA . ARG B 1 73 ? 9.102 -4.871 -14.359 1 93.88 73 ARG B CA 1
ATOM 2721 C C . ARG B 1 73 ? 8.164 -5.691 -13.477 1 93.88 73 ARG B C 1
ATOM 2723 O O . ARG B 1 73 ? 8.422 -6.871 -13.219 1 93.88 73 ARG B O 1
ATOM 2730 N N . ARG B 1 74 ? 7.086 -5.109 -12.961 1 93 74 ARG B N 1
ATOM 2731 C CA . ARG B 1 74 ? 6.223 -5.871 -12.062 1 93 74 ARG B CA 1
ATOM 2732 C C . ARG B 1 74 ? 5.734 -7.152 -12.734 1 93 74 ARG B C 1
ATOM 2734 O O . ARG B 1 74 ? 5.879 -8.242 -12.172 1 93 74 ARG B O 1
ATOM 2741 N N . TYR B 1 75 ? 5.328 -7.082 -13.938 1 93.88 75 TYR B N 1
ATOM 2742 C CA . TYR B 1 75 ? 4.645 -8.211 -14.562 1 93.88 75 TYR B CA 1
ATOM 2743 C C . TYR B 1 75 ? 5.621 -9.055 -15.375 1 93.88 75 TYR B C 1
ATOM 2745 O O . TYR B 1 75 ? 5.207 -9.914 -16.156 1 93.88 75 TYR B O 1
ATOM 2753 N N . GLU B 1 76 ? 6.922 -8.758 -15.18 1 92.06 76 GLU B N 1
ATOM 2754 C CA . GLU B 1 76 ? 7.961 -9.672 -15.641 1 92.06 76 GLU B CA 1
ATOM 2755 C C . GLU B 1 76 ? 8.258 -10.75 -14.602 1 92.06 76 GLU B C 1
ATOM 2757 O O . GLU B 1 76 ? 8.852 -11.781 -14.914 1 92.06 76 GLU B O 1
ATOM 2762 N N . ALA B 1 77 ? 7.879 -10.453 -13.398 1 90.19 77 ALA B N 1
ATOM 2763 C CA . ALA B 1 77 ? 8.008 -11.461 -12.352 1 90.19 77 ALA B CA 1
ATOM 2764 C C . ALA B 1 77 ? 7.074 -12.641 -12.609 1 90.19 77 ALA B C 1
ATOM 2766 O O . ALA B 1 77 ? 5.926 -12.453 -13.016 1 90.19 77 ALA B O 1
ATOM 2767 N N . PRO B 1 78 ? 7.527 -13.836 -12.352 1 91.75 78 PRO B N 1
ATOM 2768 C CA . PRO B 1 78 ? 6.762 -15.023 -12.719 1 91.75 78 PRO B CA 1
ATOM 2769 C C . PRO B 1 78 ? 5.453 -15.148 -11.938 1 91.75 78 PRO B C 1
ATOM 2771 O O . PRO B 1 78 ? 4.543 -15.859 -12.367 1 91.75 78 PRO B O 1
ATOM 2774 N N . ASP B 1 79 ? 5.352 -14.484 -10.82 1 93 79 ASP B N 1
ATOM 2775 C CA . ASP B 1 79 ? 4.191 -14.688 -9.961 1 93 79 ASP B CA 1
ATOM 2776 C C . ASP B 1 79 ? 3.213 -13.523 -10.07 1 93 79 ASP B C 1
ATOM 2778 O O . ASP B 1 79 ? 2.258 -13.43 -9.297 1 93 79 ASP B O 1
ATOM 2782 N N . GLU B 1 80 ? 3.43 -12.594 -10.953 1 94.31 80 GLU B N 1
ATOM 2783 C CA . GLU B 1 80 ? 2.58 -11.414 -11.078 1 94.31 80 GLU B CA 1
ATOM 2784 C C . GLU B 1 80 ? 1.799 -11.438 -12.391 1 94.31 80 GLU B C 1
ATOM 2786 O O . GLU B 1 80 ? 2.381 -11.602 -13.461 1 94.31 80 GLU B O 1
ATOM 2791 N N . TYR B 1 81 ? 0.476 -11.25 -12.336 1 97.38 81 TYR B N 1
ATOM 2792 C CA . TYR B 1 81 ? -0.406 -11.273 -13.5 1 97.38 81 TYR B CA 1
ATOM 2793 C C . TYR B 1 81 ? -1.274 -10.023 -13.555 1 97.38 81 TYR B C 1
ATOM 2795 O O . TYR B 1 81 ? -1.936 -9.672 -12.57 1 97.38 81 TYR B O 1
ATOM 2803 N N . PRO B 1 82 ? -1.314 -9.359 -14.641 1 98.12 82 PRO B N 1
ATOM 2804 C CA . PRO B 1 82 ? -2.076 -8.109 -14.742 1 98.12 82 PRO B CA 1
ATOM 2805 C C . PRO B 1 82 ? -3.566 -8.344 -14.977 1 98.12 82 PRO B C 1
ATOM 2807 O O . PRO B 1 82 ? -3.945 -9.328 -15.625 1 98.12 82 PRO B O 1
ATOM 2810 N N . PHE B 1 83 ? -4.406 -7.484 -14.516 1 98.62 83 PHE B N 1
ATOM 2811 C CA . PHE B 1 83 ? -5.832 -7.438 -14.828 1 98.62 83 PHE B CA 1
ATOM 2812 C C . PHE B 1 83 ? -6.07 -6.836 -16.203 1 98.62 83 PHE B C 1
ATOM 2814 O O . PHE B 1 83 ? -7.027 -7.199 -16.891 1 98.62 83 PHE B O 1
ATOM 2821 N N . PHE B 1 84 ? -5.227 -5.965 -16.625 1 98.19 84 PHE B N 1
ATOM 2822 C CA . PHE B 1 84 ? -5.348 -5.266 -17.891 1 98.19 84 PHE B CA 1
ATOM 2823 C C . PHE B 1 84 ? -4.066 -5.402 -18.703 1 98.19 84 PHE B C 1
ATOM 2825 O O . PHE B 1 84 ? -3.334 -4.43 -18.891 1 98.19 84 PHE B O 1
ATOM 2832 N N . PRO B 1 85 ? -3.873 -6.547 -19.297 1 97.31 85 PRO B N 1
ATOM 2833 C CA . PRO B 1 85 ? -2.65 -6.781 -20.078 1 97.31 85 PRO B CA 1
ATOM 2834 C C . PRO B 1 85 ? -2.467 -5.77 -21.203 1 97.31 85 PRO B C 1
ATOM 2836 O O . PRO B 1 85 ? -1.334 -5.418 -21.547 1 97.31 85 PRO B O 1
ATOM 2839 N N . ASP B 1 86 ? -3.512 -5.258 -21.734 1 96.44 86 ASP B N 1
ATOM 2840 C CA . ASP B 1 86 ? -3.449 -4.348 -22.875 1 96.44 86 ASP B CA 1
ATOM 2841 C C . ASP B 1 86 ? -2.994 -2.955 -22.438 1 96.44 86 ASP B C 1
ATOM 2843 O O . ASP B 1 86 ? -2.625 -2.127 -23.266 1 96.44 86 ASP B O 1
ATOM 2847 N N . ALA B 1 87 ? -3.037 -2.68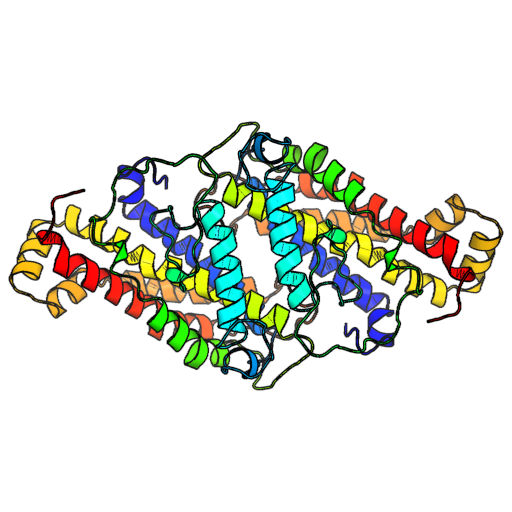 -21.141 1 96.69 87 ALA B N 1
ATOM 2848 C CA . ALA B 1 87 ? -2.662 -1.364 -20.625 1 96.69 87 ALA B CA 1
ATOM 2849 C C . ALA B 1 87 ? -1.18 -1.32 -20.266 1 96.69 87 ALA B C 1
ATOM 2851 O O . ALA B 1 87 ? -0.646 -0.259 -19.938 1 96.69 87 ALA B O 1
ATOM 2852 N N . LEU B 1 88 ? -0.494 -2.43 -20.312 1 97.62 88 LEU B N 1
ATOM 2853 C CA . LEU B 1 88 ? 0.895 -2.508 -19.875 1 97.62 88 LEU B CA 1
ATOM 2854 C C . LEU B 1 88 ? 1.81 -1.746 -20.828 1 97.62 88 LEU B C 1
ATOM 2856 O O . LEU B 1 88 ? 1.562 -1.709 -22.047 1 97.62 88 LEU B O 1
ATOM 2860 N N . LEU B 1 89 ? 2.809 -1.146 -20.297 1 96.94 89 LEU B N 1
ATOM 2861 C CA . LEU B 1 89 ? 3.826 -0.407 -21.031 1 96.94 89 LEU B CA 1
ATOM 2862 C C . LEU B 1 89 ? 5.188 -1.082 -20.906 1 96.94 89 LEU B C 1
ATOM 2864 O O . LEU B 1 89 ? 5.457 -1.768 -19.922 1 96.94 89 LEU B O 1
ATOM 2868 N N . PRO B 1 90 ? 6.027 -0.914 -21.922 1 95.31 90 PRO B N 1
ATOM 2869 C CA . PRO B 1 90 ? 7.355 -1.525 -21.844 1 95.31 90 PRO B CA 1
ATOM 2870 C C . PRO B 1 90 ? 8.203 -0.958 -20.703 1 95.31 90 PRO B C 1
ATOM 2872 O O . PRO B 1 90 ? 8.125 0.238 -20.406 1 95.31 90 PRO B O 1
ATOM 2875 N N . THR B 1 91 ? 9 -1.798 -20.172 1 94.88 91 THR B N 1
ATOM 2876 C CA . THR B 1 91 ? 9.891 -1.38 -19.094 1 94.88 91 THR B CA 1
ATOM 2877 C C . THR B 1 91 ? 11.094 -0.629 -19.656 1 94.88 91 THR B C 1
ATOM 2879 O O . THR B 1 91 ? 11.516 -0.882 -20.797 1 94.88 91 THR B O 1
ATOM 2882 N N . PHE B 1 92 ? 11.633 0.338 -18.875 1 94.5 92 PHE B N 1
ATOM 2883 C CA . PHE B 1 92 ? 12.867 1.019 -19.234 1 94.5 92 PHE B CA 1
ATOM 2884 C C . PHE B 1 92 ? 14.047 0.478 -18.438 1 94.5 92 PHE B C 1
ATOM 2886 O O . PHE B 1 92 ? 15.188 0.908 -18.625 1 94.5 92 PHE B O 1
ATOM 2893 N N . LEU B 1 93 ? 13.758 -0.472 -17.547 1 93.12 93 LEU B N 1
ATOM 2894 C CA . LEU B 1 93 ? 14.812 -1.123 -16.781 1 93.12 93 LEU B CA 1
ATOM 2895 C C . LEU B 1 93 ? 15.414 -2.289 -17.547 1 93.12 93 LEU B C 1
ATOM 2897 O O . LEU B 1 93 ? 14.742 -2.902 -18.391 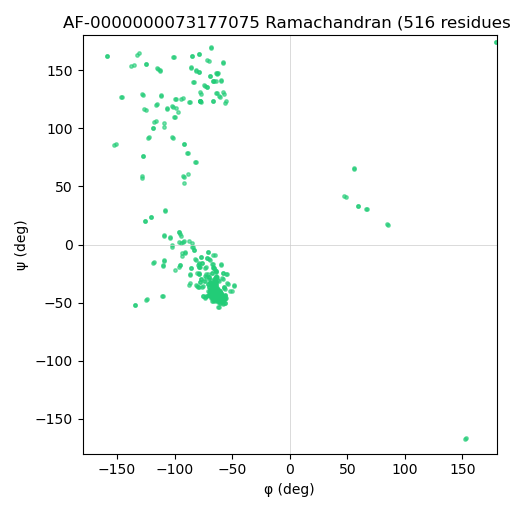1 93.12 93 LEU B O 1
ATOM 2901 N N . PRO B 1 94 ? 16.672 -2.533 -17.219 1 89.38 94 PRO B N 1
ATOM 2902 C CA . PRO B 1 94 ? 17.25 -3.713 -17.859 1 89.38 94 PRO B CA 1
ATOM 2903 C C . PRO B 1 94 ? 16.5 -5 -17.531 1 89.38 94 PRO B C 1
ATOM 2905 O O . PRO B 1 94 ? 16.062 -5.191 -16.391 1 89.38 94 PRO B O 1
ATOM 2908 N N . LYS B 1 95 ? 16.391 -5.777 -18.516 1 87.31 95 LYS B N 1
ATOM 2909 C CA . LYS B 1 95 ? 15.656 -7.027 -18.359 1 87.31 95 LYS B CA 1
ATOM 2910 C C . LYS B 1 95 ? 16.344 -7.953 -17.359 1 87.31 95 LYS B C 1
ATOM 2912 O O . LYS B 1 95 ? 17.578 -8.016 -17.312 1 87.31 95 LYS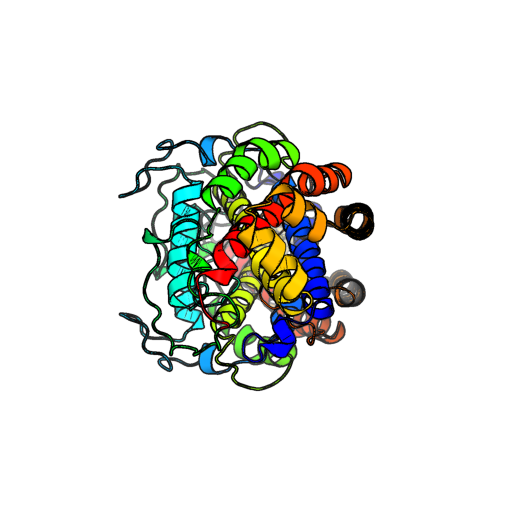 B O 1
ATOM 2917 N N . ILE B 1 96 ? 15.492 -8.531 -16.641 1 88.38 96 ILE B N 1
ATOM 2918 C CA . ILE B 1 96 ? 15.961 -9.609 -15.773 1 88.38 96 ILE B CA 1
ATOM 2919 C C . ILE B 1 96 ? 15.672 -10.961 -16.438 1 88.38 96 ILE B C 1
ATOM 2921 O O . ILE B 1 96 ? 14.539 -11.227 -16.844 1 88.38 96 ILE B O 1
ATOM 2925 N N . ASN B 1 97 ? 16.656 -11.711 -16.578 1 89.31 97 ASN B N 1
ATOM 2926 C CA . ASN B 1 97 ? 16.469 -13.016 -17.203 1 89.31 97 ASN B CA 1
ATOM 2927 C C . ASN B 1 97 ? 16.188 -14.094 -16.172 1 89.31 97 ASN B C 1
ATOM 2929 O O . ASN B 1 97 ? 17.094 -14.844 -15.781 1 89.31 97 ASN B O 1
ATOM 2933 N N . TYR B 1 98 ? 14.93 -14.211 -15.844 1 89 98 TYR B N 1
ATOM 2934 C CA . TYR B 1 98 ? 14.539 -15.281 -14.922 1 89 98 TYR B CA 1
ATOM 2935 C C . TYR B 1 98 ? 14.625 -16.641 -15.602 1 89 98 TYR B C 1
ATOM 2937 O O . TYR B 1 98 ? 14.203 -16.797 -16.75 1 89 98 TYR B O 1
ATOM 2945 N N . PRO B 1 99 ? 15.195 -17.562 -14.859 1 93 99 PRO B N 1
ATOM 2946 C CA . PRO B 1 99 ? 15.086 -18.906 -15.414 1 93 99 PRO B CA 1
ATOM 2947 C C . PRO B 1 99 ? 13.641 -19.391 -15.539 1 93 99 PRO B C 1
ATOM 2949 O O . PRO B 1 99 ? 12.789 -18.984 -14.742 1 93 99 PRO B O 1
ATOM 2952 N N . PRO B 1 100 ? 13.469 -20.172 -16.562 1 92.62 100 PRO B N 1
ATOM 2953 C CA . PRO B 1 100 ? 12.102 -20.688 -16.688 1 92.62 100 PRO B CA 1
ATOM 2954 C C . PRO B 1 100 ? 11.734 -21.641 -15.547 1 92.62 100 PRO B C 1
ATOM 2956 O O . PRO B 1 100 ? 12.453 -22.609 -15.289 1 92.62 100 PRO B O 1
ATOM 2959 N N . ILE B 1 101 ? 10.719 -21.281 -14.922 1 94.44 101 ILE B N 1
ATOM 2960 C CA . ILE B 1 101 ? 10.273 -22.109 -13.797 1 94.44 101 ILE B CA 1
ATOM 2961 C C . ILE B 1 101 ? 8.969 -22.812 -14.164 1 94.44 101 ILE B C 1
ATOM 2963 O O . ILE B 1 101 ? 8.828 -24.016 -13.953 1 94.44 101 ILE B O 1
ATOM 2967 N N . LEU B 1 102 ? 8.07 -22.125 -14.742 1 96.69 102 LEU B N 1
ATOM 2968 C CA . LEU B 1 102 ? 6.781 -22.641 -15.172 1 96.69 102 LEU B CA 1
ATOM 2969 C C . LEU B 1 102 ? 6.785 -22.922 -16.672 1 96.69 102 LEU B C 1
ATOM 2971 O O . LEU B 1 102 ? 7.68 -22.469 -17.391 1 96.69 102 LEU B O 1
ATOM 2975 N N . ALA B 1 103 ? 5.832 -23.719 -17.047 1 95.94 103 ALA B N 1
ATOM 2976 C CA . ALA B 1 103 ? 5.66 -24 -18.469 1 95.94 103 ALA B CA 1
ATOM 2977 C C . ALA B 1 103 ? 5.422 -22.719 -19.266 1 95.94 103 ALA B C 1
ATOM 2979 O O . ALA B 1 103 ? 4.93 -21.734 -18.719 1 95.94 103 ALA B O 1
ATOM 2980 N N . SER B 1 104 ? 5.703 -22.734 -20.531 1 94.5 104 SER B N 1
ATOM 2981 C CA . SER B 1 104 ? 5.707 -21.547 -21.375 1 94.5 104 SER B CA 1
ATOM 2982 C C . SER B 1 104 ? 4.301 -20.969 -21.531 1 94.5 104 SER B C 1
ATOM 2984 O O . SER B 1 104 ? 4.137 -19.797 -21.859 1 94.5 104 SER B O 1
ATOM 2986 N N . TYR B 1 105 ? 3.291 -21.781 -21.281 1 95.38 105 TYR B N 1
ATOM 2987 C CA . TYR B 1 105 ? 1.919 -21.312 -21.469 1 95.38 105 TYR B CA 1
ATOM 2988 C C . TYR B 1 105 ? 1.354 -20.734 -20.172 1 95.38 105 TYR B C 1
ATOM 2990 O O . TYR B 1 105 ? 0.171 -20.406 -20.109 1 95.38 105 TYR B O 1
ATOM 2998 N N . ALA B 1 106 ? 2.125 -20.688 -19.156 1 95.12 106 ALA B N 1
ATOM 2999 C CA . ALA B 1 106 ? 1.669 -20.25 -17.844 1 95.12 106 ALA B CA 1
ATOM 3000 C C . ALA B 1 106 ? 0.931 -18.922 -17.922 1 95.12 106 ALA B C 1
ATOM 3002 O O . ALA B 1 106 ? -0.114 -18.734 -17.297 1 95.12 106 ALA B O 1
ATOM 3003 N N . ASN B 1 107 ? 1.402 -18.016 -18.719 1 92.5 107 ASN B N 1
ATOM 3004 C CA . ASN B 1 107 ? 0.823 -16.672 -18.828 1 92.5 107 ASN B CA 1
ATOM 3005 C C . ASN B 1 107 ? -0.572 -16.719 -19.438 1 92.5 107 ASN B C 1
ATOM 3007 O O . ASN B 1 107 ? -1.35 -15.766 -19.281 1 92.5 107 ASN B O 1
ATOM 3011 N N . ASP B 1 108 ? -0.852 -17.812 -20.047 1 94.38 108 ASP B N 1
ATOM 3012 C CA . ASP B 1 108 ? -2.168 -17.953 -20.656 1 94.38 108 ASP B CA 1
ATOM 3013 C C . ASP B 1 108 ? -3.227 -18.297 -19.609 1 94.38 108 ASP B C 1
ATOM 3015 O O . ASP B 1 108 ? -4.426 -18.188 -19.875 1 94.38 108 ASP B O 1
ATOM 3019 N N . ILE B 1 109 ? -2.729 -18.719 -18.5 1 95.88 109 ILE B N 1
ATOM 3020 C CA . ILE B 1 109 ? -3.645 -19.078 -17.438 1 95.88 109 ILE B CA 1
ATOM 3021 C C . ILE B 1 109 ? -3.893 -17.875 -16.531 1 95.88 109 ILE B C 1
ATOM 3023 O O . ILE B 1 109 ? -3.33 -17.781 -15.438 1 95.88 109 ILE B O 1
ATOM 3027 N N . ASN B 1 110 ? -4.371 -16.781 -17.016 1 97.56 110 ASN B N 1
ATOM 3028 C CA . ASN B 1 110 ? -4.754 -15.586 -16.281 1 97.56 110 ASN B CA 1
ATOM 3029 C C . ASN B 1 110 ? -6.262 -15.523 -16.062 1 97.56 110 ASN B C 1
ATOM 3031 O O . ASN B 1 110 ? -7.02 -15.289 -17.016 1 97.56 110 ASN B O 1
ATOM 3035 N N . ILE B 1 111 ? -6.664 -15.711 -14.797 1 98.44 111 ILE B N 1
ATOM 3036 C CA . ILE B 1 111 ? -8.094 -15.742 -14.516 1 98.44 111 ILE B CA 1
ATOM 3037 C C . ILE B 1 111 ? -8.508 -14.477 -13.766 1 98.44 111 ILE B C 1
ATOM 3039 O O . ILE B 1 111 ? -9.422 -14.5 -12.945 1 98.44 111 ILE B O 1
ATOM 3043 N N . ASN B 1 112 ? -7.852 -13.391 -13.961 1 98.62 112 ASN B N 1
ATOM 3044 C CA . ASN B 1 112 ? -8.062 -12.125 -13.258 1 98.62 112 ASN B CA 1
ATOM 3045 C C . ASN B 1 112 ? -9.461 -11.578 -13.5 1 98.62 112 ASN B C 1
ATOM 3047 O O . ASN B 1 112 ? -10.055 -10.953 -12.617 1 98.62 112 ASN B O 1
ATOM 3051 N N . ASN B 1 113 ? -10.016 -11.852 -14.672 1 98.31 113 ASN B N 1
ATOM 3052 C CA . ASN B 1 113 ? -11.391 -11.422 -14.906 1 98.31 113 ASN B CA 1
ATOM 3053 C C . ASN B 1 113 ? -12.359 -12.086 -13.938 1 98.31 113 ASN B C 1
ATOM 3055 O O . ASN B 1 113 ? -13.258 -11.43 -13.398 1 98.31 113 ASN B O 1
ATOM 3059 N N . THR B 1 114 ? -12.141 -13.336 -13.719 1 98.69 114 THR B N 1
ATOM 3060 C CA . THR B 1 114 ? -12.969 -14.094 -12.789 1 98.69 114 THR B CA 1
ATOM 3061 C C . THR B 1 114 ? -12.758 -13.602 -11.359 1 98.69 114 THR B C 1
ATOM 3063 O O . THR B 1 114 ? -13.719 -13.422 -10.609 1 98.69 114 THR B O 1
ATOM 3066 N N . ILE B 1 115 ? -11.508 -13.391 -10.992 1 98.81 115 ILE B N 1
ATOM 3067 C CA . ILE B 1 115 ? -11.164 -12.906 -9.656 1 98.81 115 ILE B CA 1
ATOM 3068 C C . ILE B 1 115 ? -11.828 -11.555 -9.406 1 98.81 115 ILE B C 1
ATOM 3070 O O . ILE B 1 115 ? -12.453 -11.352 -8.367 1 98.81 115 ILE B O 1
ATOM 3074 N N . LYS B 1 116 ? -11.719 -10.648 -10.375 1 98.81 116 LYS B N 1
ATOM 3075 C CA . LYS B 1 116 ? -12.289 -9.312 -10.242 1 98.81 116 LYS B CA 1
ATOM 3076 C C . LYS B 1 116 ? -13.805 -9.375 -10.094 1 98.81 116 LYS B C 1
ATOM 3078 O O . LYS B 1 116 ? -14.383 -8.664 -9.273 1 98.81 116 LYS B O 1
ATOM 3083 N N . LYS B 1 117 ? -14.453 -10.219 -10.844 1 98.62 117 LYS B N 1
ATOM 3084 C CA . LYS B 1 117 ? -15.906 -10.375 -10.773 1 98.62 117 LYS B CA 1
ATOM 3085 C C . LYS B 1 117 ? -16.344 -10.859 -9.398 1 98.62 117 LYS B C 1
ATOM 3087 O O . LYS B 1 117 ? -17.234 -10.273 -8.781 1 98.62 117 LYS B O 1
ATOM 3092 N N . ILE B 1 118 ? -15.719 -11.883 -8.898 1 98.56 118 ILE B N 1
ATOM 3093 C CA . ILE B 1 118 ? -16.047 -12.445 -7.594 1 98.56 118 ILE B CA 1
ATOM 3094 C C . ILE B 1 118 ? -15.758 -11.422 -6.5 1 98.56 118 ILE B C 1
ATOM 3096 O O . ILE B 1 118 ? -16.547 -11.273 -5.559 1 98.56 118 ILE B O 1
ATOM 3100 N N . TYR B 1 119 ? -14.656 -10.719 -6.664 1 98.81 119 TYR B N 1
ATOM 3101 C CA . TYR B 1 119 ? -14.281 -9.703 -5.695 1 98.81 119 TYR B CA 1
ATOM 3102 C C . TYR B 1 119 ? -15.375 -8.648 -5.559 1 98.81 119 TYR B C 1
ATOM 3104 O O . TYR B 1 119 ? -15.828 -8.352 -4.449 1 98.81 119 TYR B O 1
ATOM 3112 N N . ILE B 1 120 ? -15.836 -8.117 -6.66 1 98.56 120 ILE B N 1
ATOM 3113 C CA . ILE B 1 120 ? -16.781 -7.008 -6.676 1 98.56 120 ILE B CA 1
ATOM 3114 C C . ILE B 1 120 ? -18.156 -7.492 -6.207 1 98.56 120 ILE B C 1
ATOM 3116 O O . ILE B 1 120 ? -18.797 -6.844 -5.387 1 98.56 120 ILE B O 1
ATOM 3120 N N . GLU B 1 121 ? -18.516 -8.68 -6.637 1 97.81 121 GLU B N 1
ATOM 3121 C CA . GLU B 1 121 ? -19.891 -9.133 -6.426 1 97.81 121 GLU B CA 1
ATOM 3122 C C . GLU B 1 121 ? -20.031 -9.805 -5.059 1 97.81 121 GLU B C 1
ATOM 3124 O O . GLU B 1 121 ? -21.125 -9.805 -4.484 1 97.81 121 GLU B O 1
ATOM 3129 N N . THR B 1 122 ? -18.969 -10.328 -4.535 1 97 122 THR B N 1
ATOM 3130 C CA . THR B 1 122 ? -19.125 -11.156 -3.346 1 97 122 THR B CA 1
ATOM 3131 C C . THR B 1 122 ? -18.25 -10.648 -2.207 1 97 122 THR B C 1
ATOM 3133 O O . THR B 1 122 ? -18.734 -10.43 -1.094 1 97 122 THR B O 1
ATOM 3136 N N . ILE B 1 123 ? -17.016 -10.375 -2.465 1 97.75 123 ILE B N 1
ATOM 3137 C CA . ILE B 1 123 ? -16.062 -10.07 -1.399 1 97.75 123 ILE B CA 1
ATOM 3138 C C . ILE B 1 123 ? -16.312 -8.664 -0.869 1 97.75 123 ILE B C 1
ATOM 3140 O O . ILE B 1 123 ? -16.406 -8.453 0.344 1 97.75 123 ILE B O 1
ATOM 3144 N N . VAL B 1 124 ? -16.516 -7.691 -1.783 1 97.69 124 VAL B N 1
ATOM 3145 C CA . VAL B 1 124 ? -16.719 -6.301 -1.395 1 97.69 124 VAL B CA 1
ATOM 3146 C C . VAL B 1 124 ? -17.938 -6.195 -0.467 1 97.69 124 VAL B C 1
ATOM 3148 O O . VAL B 1 124 ? -17.828 -5.656 0.636 1 97.69 124 VAL B O 1
ATOM 3151 N N . PRO B 1 125 ? -19.047 -6.797 -0.819 1 96.12 125 PRO B N 1
ATOM 3152 C CA . PRO B 1 125 ? -20.188 -6.719 0.086 1 96.12 125 PRO B CA 1
ATOM 3153 C C . PRO B 1 125 ? -19.938 -7.398 1.428 1 96.12 125 PRO B C 1
ATOM 3155 O O . PRO B 1 125 ? -20.5 -7 2.447 1 96.12 125 PRO B O 1
ATOM 3158 N N . GLY B 1 126 ? -19.078 -8.367 1.439 1 94.5 126 GLY B N 1
ATOM 3159 C CA . GLY B 1 126 ? -18.828 -9.133 2.65 1 94.5 126 GLY B CA 1
ATOM 3160 C C . GLY B 1 126 ? -17.891 -8.43 3.611 1 94.5 126 GLY B C 1
ATOM 3161 O O . GLY B 1 126 ? -17.953 -8.641 4.824 1 94.5 126 GLY B O 1
ATOM 3162 N N . VAL B 1 127 ? -17.031 -7.516 3.094 1 94.75 127 VAL B N 1
ATOM 3163 C CA . VAL B 1 127 ? -15.984 -6.957 3.936 1 94.75 127 VAL B CA 1
ATOM 3164 C C . VAL B 1 127 ? -16.281 -5.492 4.23 1 94.75 127 VAL B C 1
ATOM 3166 O O . VAL B 1 127 ? -15.742 -4.918 5.18 1 94.75 127 VAL B O 1
ATOM 3169 N N . SER B 1 128 ? -17.156 -4.855 3.438 1 94.56 128 SER B N 1
ATOM 3170 C CA . SER B 1 128 ? -17.438 -3.428 3.568 1 94.56 128 SER B CA 1
ATOM 3171 C C . SER B 1 128 ? -18.219 -3.129 4.844 1 94.56 128 SER B C 1
ATOM 3173 O O . SER B 1 128 ? -18.891 -4.008 5.383 1 94.56 128 SER B O 1
ATOM 3175 N N . ILE B 1 129 ? -18.156 -1.919 5.309 1 91.75 129 ILE B N 1
ATOM 3176 C CA . ILE B 1 129 ? -18.797 -1.533 6.562 1 91.75 129 ILE B CA 1
ATOM 3177 C C . ILE B 1 129 ? -20.297 -1.35 6.34 1 91.75 129 ILE B C 1
ATOM 3179 O O . ILE B 1 129 ? -21.078 -1.399 7.293 1 91.75 129 ILE B O 1
ATOM 3183 N N . GLY B 1 130 ? -20.703 -1.169 5.152 1 92.75 130 GLY B N 1
ATOM 3184 C CA . GLY B 1 130 ? -22.109 -0.992 4.801 1 92.75 130 GLY B CA 1
ATOM 3185 C C . GLY B 1 130 ? -22.328 -0.779 3.316 1 92.75 130 GLY B C 1
ATOM 3186 O O . GLY B 1 130 ? -21.359 -0.697 2.547 1 92.75 130 GLY B O 1
ATOM 3187 N N . ASP B 1 131 ? -23.609 -0.743 3.006 1 93.81 131 ASP B N 1
ATOM 3188 C CA . ASP B 1 131 ? -23.984 -0.615 1.602 1 93.81 131 ASP B CA 1
ATOM 3189 C C . ASP B 1 131 ? -24.391 0.817 1.272 1 93.81 131 ASP B C 1
ATOM 3191 O O . ASP B 1 131 ? -25.562 1.179 1.417 1 93.81 131 ASP B O 1
ATOM 3195 N N . ALA B 1 132 ? -23.469 1.617 0.845 1 94.75 132 ALA B N 1
ATOM 3196 C CA . ALA B 1 132 ? -23.719 3.006 0.469 1 94.75 132 ALA B CA 1
ATOM 3197 C C . ALA B 1 132 ? -22.625 3.535 -0.451 1 94.75 132 ALA B C 1
ATOM 3199 O O . ALA B 1 132 ? -21.578 2.895 -0.617 1 94.75 132 ALA B O 1
ATOM 3200 N N . ASP B 1 133 ? -22.984 4.617 -1.108 1 93 133 ASP B N 1
ATOM 3201 C CA . ASP B 1 133 ? -21.984 5.375 -1.84 1 93 133 ASP B CA 1
ATOM 3202 C C . ASP B 1 133 ? -21.406 6.5 -0.981 1 93 133 ASP B C 1
ATOM 3204 O O . ASP B 1 133 ? -22.156 7.188 -0.277 1 93 133 ASP B O 1
ATOM 3208 N N . GLN B 1 134 ? -20.172 6.566 -0.84 1 88.94 134 GLN B N 1
ATOM 3209 C CA . GLN B 1 134 ? -19.5 7.656 -0.14 1 88.94 134 GLN B CA 1
ATOM 3210 C C . GLN B 1 134 ? -18.578 8.422 -1.078 1 88.94 134 GLN B C 1
ATOM 3212 O O . GLN B 1 134 ? -17.406 8.055 -1.252 1 88.94 134 GLN B O 1
ATOM 3217 N N . MET B 1 135 ? -18.953 9.539 -1.471 1 85.69 135 MET B N 1
ATOM 3218 C CA . MET B 1 135 ? -18.281 10.305 -2.52 1 85.69 135 MET B CA 1
ATOM 3219 C C . MET B 1 135 ? -16.922 10.789 -2.049 1 85.69 135 MET B C 1
ATOM 3221 O O . MET B 1 135 ? -15.984 10.875 -2.84 1 85.69 135 MET B O 1
ATOM 3225 N N . VAL B 1 136 ? -16.797 11.023 -0.791 1 86.56 136 VAL B N 1
ATOM 3226 C CA . VAL B 1 136 ? -15.586 11.625 -0.253 1 86.56 136 VAL B CA 1
ATOM 3227 C C . VAL B 1 136 ? -14.477 10.578 -0.185 1 86.56 136 VAL B C 1
ATOM 3229 O O . VAL B 1 136 ? -13.297 10.922 -0.073 1 86.56 136 VAL B O 1
ATOM 3232 N N . ASN B 1 137 ? -14.867 9.281 -0.41 1 88.56 137 ASN B N 1
ATOM 3233 C CA . ASN B 1 137 ? -13.883 8.227 -0.194 1 88.56 137 ASN B CA 1
ATOM 3234 C C . ASN B 1 137 ? -13.727 7.34 -1.424 1 88.56 137 ASN B C 1
ATOM 3236 O O . ASN B 1 137 ? -13.234 6.219 -1.326 1 88.56 137 ASN B O 1
ATOM 3240 N N . LEU B 1 138 ? -14.109 7.809 -2.535 1 92.12 138 LEU B N 1
ATOM 3241 C CA . LEU B 1 138 ? -14.086 6.98 -3.736 1 92.12 138 LEU B CA 1
ATOM 3242 C C . LEU B 1 138 ? -12.664 6.57 -4.086 1 92.12 138 LEU B C 1
ATOM 3244 O O . LEU B 1 138 ? -12.398 5.402 -4.375 1 92.12 138 LEU B O 1
ATOM 3248 N N . GLY B 1 139 ? -11.758 7.543 -4.07 1 92.81 139 GLY B N 1
ATOM 3249 C CA . GLY B 1 139 ? -10.367 7.242 -4.379 1 92.81 139 GLY B CA 1
ATOM 3250 C C . GLY B 1 139 ? -9.75 6.238 -3.426 1 92.81 139 GLY B C 1
ATOM 3251 O O . GLY B 1 139 ? -9.148 5.25 -3.857 1 92.81 139 GLY B O 1
ATOM 3252 N N . SER B 1 140 ? -9.898 6.484 -2.162 1 91.56 140 SER B N 1
ATOM 3253 C CA . SER B 1 140 ? -9.359 5.586 -1.146 1 91.56 140 SER B CA 1
ATOM 3254 C C . SER B 1 140 ? -9.977 4.195 -1.251 1 91.56 140 SER B C 1
ATOM 3256 O O . SER B 1 140 ? -9.289 3.189 -1.091 1 91.56 140 SER B O 1
ATOM 3258 N N . THR B 1 141 ? -11.258 4.188 -1.483 1 94.19 141 THR B N 1
ATOM 3259 C CA . THR B 1 141 ? -11.953 2.92 -1.659 1 94.19 141 THR B CA 1
ATOM 3260 C C . THR B 1 141 ? -11.352 2.129 -2.818 1 94.19 141 THR B C 1
ATOM 3262 O O . THR B 1 141 ? -11.016 0.952 -2.666 1 94.19 141 THR B O 1
ATOM 3265 N N . ALA B 1 142 ? -11.172 2.783 -3.914 1 96.56 142 ALA B N 1
ATOM 3266 C CA . ALA B 1 142 ? -10.641 2.121 -5.098 1 96.56 142 ALA B CA 1
ATOM 3267 C C . ALA B 1 142 ? -9.195 1.673 -4.871 1 96.56 142 ALA B C 1
ATOM 3269 O O . ALA B 1 142 ? -8.781 0.624 -5.371 1 96.56 142 ALA B O 1
ATOM 3270 N N . MET B 1 143 ? -8.43 2.447 -4.148 1 94.5 143 MET B N 1
ATOM 3271 C CA . MET B 1 143 ? -7.051 2.082 -3.854 1 94.5 143 MET B CA 1
ATOM 3272 C C . MET B 1 143 ? -6.988 0.804 -3.023 1 94.5 143 MET B C 1
ATOM 3274 O O . MET B 1 143 ? -6.145 -0.059 -3.266 1 94.5 143 MET B O 1
ATOM 3278 N N . THR B 1 144 ? -7.879 0.676 -2.039 1 94.31 144 THR B N 1
ATOM 3279 C CA . THR B 1 144 ? -7.918 -0.538 -1.23 1 94.31 144 THR B CA 1
ATOM 3280 C C . THR B 1 144 ? -8.352 -1.734 -2.072 1 94.31 144 THR B C 1
ATOM 3282 O O . THR B 1 144 ? -7.879 -2.854 -1.861 1 94.31 144 THR B O 1
ATOM 3285 N N . ASP B 1 145 ? -9.273 -1.452 -3.014 1 98.06 145 ASP B N 1
ATOM 3286 C CA . ASP B 1 145 ? -9.688 -2.504 -3.936 1 98.06 145 ASP B CA 1
ATOM 3287 C C . ASP B 1 145 ? -8.5 -3.025 -4.746 1 98.06 145 ASP B C 1
ATOM 3289 O O . ASP B 1 145 ? -8.352 -4.234 -4.93 1 98.06 145 ASP B O 1
ATOM 3293 N N . ILE B 1 146 ? -7.727 -2.109 -5.227 1 97.81 146 ILE B N 1
ATOM 3294 C CA . ILE B 1 146 ? -6.586 -2.469 -6.062 1 97.81 146 ILE B CA 1
ATOM 3295 C C . ILE B 1 146 ? -5.617 -3.344 -5.27 1 97.81 146 ILE B C 1
ATOM 3297 O O . ILE B 1 146 ? -5.176 -4.387 -5.758 1 97.81 146 ILE B O 1
ATOM 3301 N N . ASP B 1 147 ? -5.332 -2.969 -4.051 1 94.38 147 ASP B N 1
ATOM 3302 C CA . ASP B 1 147 ? -4.438 -3.756 -3.211 1 94.38 147 ASP B CA 1
ATOM 3303 C C . ASP B 1 147 ? -4.988 -5.16 -2.98 1 94.38 147 ASP B C 1
ATOM 3305 O O . ASP B 1 147 ? -4.254 -6.145 -3.072 1 94.38 147 ASP B O 1
ATOM 3309 N N . ALA B 1 148 ? -6.258 -5.203 -2.684 1 97.06 148 ALA B N 1
ATOM 3310 C CA . ALA B 1 148 ? -6.898 -6.488 -2.428 1 97.06 148 ALA B CA 1
ATOM 3311 C C . ALA B 1 148 ? -6.887 -7.367 -3.674 1 97.06 148 ALA B C 1
ATOM 3313 O O . ALA B 1 148 ? -6.523 -8.547 -3.609 1 97.06 148 ALA B O 1
ATOM 3314 N N . LEU B 1 149 ? -7.207 -6.773 -4.777 1 98.69 149 LEU B N 1
ATOM 3315 C CA . LEU B 1 149 ? -7.281 -7.516 -6.035 1 98.69 149 LEU B CA 1
ATOM 3316 C C . LEU B 1 149 ? -5.906 -8.047 -6.43 1 98.69 149 LEU B C 1
ATOM 3318 O O . LEU B 1 149 ? -5.777 -9.219 -6.801 1 98.69 149 LEU B O 1
ATOM 3322 N N . GLN B 1 150 ? -4.918 -7.223 -6.359 1 97.06 150 GLN B N 1
ATOM 3323 C CA . GLN B 1 150 ? -3.58 -7.645 -6.766 1 97.06 150 GLN B CA 1
ATOM 3324 C C . GLN B 1 150 ? -3.041 -8.727 -5.836 1 97.06 150 GLN B C 1
ATOM 3326 O O . GLN B 1 150 ? -2.371 -9.656 -6.285 1 97.06 150 GLN B O 1
ATOM 3331 N N . SER B 1 151 ? -3.357 -8.609 -4.57 1 95.88 151 SER B N 1
ATOM 3332 C CA . SER B 1 151 ? -2.92 -9.641 -3.641 1 95.88 151 SER B CA 1
ATOM 3333 C C . SER B 1 151 ? -3.652 -10.953 -3.887 1 95.88 151 SER B C 1
ATOM 3335 O O . SER B 1 151 ? -3.055 -12.031 -3.812 1 95.88 151 SER B O 1
ATOM 3337 N N . LEU B 1 152 ? -4.938 -10.875 -4.168 1 98.25 152 LEU B N 1
ATOM 3338 C CA . LEU B 1 152 ? -5.711 -12.062 -4.492 1 98.25 152 LEU B CA 1
ATOM 3339 C C . LEU B 1 152 ? -5.195 -12.719 -5.77 1 98.25 152 LEU B C 1
ATOM 3341 O O . LEU B 1 152 ? -5.043 -13.938 -5.828 1 98.25 152 LEU B O 1
ATOM 3345 N N . SER B 1 153 ? -4.965 -11.891 -6.746 1 98.38 153 SER B N 1
ATOM 3346 C CA . SER B 1 153 ? -4.453 -12.391 -8.016 1 98.38 153 SER B CA 1
ATOM 3347 C C . SER B 1 153 ? -3.158 -13.172 -7.816 1 98.38 153 SER B C 1
ATOM 3349 O O . SER B 1 153 ? -3.025 -14.297 -8.297 1 98.38 153 SER B O 1
ATOM 3351 N N . ARG B 1 154 ? -2.209 -12.578 -7.109 1 96.5 154 ARG B N 1
ATOM 3352 C CA . ARG B 1 154 ? -0.924 -13.227 -6.879 1 96.5 154 ARG B CA 1
ATOM 3353 C C . ARG B 1 154 ? -1.104 -14.539 -6.129 1 96.5 154 ARG B C 1
ATOM 3355 O O . ARG B 1 154 ? -0.533 -15.562 -6.512 1 96.5 154 ARG B O 1
ATOM 3362 N N . ARG B 1 155 ? -1.878 -14.539 -5.094 1 96.94 155 ARG B N 1
ATOM 3363 C CA . ARG B 1 155 ? -2.121 -15.719 -4.273 1 96.94 155 ARG B CA 1
ATOM 3364 C C . ARG B 1 155 ? -2.719 -16.859 -5.102 1 96.94 155 ARG B C 1
ATOM 3366 O O . ARG B 1 155 ? -2.305 -18 -4.98 1 96.94 155 ARG B O 1
ATOM 3373 N N . ILE B 1 156 ? -3.666 -16.516 -5.879 1 98.44 156 ILE B N 1
ATOM 3374 C CA . ILE B 1 156 ? -4.402 -17.516 -6.637 1 98.44 156 ILE B CA 1
ATOM 3375 C C . ILE B 1 156 ? -3.521 -18.062 -7.762 1 98.44 156 ILE B C 1
ATOM 3377 O O . ILE B 1 156 ? -3.426 -19.281 -7.945 1 98.44 156 ILE B O 1
ATOM 3381 N N . HIS B 1 157 ? -2.844 -17.219 -8.461 1 98.19 157 HIS B N 1
ATOM 3382 C CA . HIS B 1 157 ? -2.014 -17.656 -9.578 1 98.19 157 HIS B CA 1
ATOM 3383 C C . HIS B 1 157 ? -0.756 -18.359 -9.086 1 98.19 157 HIS B C 1
ATOM 3385 O O . HIS B 1 157 ? -0.107 -19.094 -9.844 1 98.19 157 HIS B O 1
ATOM 3391 N N . PHE B 1 158 ? -0.413 -18.109 -7.824 1 96.75 158 PHE B N 1
ATOM 3392 C CA . PHE B 1 158 ? 0.724 -18.812 -7.238 1 96.75 158 PHE B CA 1
ATOM 3393 C C . PHE B 1 158 ? 0.497 -20.312 -7.254 1 96.75 158 PHE B C 1
ATOM 3395 O O . PHE B 1 158 ? 1.448 -21.094 -7.152 1 96.75 158 PHE B O 1
ATOM 3402 N N . GLY B 1 159 ? -0.701 -20.766 -7.414 1 97.38 159 GLY B N 1
ATOM 3403 C CA . GLY B 1 159 ? -1.06 -22.172 -7.559 1 97.38 159 GLY B CA 1
ATOM 3404 C C . GLY B 1 159 ? -0.313 -22.859 -8.688 1 97.38 159 GLY B C 1
ATOM 3405 O O . GLY B 1 159 ? -0.118 -24.078 -8.648 1 97.38 159 GLY B O 1
ATOM 3406 N N . MET B 1 160 ? 0.1 -22.125 -9.625 1 97.75 160 MET B N 1
ATOM 3407 C CA . MET B 1 160 ? 0.82 -22.719 -10.742 1 97.75 160 MET B CA 1
ATOM 3408 C C . MET B 1 160 ? 2.172 -23.266 -10.289 1 97.75 160 MET B C 1
ATOM 3410 O O . MET B 1 160 ? 2.646 -24.281 -10.812 1 97.75 160 MET B O 1
ATOM 3414 N N . PHE B 1 161 ? 2.801 -22.594 -9.352 1 97.06 161 PHE B N 1
ATOM 3415 C CA . PHE B 1 161 ? 4.043 -23.094 -8.781 1 97.06 161 PHE B CA 1
ATOM 3416 C C . PHE B 1 161 ? 3.789 -24.359 -7.973 1 97.06 161 PHE B C 1
ATOM 3418 O O . PHE B 1 161 ? 4.602 -25.297 -7.992 1 97.06 161 PHE B O 1
ATOM 3425 N N . VAL B 1 162 ? 2.66 -24.375 -7.27 1 96.69 162 VAL B N 1
ATOM 3426 C CA . VAL B 1 162 ? 2.256 -25.562 -6.539 1 96.69 162 VAL B CA 1
ATOM 3427 C C . VAL B 1 162 ? 2.059 -26.734 -7.508 1 96.69 162 VAL B C 1
ATOM 3429 O O . VAL B 1 162 ? 2.574 -27.828 -7.285 1 96.69 162 VAL B O 1
ATOM 3432 N N . ALA B 1 163 ? 1.339 -26.469 -8.547 1 97.75 163 ALA B N 1
ATOM 3433 C CA . ALA B 1 163 ? 1.049 -27.484 -9.555 1 97.75 163 ALA B CA 1
ATOM 3434 C C . ALA B 1 163 ? 2.334 -28.031 -10.164 1 97.75 163 ALA B C 1
ATOM 3436 O O . ALA B 1 163 ? 2.498 -29.25 -10.297 1 97.75 163 ALA B O 1
ATOM 3437 N N . GLU B 1 164 ? 3.205 -27.125 -10.547 1 97.69 164 GLU B N 1
ATOM 3438 C CA . GLU B 1 164 ? 4.465 -27.547 -11.156 1 97.69 164 GLU B CA 1
ATOM 3439 C C . GLU B 1 164 ? 5.301 -28.375 -10.188 1 97.69 164 GLU B C 1
ATOM 3441 O O . GLU B 1 164 ? 5.879 -29.391 -10.562 1 97.69 164 GLU B O 1
ATOM 3446 N N . ALA B 1 165 ? 5.391 -27.906 -8.953 1 96.38 165 ALA B N 1
ATOM 3447 C CA . ALA B 1 165 ? 6.148 -28.625 -7.93 1 96.38 165 ALA B CA 1
ATOM 3448 C C . ALA B 1 165 ? 5.59 -30.031 -7.719 1 96.38 165 ALA B C 1
ATOM 3450 O O . ALA B 1 165 ? 6.344 -31 -7.625 1 96.38 165 ALA B O 1
ATOM 3451 N N . LYS B 1 166 ? 4.328 -30.188 -7.656 1 96.38 166 LYS B N 1
ATOM 3452 C CA . LYS B 1 166 ? 3.682 -31.484 -7.461 1 96.38 166 LYS B CA 1
ATOM 3453 C C . LYS B 1 166 ? 3.861 -32.375 -8.68 1 96.38 166 LYS B C 1
ATOM 3455 O O . LYS B 1 166 ? 4.105 -33.562 -8.547 1 96.38 166 LYS B O 1
ATOM 3460 N N . PHE B 1 167 ? 3.732 -31.812 -9.836 1 97.56 167 PHE B N 1
ATOM 3461 C CA . PHE B 1 167 ? 3.945 -32.562 -11.062 1 97.56 167 PHE B CA 1
ATOM 3462 C C . PHE B 1 167 ? 5.34 -33.188 -11.078 1 97.56 167 PHE B C 1
ATOM 3464 O O . PHE B 1 167 ? 5.496 -34.375 -11.375 1 97.56 167 PHE B O 1
ATOM 3471 N N . ARG B 1 168 ? 6.25 -32.344 -10.719 1 95.62 168 ARG B N 1
ATOM 3472 C CA . ARG B 1 168 ? 7.637 -32.812 -10.75 1 95.62 168 ARG B CA 1
ATOM 3473 C C . ARG B 1 168 ? 7.895 -33.844 -9.68 1 95.62 168 ARG B C 1
ATOM 3475 O O . ARG B 1 168 ? 8.688 -34.781 -9.883 1 95.62 168 ARG B O 1
ATOM 3482 N N . SER B 1 169 ? 7.258 -33.75 -8.57 1 95 169 SER B N 1
ATOM 3483 C CA . SER B 1 169 ? 7.453 -34.688 -7.461 1 95 169 SER B CA 1
ATOM 3484 C C . SER B 1 169 ? 6.723 -36 -7.707 1 95 169 SER B C 1
ATOM 3486 O O . SER B 1 169 ? 7.141 -37.031 -7.211 1 95 169 SER B O 1
ATOM 3488 N N . GLU B 1 170 ? 5.629 -35.938 -8.375 1 96.38 170 GLU B N 1
ATOM 3489 C CA . GLU B 1 170 ? 4.816 -37.125 -8.672 1 96.38 170 GLU B CA 1
ATOM 3490 C C . GLU B 1 170 ? 4.504 -37.219 -10.164 1 96.38 170 GLU B C 1
ATOM 3492 O O . GLU B 1 170 ? 3.346 -37.375 -10.555 1 96.38 170 GLU B O 1
ATOM 3497 N N . ARG B 1 171 ? 5.492 -37.281 -10.945 1 96.38 171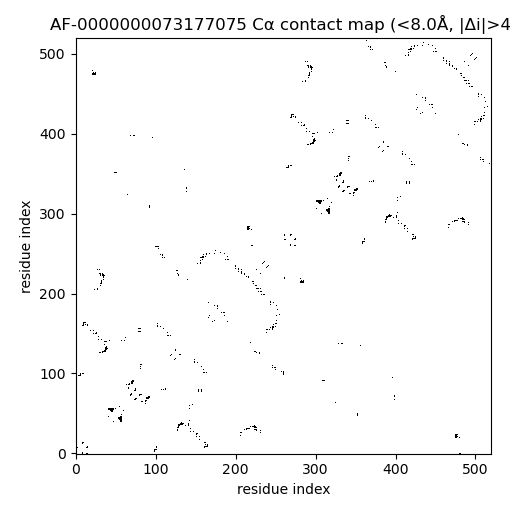 ARG B N 1
ATOM 3498 C CA . ARG B 1 171 ? 5.387 -37.156 -12.391 1 96.38 171 ARG B CA 1
ATOM 3499 C C . ARG B 1 171 ? 4.562 -38.281 -12.984 1 96.38 171 ARG B C 1
ATOM 3501 O O . ARG B 1 171 ? 3.697 -38.062 -13.828 1 96.38 171 ARG B O 1
ATOM 3508 N N . GLU B 1 172 ? 4.859 -39.469 -12.531 1 97.56 172 GLU B N 1
ATOM 3509 C CA . GLU B 1 172 ? 4.156 -40.625 -13.078 1 97.56 172 GLU B CA 1
ATOM 3510 C C . GLU B 1 172 ? 2.656 -40.562 -12.812 1 97.56 172 GLU B C 1
ATOM 3512 O O . GLU B 1 172 ? 1.849 -40.781 -13.719 1 97.56 172 GLU B O 1
ATOM 3517 N N . ARG B 1 173 ? 2.355 -40.156 -11.648 1 97.62 173 ARG B N 1
ATOM 3518 C CA . ARG B 1 173 ? 0.954 -40.062 -11.258 1 97.62 173 ARG B CA 1
ATOM 3519 C C . ARG B 1 173 ? 0.23 -39 -12.07 1 97.62 173 ARG B C 1
ATOM 3521 O O . ARG B 1 173 ? -0.832 -39.25 -12.641 1 97.62 173 ARG B O 1
ATOM 3528 N N . PHE B 1 174 ? 0.784 -37.844 -12.188 1 97.94 174 PHE B N 1
ATOM 3529 C CA . PHE B 1 174 ? 0.118 -36.75 -12.867 1 97.94 174 PHE B CA 1
ATOM 3530 C C . PHE B 1 174 ? 0.112 -36.969 -14.375 1 97.94 174 PHE B C 1
ATOM 3532 O O . PHE B 1 174 ? -0.838 -36.562 -15.062 1 97.94 174 PHE B O 1
ATOM 3539 N N . THR B 1 175 ? 1.143 -37.625 -14.914 1 97.94 175 THR B N 1
ATOM 3540 C CA . THR B 1 175 ? 1.165 -37.969 -16.344 1 97.94 175 THR B CA 1
ATOM 3541 C C . THR B 1 175 ? -0.011 -38.875 -16.703 1 97.94 175 THR B C 1
ATOM 3543 O O . THR B 1 175 ? -0.692 -38.625 -17.703 1 97.94 175 THR B O 1
ATOM 3546 N N . LYS B 1 176 ? -0.212 -39.812 -15.875 1 98.19 176 LYS B N 1
ATOM 3547 C CA . LYS B 1 176 ? -1.325 -40.719 -16.109 1 98.19 176 LYS B CA 1
ATOM 3548 C C . LYS B 1 176 ? -2.662 -40 -16.062 1 98.19 176 LYS B C 1
ATOM 3550 O O . LYS B 1 176 ? -3.496 -40.156 -16.953 1 98.19 176 LYS B O 1
ATOM 3555 N N . LEU B 1 177 ? -2.867 -39.188 -15.047 1 98.19 177 LEU B N 1
ATOM 3556 C CA . LEU B 1 177 ? -4.121 -38.469 -14.867 1 98.19 177 LEU B CA 1
ATOM 3557 C C . LEU B 1 177 ? -4.371 -37.5 -16.031 1 98.19 177 LEU B C 1
ATOM 3559 O O . LEU B 1 177 ? -5.504 -37.375 -16.484 1 98.19 177 LEU B O 1
ATOM 3563 N N . ILE B 1 178 ? -3.342 -36.812 -16.531 1 97.88 178 ILE B N 1
ATOM 3564 C CA . ILE B 1 178 ? -3.449 -35.844 -17.609 1 97.88 178 ILE B CA 1
ATOM 3565 C C . ILE B 1 178 ? -3.791 -36.531 -18.922 1 97.88 178 ILE B C 1
ATOM 3567 O O . ILE B 1 178 ? -4.676 -36.094 -19.672 1 97.88 178 ILE B O 1
ATOM 3571 N N . ARG B 1 179 ? -3.115 -37.688 -19.141 1 97.69 179 ARG B N 1
ATOM 3572 C CA . ARG B 1 179 ? -3.359 -38.438 -20.359 1 97.69 179 ARG B CA 1
ATOM 3573 C C . ARG B 1 179 ? -4.785 -38.969 -20.406 1 97.69 179 ARG B C 1
ATOM 3575 O O . ARG B 1 179 ? -5.395 -39.062 -21.469 1 97.69 179 ARG B O 1
ATOM 3582 N N . GLU B 1 180 ? -5.301 -39.25 -19.281 1 97.69 180 GLU B N 1
ATOM 3583 C CA . GLU B 1 180 ? -6.656 -39.781 -19.172 1 97.69 180 GLU B CA 1
ATOM 3584 C C . GLU B 1 180 ? -7.684 -38.656 -19.094 1 97.69 180 GLU B C 1
ATOM 3586 O O . GLU B 1 180 ? -8.883 -38.906 -19 1 97.69 180 GLU B O 1
ATOM 3591 N N . ASN B 1 181 ? -7.207 -37.5 -19.188 1 96.25 181 ASN B N 1
ATOM 3592 C CA . ASN B 1 181 ? -8.07 -36.312 -19.031 1 96.25 181 ASN B CA 1
ATOM 3593 C C . ASN B 1 181 ? -8.969 -36.438 -17.812 1 96.25 181 ASN B C 1
ATOM 3595 O O . ASN B 1 181 ? -10.172 -36.156 -17.891 1 96.25 181 ASN B O 1
ATOM 3599 N N . ASP B 1 182 ? -8.383 -36.938 -16.734 1 96.88 182 ASP B N 1
ATOM 3600 C CA . ASP B 1 182 ? -9.117 -37.188 -15.492 1 96.88 182 ASP B CA 1
ATOM 3601 C C . ASP B 1 182 ? -9.117 -35.938 -14.602 1 96.88 182 ASP B C 1
ATOM 3603 O O . ASP B 1 182 ? -8.43 -35.906 -13.578 1 96.88 182 ASP B O 1
ATOM 3607 N N . VAL B 1 183 ? -9.906 -35.062 -14.906 1 97.19 183 VAL B N 1
ATOM 3608 C CA . VAL B 1 183 ? -9.961 -33.781 -14.211 1 97.19 183 VAL B CA 1
ATOM 3609 C C . VAL B 1 183 ? -10.242 -34 -12.727 1 97.19 183 VAL B C 1
ATOM 3611 O O . VAL B 1 183 ? -9.586 -33.406 -11.867 1 97.19 183 VAL B O 1
ATOM 3614 N N . LYS B 1 184 ? -11.195 -34.812 -12.422 1 96.69 184 LYS B N 1
ATOM 3615 C CA . LYS B 1 184 ? -11.531 -35.094 -11.031 1 96.69 184 LYS B CA 1
ATOM 3616 C C . LYS B 1 184 ? -10.359 -35.75 -10.312 1 96.69 184 LYS B C 1
ATOM 3618 O O . LYS B 1 184 ? -10.086 -35.438 -9.148 1 96.69 184 LYS B O 1
ATOM 3623 N N . GLY B 1 185 ? -9.711 -36.625 -10.984 1 97.38 185 GLY B N 1
ATOM 3624 C CA . GLY B 1 185 ? -8.531 -37.281 -10.422 1 97.38 185 GLY B CA 1
ATOM 3625 C C . GLY B 1 185 ? -7.422 -36.281 -10.102 1 97.38 185 GLY B C 1
ATOM 3626 O O . GLY B 1 185 ? -6.762 -36.406 -9.07 1 97.38 185 GLY B O 1
ATOM 3627 N N . ILE B 1 186 ? -7.191 -35.344 -11.008 1 97.94 186 ILE B N 1
ATOM 3628 C CA . ILE B 1 186 ? -6.195 -34.312 -10.789 1 97.94 186 ILE B CA 1
ATOM 3629 C C . ILE B 1 186 ? -6.598 -33.438 -9.594 1 97.94 186 ILE B C 1
ATOM 3631 O O . ILE B 1 186 ? -5.777 -33.156 -8.711 1 97.94 186 ILE B O 1
ATOM 3635 N N . GLU B 1 187 ? -7.82 -33.031 -9.555 1 96.81 187 GLU B N 1
ATOM 3636 C CA . GLU B 1 187 ? -8.32 -32.25 -8.43 1 96.81 187 GLU B CA 1
ATOM 3637 C C . GLU B 1 187 ? -8.102 -32.969 -7.105 1 96.81 187 GLU B C 1
ATOM 3639 O O . GLU B 1 187 ? -7.68 -32.344 -6.125 1 96.81 187 GLU B O 1
ATOM 3644 N N . ASP B 1 188 ? -8.43 -34.219 -7.086 1 95.81 188 ASP B N 1
ATOM 3645 C CA . ASP B 1 188 ? -8.258 -35 -5.867 1 95.81 188 ASP B CA 1
ATOM 3646 C C . ASP B 1 188 ? -6.789 -35.094 -5.469 1 95.81 188 ASP B C 1
ATOM 3648 O O . ASP B 1 188 ? -6.457 -35.031 -4.285 1 95.81 188 ASP B O 1
ATOM 3652 N N . ALA B 1 189 ? -5.984 -35.219 -6.43 1 96 189 ALA B N 1
ATOM 3653 C CA . ALA B 1 189 ? -4.555 -35.406 -6.184 1 96 189 ALA B CA 1
ATOM 3654 C C . ALA B 1 189 ? -3.939 -34.125 -5.602 1 96 189 ALA B C 1
ATOM 3656 O O . ALA B 1 189 ? -3.004 -34.188 -4.801 1 96 189 ALA B O 1
ATOM 3657 N N . ILE B 1 190 ? -4.449 -32.969 -6.008 1 95.56 190 ILE B N 1
ATOM 3658 C CA . ILE B 1 190 ? -3.822 -31.75 -5.551 1 95.56 190 ILE B CA 1
ATOM 3659 C C . ILE B 1 190 ? -4.52 -31.25 -4.289 1 95.56 190 ILE B C 1
ATOM 3661 O O . ILE B 1 190 ? -4.066 -30.297 -3.654 1 95.56 190 ILE B O 1
ATOM 3665 N N . THR B 1 191 ? -5.625 -31.891 -3.939 1 94 191 THR B N 1
ATOM 3666 C CA . THR B 1 191 ? -6.387 -31.484 -2.768 1 94 191 THR B CA 1
ATOM 3667 C C . THR B 1 191 ? -5.863 -32.156 -1.51 1 94 191 THR B C 1
ATOM 3669 O O . THR B 1 191 ? -5.672 -33.375 -1.494 1 94 191 THR B O 1
ATOM 3672 N N . ASN B 1 192 ? -5.473 -31.438 -0.549 1 91.94 192 ASN B N 1
ATOM 3673 C CA . ASN B 1 192 ? -5.156 -31.906 0.795 1 91.94 192 ASN B CA 1
ATOM 3674 C C . ASN B 1 192 ? -6.059 -31.266 1.843 1 91.94 192 ASN B C 1
ATOM 3676 O O . ASN B 1 192 ? -5.758 -30.172 2.342 1 91.94 192 ASN B O 1
ATOM 3680 N N . LYS B 1 193 ? -7.043 -31.969 2.258 1 93.06 193 LYS B N 1
ATOM 3681 C CA . LYS B 1 193 ? -8.078 -31.438 3.139 1 93.06 193 LYS B CA 1
ATOM 3682 C C . LYS B 1 193 ? -7.488 -31.016 4.484 1 93.06 193 LYS B C 1
ATOM 3684 O O . LYS B 1 193 ? -7.938 -30.047 5.09 1 93.06 193 LYS B O 1
ATOM 3689 N N . VAL B 1 194 ? -6.594 -31.719 4.961 1 93.31 194 VAL B N 1
ATOM 3690 C CA . VAL B 1 194 ? -5.965 -31.422 6.246 1 93.31 194 VAL B CA 1
ATOM 3691 C C . VAL B 1 194 ? -5.25 -30.062 6.172 1 93.31 194 VAL B C 1
ATOM 3693 O O . VAL B 1 194 ? -5.363 -29.25 7.09 1 93.31 194 VAL B O 1
ATOM 3696 N N . VAL B 1 195 ? -4.562 -29.891 5.074 1 91.31 195 VAL B N 1
ATOM 3697 C CA . VAL B 1 195 ? -3.846 -28.641 4.875 1 91.31 195 VAL B CA 1
ATOM 3698 C C . VAL B 1 195 ? -4.844 -27.5 4.73 1 91.31 195 VAL B C 1
ATOM 3700 O O . VAL B 1 195 ? -4.652 -26.422 5.305 1 91.31 195 VAL B O 1
ATOM 3703 N N . GLU B 1 196 ? -5.887 -27.75 3.992 1 94.19 196 GLU B N 1
ATOM 3704 C CA . GLU B 1 196 ? -6.91 -26.734 3.805 1 94.19 196 GLU B CA 1
ATOM 3705 C C . GLU B 1 196 ? -7.543 -26.328 5.137 1 94.19 196 GLU B C 1
ATOM 3707 O O . GLU B 1 196 ? -7.727 -25.141 5.406 1 94.19 196 GLU B O 1
ATOM 3712 N N . ASP B 1 197 ? -7.805 -27.281 5.969 1 94.94 197 ASP B N 1
ATOM 3713 C CA . ASP B 1 197 ? -8.398 -27 7.273 1 94.94 197 ASP B CA 1
ATOM 3714 C C . ASP B 1 197 ? -7.445 -26.188 8.148 1 94.94 197 ASP B C 1
ATOM 3716 O O . ASP B 1 197 ? -7.871 -25.297 8.883 1 94.94 197 ASP B O 1
ATOM 3720 N N . LYS B 1 198 ? -6.266 -26.531 8.062 1 94.81 198 LYS B N 1
ATOM 3721 C CA . LYS B 1 198 ? -5.258 -25.797 8.82 1 94.81 198 LYS B CA 1
ATOM 3722 C C . LYS B 1 198 ? -5.176 -24.344 8.359 1 94.81 198 LYS B C 1
ATOM 3724 O O . LYS B 1 198 ? -4.988 -23.438 9.18 1 94.81 198 LYS B O 1
ATOM 3729 N N . ILE B 1 199 ? -5.238 -24.156 7.066 1 94.75 199 ILE B N 1
ATOM 3730 C CA . ILE B 1 199 ? -5.234 -22.797 6.512 1 94.75 199 ILE B CA 1
ATOM 3731 C C . ILE B 1 199 ? -6.398 -22 7.094 1 94.75 199 ILE B C 1
ATOM 3733 O O . ILE B 1 199 ? -6.219 -20.875 7.539 1 94.75 199 ILE B O 1
ATOM 3737 N N . LEU B 1 200 ? -7.574 -22.609 7.109 1 96.62 200 LEU B N 1
ATOM 3738 C CA . LEU B 1 200 ? -8.773 -21.922 7.574 1 96.62 200 LEU B CA 1
ATOM 3739 C C . LEU B 1 200 ? -8.672 -21.594 9.055 1 96.62 200 LEU B C 1
ATOM 3741 O O . LEU B 1 200 ? -9.055 -20.5 9.484 1 96.62 200 LEU B O 1
ATOM 3745 N N . LEU B 1 201 ? -8.117 -22.484 9.844 1 95.69 201 LEU B N 1
ATOM 3746 C CA . LEU B 1 201 ? -7.918 -22.25 11.266 1 95.69 201 LEU B CA 1
ATOM 3747 C C . LEU B 1 201 ? -6.918 -21.109 11.484 1 95.69 201 LEU B C 1
ATOM 3749 O O . LEU B 1 201 ? -7.117 -20.266 12.359 1 95.69 201 LEU B O 1
ATOM 3753 N N . ARG B 1 202 ? -5.898 -21.125 10.758 1 94.38 202 ARG B N 1
ATOM 3754 C CA . ARG B 1 202 ? -4.883 -20.078 10.859 1 94.38 202 ARG B CA 1
ATOM 3755 C C . ARG B 1 202 ? -5.461 -18.719 10.492 1 94.38 202 ARG B C 1
ATOM 3757 O O . ARG B 1 202 ? -5.176 -17.719 11.148 1 94.38 202 ARG B O 1
ATOM 3764 N N . LEU B 1 203 ? -6.246 -18.719 9.461 1 94 203 LEU B N 1
ATOM 3765 C CA . LEU B 1 203 ? -6.898 -17.469 9.039 1 94 203 LEU B CA 1
ATOM 3766 C C . LEU B 1 203 ? -7.801 -16.938 10.141 1 94 203 LEU B C 1
ATOM 3768 O O . LEU B 1 203 ? -7.855 -15.719 10.359 1 94 203 LEU B O 1
ATOM 3772 N N . LEU B 1 204 ? -8.516 -17.828 10.789 1 93.62 204 LEU B N 1
ATOM 3773 C CA . LEU B 1 204 ? -9.383 -17.422 11.891 1 93.62 204 LEU B CA 1
ATOM 3774 C C . LEU B 1 204 ? -8.562 -16.781 13.008 1 93.62 204 LEU B C 1
ATOM 3776 O O . LEU B 1 204 ? -8.93 -15.719 13.523 1 93.62 204 LEU B O 1
ATOM 3780 N N . GLU B 1 205 ? -7.473 -17.375 13.344 1 90.88 205 GLU B N 1
ATOM 3781 C CA . GLU B 1 205 ? -6.598 -16.875 14.398 1 90.88 205 GLU B CA 1
ATOM 3782 C C . GLU B 1 205 ? -5.973 -15.539 14.008 1 90.88 205 GLU B C 1
ATOM 3784 O O . GLU B 1 205 ? -5.949 -14.602 14.805 1 90.88 205 GLU B O 1
ATOM 3789 N N . LYS B 1 206 ? -5.48 -15.453 12.805 1 86.94 206 LYS B N 1
ATOM 3790 C CA . LYS B 1 206 ? -4.891 -14.211 12.312 1 86.94 206 LYS B CA 1
ATOM 3791 C C . LYS B 1 206 ? -5.926 -13.094 12.266 1 86.94 206 LYS B C 1
ATOM 3793 O O . LYS B 1 206 ? -5.633 -11.953 12.641 1 86.94 206 LYS B O 1
ATOM 3798 N N . GLY B 1 207 ? -7.102 -13.438 11.742 1 86.38 207 GLY B N 1
ATOM 3799 C CA . GLY B 1 207 ? -8.172 -12.461 11.688 1 86.38 207 GLY B CA 1
ATOM 3800 C C . GLY B 1 207 ? -8.531 -11.883 13.039 1 86.38 207 GLY B C 1
ATOM 3801 O O . GLY B 1 207 ? -8.805 -10.688 13.156 1 86.38 207 GLY B O 1
ATOM 3802 N N . LYS B 1 208 ? -8.477 -12.703 14.102 1 84.88 208 LYS B N 1
ATOM 3803 C CA . LYS B 1 208 ? -8.742 -12.258 15.461 1 84.88 208 LYS B CA 1
ATOM 3804 C C . LYS B 1 208 ? -7.621 -11.359 15.977 1 84.88 208 LYS B C 1
ATOM 3806 O O . LYS B 1 208 ? -7.875 -10.375 16.672 1 84.88 208 LYS B O 1
ATOM 3811 N N . ALA B 1 209 ? -6.484 -11.672 15.602 1 77.88 209 ALA B N 1
ATOM 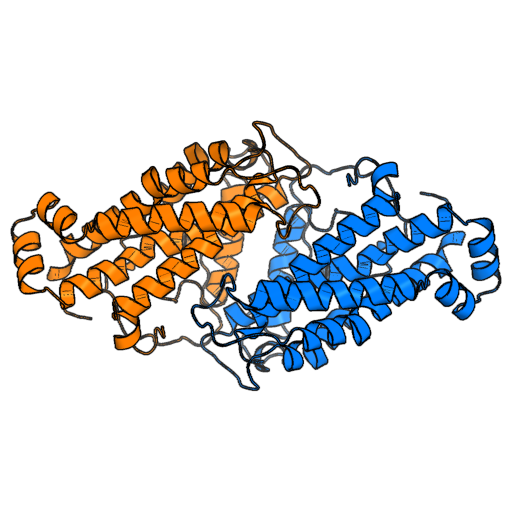3812 C CA . ALA B 1 209 ? -5.312 -10.938 16.078 1 77.88 209 ALA B CA 1
ATOM 3813 C C . ALA B 1 209 ? -5.219 -9.57 15.422 1 77.88 209 ALA B C 1
ATOM 3815 O O . ALA B 1 209 ? -4.922 -8.57 16.094 1 77.88 209 ALA B O 1
ATOM 3816 N N . TYR B 1 210 ? -5.402 -9.43 14.102 1 73.44 210 TYR B N 1
ATOM 3817 C CA . TYR B 1 210 ? -5.266 -8.195 13.336 1 73.44 210 TYR B CA 1
ATOM 3818 C C . TYR B 1 210 ? -6.426 -7.25 13.625 1 73.44 210 TYR B C 1
ATOM 3820 O O . TYR B 1 210 ? -6.289 -6.031 13.477 1 73.44 210 TYR B O 1
ATOM 3828 N N . GLY B 1 211 ? -7.566 -7.664 13.969 1 63.84 211 GLY B N 1
ATOM 3829 C CA . GLY B 1 211 ? -8.75 -6.859 14.203 1 63.84 211 GLY B CA 1
ATOM 3830 C C . GLY B 1 211 ? -8.625 -5.945 15.406 1 63.84 211 GLY B C 1
ATOM 3831 O O . GLY B 1 211 ? -9.414 -5.012 15.57 1 63.84 211 GLY B O 1
ATOM 3832 N N . VAL B 1 212 ? -7.703 -6.02 16.172 1 60.31 212 VAL B N 1
ATOM 3833 C CA . VAL B 1 212 ? -7.652 -5.266 17.422 1 60.31 212 VAL B CA 1
ATOM 3834 C C . VAL B 1 212 ? -7.062 -3.881 17.172 1 60.31 212 VAL B C 1
ATOM 3836 O O . VAL B 1 212 ? -7.457 -2.902 17.812 1 60.31 212 VAL B O 1
ATOM 3839 N N . ASP B 1 213 ? -6.148 -3.609 16.281 1 59.31 213 ASP B N 1
ATOM 3840 C CA . ASP B 1 213 ? -5.602 -2.279 16.031 1 59.31 213 ASP B CA 1
ATOM 3841 C C . ASP B 1 213 ? -5.113 -2.152 14.594 1 59.31 213 ASP B C 1
ATOM 3843 O O . ASP B 1 213 ? -3.926 -2.342 14.32 1 59.31 213 ASP B O 1
ATOM 3847 N N . PRO B 1 214 ? -6.125 -1.795 13.75 1 57.34 214 PRO B N 1
ATOM 3848 C CA . PRO B 1 214 ? -5.723 -1.842 12.336 1 57.34 214 PRO B CA 1
ATOM 3849 C C . PRO B 1 214 ? -4.875 -0.641 11.93 1 57.34 214 PRO B C 1
ATOM 3851 O O . PRO B 1 214 ? -4.988 0.434 12.523 1 57.34 214 PRO B O 1
ATOM 3854 N N . THR B 1 215 ? -3.725 -0.817 11.289 1 60.34 215 THR B N 1
ATOM 3855 C CA . THR B 1 215 ? -3.053 0.231 10.531 1 60.34 215 THR B CA 1
ATOM 3856 C C . THR B 1 215 ? -3.98 0.804 9.461 1 60.34 215 THR B C 1
ATOM 3858 O O . THR B 1 215 ? -4.777 0.074 8.867 1 60.34 215 THR B O 1
ATOM 3861 N N . LEU B 1 216 ? -4.242 2.092 9.492 1 64.88 216 LEU B N 1
ATOM 3862 C CA . LEU B 1 216 ? -5.129 2.654 8.477 1 64.88 216 LEU B CA 1
ATOM 3863 C C . LEU B 1 216 ? -4.355 3.525 7.496 1 64.88 216 LEU B C 1
ATOM 3865 O O . LEU B 1 216 ? -4.012 4.668 7.809 1 64.88 216 LEU B O 1
ATOM 3869 N N . LYS B 1 217 ? -4.16 2.994 6.359 1 65.19 217 LYS B N 1
ATOM 3870 C CA . LYS B 1 217 ? -3.389 3.639 5.301 1 65.19 217 LYS B CA 1
ATOM 3871 C C . LYS B 1 217 ? -4.195 4.746 4.625 1 65.19 217 LYS B C 1
ATOM 3873 O O . LYS B 1 217 ? -3.662 5.812 4.324 1 65.19 217 LYS B O 1
ATOM 3878 N N . PHE B 1 218 ? -5.465 4.465 4.516 1 62.78 218 PHE B N 1
ATOM 3879 C CA . PHE B 1 218 ? -6.18 5.332 3.586 1 62.78 218 PHE B CA 1
ATOM 3880 C C . PHE B 1 218 ? -7.27 6.117 4.309 1 62.78 218 PHE B C 1
ATOM 3882 O O . PHE B 1 218 ? -7.891 7.008 3.727 1 62.78 218 PHE B O 1
ATOM 3889 N N . THR B 1 219 ? -7.633 5.73 5.512 1 61.22 219 THR B N 1
ATOM 3890 C CA . THR B 1 219 ? -8.711 6.414 6.219 1 61.22 219 THR B CA 1
ATOM 3891 C C . THR B 1 219 ? -8.344 6.621 7.688 1 61.22 219 THR B C 1
ATOM 3893 O O . THR B 1 219 ? -7.426 5.977 8.203 1 61.22 219 THR B O 1
ATOM 3896 N N . GLN B 1 220 ? -8.953 7.648 8.203 1 60.5 220 GLN B N 1
ATOM 3897 C CA . GLN B 1 220 ? -8.812 7.875 9.641 1 60.5 220 GLN B CA 1
ATOM 3898 C C . GLN B 1 220 ? -9.969 7.25 10.414 1 60.5 220 GLN B C 1
ATOM 3900 O O . GLN B 1 220 ? -9.961 7.227 11.648 1 60.5 220 GLN B O 1
ATOM 3905 N N . HIS B 1 221 ? -10.852 6.617 9.742 1 61.66 221 HIS B N 1
ATOM 3906 C CA . HIS B 1 221 ? -12.047 6.109 10.398 1 61.66 221 HIS B CA 1
ATOM 3907 C C . HIS B 1 221 ? -11.898 4.637 10.758 1 61.66 221 HIS B C 1
ATOM 3909 O O . HIS B 1 221 ? -11.484 3.828 9.922 1 61.66 221 HIS B O 1
ATOM 3915 N N . ILE B 1 222 ? -11.883 4.375 12.203 1 62.28 222 ILE B N 1
ATOM 3916 C CA . ILE B 1 222 ? -11.836 2.986 12.648 1 62.28 222 ILE B CA 1
ATOM 3917 C C . ILE B 1 222 ? -13.258 2.441 12.781 1 62.28 222 ILE B C 1
ATOM 3919 O O . ILE B 1 222 ? -13.898 2.604 13.82 1 62.28 222 ILE B O 1
ATOM 3923 N N . GLU B 1 223 ? -13.914 2.428 11.828 1 61 223 GLU B N 1
ATOM 3924 C CA . GLU B 1 223 ? -15.25 1.885 12.047 1 61 223 GLU B CA 1
ATOM 3925 C C . GLU B 1 223 ? -15.336 0.433 11.586 1 61 223 GLU B C 1
ATOM 3927 O O . GLU B 1 223 ? -16.078 -0.362 12.164 1 61 223 GLU B O 1
ATOM 3932 N N . GLY B 1 224 ? -14.461 0.171 10.773 1 62.5 224 GLY B N 1
ATOM 3933 C CA . GLY B 1 224 ? -14.695 -1.126 10.156 1 62.5 224 GLY B CA 1
ATOM 3934 C C . GLY B 1 224 ? -13.812 -2.223 10.711 1 62.5 224 GLY B C 1
ATOM 3935 O O . GLY B 1 224 ? -12.625 -2.002 10.961 1 62.5 224 GLY B O 1
ATOM 3936 N N . LYS B 1 225 ? -14.523 -3.207 11.273 1 76.94 225 LYS B N 1
ATOM 3937 C CA . LYS B 1 225 ? -13.828 -4.441 11.641 1 76.94 225 LYS B CA 1
ATOM 3938 C C . LYS B 1 225 ? -14.352 -5.625 10.836 1 76.94 225 LYS B C 1
ATOM 3940 O O . LYS B 1 225 ? -15.562 -5.832 10.742 1 76.94 225 LYS B O 1
ATOM 3945 N N . VAL B 1 226 ? -13.461 -6.207 10.117 1 82.62 226 VAL B N 1
ATOM 3946 C CA . VAL B 1 226 ? -13.867 -7.406 9.398 1 82.62 226 VAL B CA 1
ATOM 3947 C C . VAL B 1 226 ? -13.938 -8.594 10.352 1 82.62 226 VAL B C 1
ATOM 3949 O O . VAL B 1 226 ? -12.969 -8.875 11.062 1 82.62 226 VAL B O 1
ATOM 3952 N N . LYS B 1 227 ? -15.148 -9.227 10.406 1 88.56 227 LYS B N 1
ATOM 3953 C CA . LYS B 1 227 ? -15.258 -10.453 11.195 1 88.56 227 LYS B CA 1
ATOM 3954 C C . LYS B 1 227 ? -14.328 -11.539 10.664 1 88.56 227 LYS B C 1
ATOM 3956 O O . LYS B 1 227 ? -14.336 -11.836 9.469 1 88.56 227 LYS B O 1
ATOM 3961 N N . PRO B 1 228 ? -13.531 -12.062 11.539 1 91.25 228 PRO B N 1
ATOM 3962 C CA . PRO B 1 228 ? -12.617 -13.117 11.109 1 91.25 228 PRO B CA 1
ATOM 3963 C C . PRO B 1 228 ? -13.305 -14.211 10.297 1 91.25 228 PRO B C 1
ATOM 3965 O O . PRO B 1 228 ? -12.719 -14.75 9.352 1 91.25 228 PRO B O 1
ATOM 3968 N N . GLU B 1 229 ? -14.523 -14.539 10.609 1 94.94 229 GLU B N 1
ATOM 3969 C CA . GLU B 1 229 ? -15.266 -15.594 9.922 1 94.94 229 GLU B CA 1
ATOM 3970 C C . GLU B 1 229 ? -15.5 -15.234 8.461 1 94.94 229 GLU B C 1
ATOM 3972 O O . GLU B 1 229 ? -15.547 -16.125 7.602 1 94.94 229 GLU B O 1
ATOM 3977 N N . VAL B 1 230 ? -15.648 -14.008 8.211 1 94.38 230 VAL B N 1
ATOM 3978 C CA . VAL B 1 230 ? -15.852 -13.555 6.836 1 94.38 230 VAL B CA 1
ATOM 3979 C C . VAL B 1 230 ? -14.617 -13.859 5.996 1 94.38 230 VAL B C 1
ATOM 3981 O O . VAL B 1 230 ? -14.719 -14.336 4.867 1 94.38 230 VAL B O 1
ATOM 3984 N N . ILE B 1 231 ? -13.477 -13.617 6.551 1 94.25 231 ILE B N 1
ATOM 3985 C CA . ILE B 1 231 ? -12.219 -13.891 5.871 1 94.25 231 ILE B CA 1
ATOM 3986 C C . ILE B 1 231 ? -12.094 -15.383 5.59 1 94.25 231 ILE B C 1
ATOM 3988 O O . ILE B 1 231 ? -11.727 -15.789 4.484 1 94.25 231 ILE B O 1
ATOM 3992 N N . VAL B 1 232 ? -12.453 -16.125 6.59 1 96.5 232 VAL B N 1
ATOM 3993 C CA . VAL B 1 232 ? -12.391 -17.578 6.469 1 96.5 232 VAL B CA 1
ATOM 3994 C C . VAL B 1 232 ? -13.32 -18.047 5.352 1 96.5 232 VAL B C 1
ATOM 3996 O O . VAL B 1 232 ? -12.93 -18.859 4.504 1 96.5 232 VAL B O 1
ATOM 3999 N N . ASN B 1 233 ? -14.5 -17.531 5.324 1 97.31 233 ASN B N 1
ATOM 4000 C CA . ASN B 1 233 ? -15.484 -17.922 4.32 1 97.31 233 ASN B CA 1
ATOM 4001 C C . ASN B 1 233 ? -15.039 -17.516 2.916 1 97.31 233 ASN B C 1
ATOM 4003 O O . ASN B 1 233 ? -15.234 -18.281 1.959 1 97.31 233 ASN B O 1
ATOM 4007 N N . ILE B 1 234 ? -14.461 -16.391 2.812 1 97.25 234 ILE B N 1
ATOM 4008 C CA . ILE B 1 234 ? -13.969 -15.93 1.521 1 97.25 234 ILE B CA 1
ATOM 4009 C C . ILE B 1 234 ? -12.875 -16.875 1.017 1 97.25 234 ILE B C 1
ATOM 4011 O O . ILE B 1 234 ? -12.875 -17.266 -0.154 1 97.25 234 ILE B O 1
ATOM 4015 N N . TYR B 1 235 ? -12.039 -17.281 1.881 1 97.31 235 TYR B N 1
ATOM 4016 C CA . TYR B 1 235 ? -10.961 -18.172 1.489 1 97.31 235 TYR B CA 1
ATOM 4017 C C . TYR B 1 235 ? -11.5 -19.547 1.11 1 97.31 235 TYR B C 1
ATOM 4019 O O . TYR B 1 235 ? -11.109 -20.125 0.088 1 97.31 235 TYR B O 1
ATOM 4027 N N . ARG B 1 236 ? -12.367 -20 1.938 1 97.38 236 ARG B N 1
ATOM 4028 C CA . ARG B 1 236 ? -12.93 -21.328 1.752 1 97.38 236 ARG B CA 1
ATOM 4029 C C . ARG B 1 236 ? -13.719 -21.422 0.453 1 97.38 236 ARG B C 1
ATOM 4031 O O . ARG B 1 236 ? -13.57 -22.375 -0.313 1 97.38 236 ARG B O 1
ATOM 4038 N N . ASP B 1 237 ? -14.438 -20.422 0.208 1 97.88 237 ASP B N 1
ATOM 4039 C CA . ASP B 1 237 ? -15.445 -20.531 -0.84 1 97.88 237 ASP B CA 1
ATOM 4040 C C . ASP B 1 237 ? -14.922 -20 -2.168 1 97.88 237 ASP B C 1
ATOM 4042 O O . ASP B 1 237 ? -15.453 -20.328 -3.23 1 97.88 237 ASP B O 1
ATOM 4046 N N . TYR B 1 238 ? -13.844 -19.219 -2.102 1 98.12 238 TYR B N 1
ATOM 4047 C CA . TYR B 1 238 ? -13.445 -18.578 -3.352 1 98.12 238 TYR B CA 1
ATOM 4048 C C . TYR B 1 238 ? -11.945 -18.703 -3.578 1 98.12 238 TYR B C 1
ATOM 4050 O O . TYR B 1 238 ? -11.508 -19.219 -4.609 1 98.12 238 TYR B O 1
ATOM 4058 N N . VAL B 1 239 ? -11.07 -18.344 -2.65 1 98.19 239 VAL B N 1
ATOM 4059 C CA . VAL B 1 239 ? -9.633 -18.281 -2.877 1 98.19 239 VAL B CA 1
ATOM 4060 C C . VAL B 1 239 ? -9.07 -19.688 -3.104 1 98.19 239 VAL B C 1
ATOM 4062 O O . VAL B 1 239 ? -8.344 -19.922 -4.07 1 98.19 239 VAL B O 1
ATOM 4065 N N . ILE B 1 240 ? -9.453 -20.594 -2.221 1 97.62 240 ILE B N 1
ATOM 4066 C CA . ILE B 1 240 ? -8.922 -21.953 -2.312 1 97.62 240 ILE B CA 1
ATOM 4067 C C . ILE B 1 240 ? -9.438 -22.625 -3.584 1 97.62 240 ILE B C 1
ATOM 4069 O O . ILE B 1 240 ? -8.656 -23.141 -4.383 1 97.62 240 ILE B O 1
ATOM 4073 N N . PRO B 1 241 ? -10.742 -22.531 -3.857 1 97.62 241 PRO B N 1
ATOM 4074 C CA . PRO B 1 241 ? -11.25 -23.156 -5.082 1 97.62 241 PRO B CA 1
ATOM 4075 C C . PRO B 1 241 ? -10.648 -22.531 -6.348 1 97.62 241 PRO B C 1
ATOM 4077 O O . PRO B 1 241 ? -10.352 -23.25 -7.305 1 97.62 241 PRO B O 1
ATOM 4080 N N . LEU B 1 242 ? -10.469 -21.25 -6.398 1 98.38 242 LEU B N 1
ATOM 4081 C CA . LEU B 1 242 ? -9.891 -20.609 -7.574 1 98.38 242 LEU B CA 1
ATOM 4082 C C . LEU B 1 242 ? -8.43 -21 -7.738 1 98.38 242 LEU B C 1
ATOM 4084 O O . LEU B 1 242 ? -7.934 -21.125 -8.859 1 98.38 242 LEU B O 1
ATOM 4088 N N . THR B 1 243 ? -7.711 -21.141 -6.617 1 98.06 243 THR B N 1
ATOM 4089 C CA . THR B 1 243 ? -6.336 -21.625 -6.668 1 98.06 243 THR B CA 1
ATOM 4090 C C . THR B 1 243 ? -6.273 -23.031 -7.277 1 98.06 243 THR B C 1
ATOM 4092 O O . THR B 1 243 ? -5.418 -23.312 -8.117 1 98.06 243 THR B O 1
ATOM 4095 N N . LYS B 1 244 ? -7.195 -23.875 -6.84 1 97.12 244 LYS B N 1
ATOM 4096 C CA . LYS B 1 244 ? -7.266 -25.234 -7.379 1 97.12 244 LYS B CA 1
ATOM 4097 C C . LYS B 1 244 ? -7.582 -25.203 -8.875 1 97.12 244 LYS B C 1
ATOM 4099 O O . LYS B 1 244 ? -7.035 -26 -9.641 1 97.12 244 LYS B O 1
ATOM 4104 N N . LYS B 1 245 ? -8.453 -24.312 -9.219 1 97.5 245 LYS B N 1
ATOM 4105 C CA . LYS B 1 245 ? -8.781 -24.188 -10.633 1 97.5 245 LYS B CA 1
ATOM 4106 C C . LYS B 1 245 ? -7.543 -23.875 -11.461 1 97.5 245 LYS B C 1
ATOM 4108 O O . LYS B 1 245 ? -7.32 -24.469 -12.516 1 97.5 245 LYS B O 1
ATOM 4113 N N . VAL B 1 246 ? -6.754 -22.953 -10.992 1 98.12 246 VAL B N 1
ATOM 4114 C CA . VAL B 1 246 ? -5.527 -22.562 -11.672 1 98.12 246 VAL B CA 1
ATOM 4115 C C . VAL B 1 246 ? -4.562 -23.734 -11.719 1 98.12 246 VAL B C 1
ATOM 4117 O O . VAL B 1 246 ? -3.908 -23.969 -12.742 1 98.12 246 VAL B O 1
ATOM 4120 N N . GLU B 1 247 ? -4.461 -24.5 -10.641 1 98.19 247 GLU B N 1
ATOM 4121 C CA . GLU B 1 247 ? -3.607 -25.672 -10.594 1 98.19 247 GLU B CA 1
ATOM 4122 C C . GLU B 1 247 ? -4.039 -26.703 -11.633 1 98.19 247 GLU B C 1
ATOM 4124 O O . GLU B 1 247 ? -3.207 -27.234 -12.375 1 98.19 247 GLU B O 1
ATOM 4129 N N . VAL B 1 248 ? -5.309 -26.938 -11.68 1 98 248 VAL B N 1
ATOM 4130 C CA . VAL B 1 248 ? -5.848 -27.922 -12.602 1 98 248 VAL B CA 1
ATOM 4131 C C . VAL B 1 248 ? -5.621 -27.469 -14.047 1 98 248 VAL B C 1
ATOM 4133 O O . VAL B 1 248 ? -5.16 -28.25 -14.883 1 98 248 VAL B O 1
ATOM 4136 N N . ASP B 1 249 ? -5.969 -26.203 -14.344 1 97.5 249 ASP B N 1
ATOM 4137 C CA . ASP B 1 249 ? -5.785 -25.656 -15.68 1 97.5 249 ASP B CA 1
ATOM 4138 C C . ASP B 1 249 ? -4.324 -25.766 -16.125 1 97.5 249 ASP B C 1
ATOM 4140 O O . ASP B 1 249 ? -4.043 -26.031 -17.297 1 97.5 249 ASP B O 1
ATOM 4144 N N . TYR B 1 250 ? -3.412 -25.562 -15.219 1 98.06 250 TYR B N 1
ATOM 4145 C CA . TYR B 1 250 ? -1.982 -25.672 -15.492 1 98.06 250 TYR B CA 1
ATOM 4146 C C . TYR B 1 250 ? -1.581 -27.109 -15.789 1 98.06 250 TYR B C 1
ATOM 4148 O O . TYR B 1 250 ? -0.897 -27.375 -16.781 1 98.06 250 TYR B O 1
ATOM 4156 N N . LEU B 1 251 ? -2.064 -28.062 -14.984 1 98.12 251 LEU B N 1
ATOM 4157 C CA . LEU B 1 251 ? -1.637 -29.453 -15.07 1 98.12 251 LEU B CA 1
ATOM 4158 C C . LEU B 1 251 ? -2.182 -30.109 -16.328 1 98.12 251 LEU B C 1
ATOM 4160 O O . LEU B 1 251 ? -1.498 -30.922 -16.953 1 98.12 251 LEU B O 1
ATOM 4164 N N . LEU B 1 252 ? -3.332 -29.703 -16.703 1 97.38 252 LEU B N 1
ATOM 4165 C CA . LEU B 1 252 ? -3.982 -30.344 -17.828 1 97.38 252 LEU B CA 1
ATOM 4166 C C . LEU B 1 252 ? -3.188 -30.125 -19.109 1 97.38 252 LEU B C 1
ATOM 4168 O O . LEU B 1 252 ? -3.26 -30.938 -20.047 1 97.38 252 LEU B O 1
ATOM 4172 N N . ARG B 1 253 ? -2.381 -29.078 -19.141 1 96.25 253 ARG B N 1
ATOM 4173 C CA . ARG B 1 253 ? -1.628 -28.75 -20.359 1 96.25 253 ARG B CA 1
ATOM 4174 C C . ARG B 1 253 ? -0.141 -29.031 -20.172 1 96.25 253 ARG B C 1
ATOM 4176 O O . ARG B 1 253 ? 0.671 -28.719 -21.031 1 96.25 253 ARG B O 1
ATOM 4183 N N . ARG B 1 254 ? 0.2 -29.641 -19.047 1 96.88 254 ARG B N 1
ATOM 4184 C CA . ARG B 1 254 ? 1.603 -29.688 -18.656 1 96.88 254 ARG B CA 1
ATOM 4185 C C . ARG B 1 254 ? 2.398 -30.625 -19.562 1 96.88 254 ARG B C 1
ATOM 4187 O O . ARG B 1 254 ? 3.605 -30.453 -19.734 1 96.88 254 ARG B O 1
ATOM 4194 N N . LEU B 1 255 ? 1.792 -31.609 -20.188 1 95.75 255 LEU B N 1
ATOM 4195 C CA . LEU B 1 255 ? 2.486 -32.562 -21.031 1 95.75 255 LEU B CA 1
ATOM 4196 C C . LEU B 1 255 ? 2.676 -32.031 -22.453 1 95.75 255 LEU B C 1
ATOM 4198 O O . LEU B 1 255 ? 3.361 -32.656 -23.266 1 95.75 255 LEU B O 1
ATOM 4202 N N . ASP B 1 256 ? 2.137 -30.797 -22.703 1 92.19 256 ASP B N 1
ATOM 4203 C CA . ASP B 1 256 ? 2.209 -30.203 -24.047 1 92.19 256 ASP B CA 1
ATOM 4204 C C . ASP B 1 256 ? 3.584 -29.594 -24.297 1 92.19 256 ASP B C 1
ATOM 4206 O O . ASP B 1 256 ? 3.928 -29.281 -25.438 1 92.19 256 ASP B O 1
ATOM 4210 N N . VAL B 1 257 ? 4.254 -29.391 -23.234 1 91.12 257 VAL B N 1
ATOM 4211 C CA . VAL B 1 257 ? 5.547 -28.734 -23.359 1 91.12 257 VAL B CA 1
ATOM 4212 C C . VAL B 1 257 ? 6.598 -29.5 -22.562 1 91.12 257 VAL B C 1
ATOM 4214 O O . VAL B 1 257 ? 6.262 -30.312 -21.703 1 91.12 257 VAL B O 1
ATOM 4217 N N . GLU B 1 258 ? 7.812 -29.172 -22.906 1 86.25 258 GLU B N 1
ATOM 4218 C CA . GLU B 1 258 ? 8.914 -29.766 -22.141 1 86.25 258 GLU B CA 1
ATOM 4219 C C . GLU B 1 258 ? 9.102 -29.047 -20.812 1 86.25 258 GLU B C 1
ATOM 4221 O O . GLU B 1 258 ? 8.492 -28.016 -20.562 1 86.25 258 GLU B O 1
ATOM 4226 N N . ASP B 1 259 ? 9.844 -29.828 -20.031 1 87.94 259 ASP B N 1
ATOM 4227 C CA . ASP B 1 259 ? 10.164 -29.234 -18.734 1 87.94 259 ASP B CA 1
ATOM 4228 C C . ASP B 1 259 ? 10.883 -27.891 -18.922 1 87.94 259 ASP B C 1
ATOM 4230 O O . ASP B 1 259 ? 11.75 -27.766 -19.781 1 87.94 259 ASP B O 1
ATOM 4234 N N . PRO B 1 260 ? 10.367 -27.031 -18.266 1 84.75 260 PRO B N 1
ATOM 4235 C CA . PRO B 1 260 ? 11.109 -25.766 -18.328 1 84.75 260 PRO B CA 1
ATOM 4236 C C . PRO B 1 260 ? 12.531 -25.891 -17.781 1 84.75 260 PRO B C 1
ATOM 4238 O O . PRO B 1 260 ? 12.812 -26.766 -16.953 1 84.75 260 PRO B O 1
#

Secondary structure (DSSP, 8-state):
--TT-HHHHS-HHHHHHHHHHHHHHHHHHHHHHTTS---GGGTSBTSS--TT--SBHHHHHHHHHHHHHHTTTGGGSTT---S-GGG-----SPPP-PPP-S-TTGGG---HHHHHHHIIIIIHHHHSS-S---GGGHHHHHHHHHHHHHHHHHHHHTHHHHHHHHHHHTHHHHHHHHHTT-HHHHHHHH--HHHHHHHHHHHHHHHHHHTTS---SS-S-------HHHHHHHIIIIIHHHHHHHHHHHHHTGGGS---/--TT-HHHHS-HHHHHHHHHHHHHHHHHHHHHHTTS---GGGTSBTSS--TT--SBHHHHHHHHHHHHHHTTTGGGSTT---S-GGG-----SPPP-PPP-S-TTGGG---HHHHHHHIIIIIHHHHSS-S---GGGHHHHHHHHHHHHHHHHHHHHTHHHHHHHHHHHTHHHHHHHHHTT-HHHHHHHH--HHHHHHHHHHHHHHHHHHTTS---SS-S-------HHHHHHHIIIIIHHHHHHHHHHHHHTGGGS---